Protein 5VHV (pdb70)

Structure (mmCIF, N/CA/C/O backbone):
data_5VHV
#
_entry.id   5VHV
#
_cell.length_a   198.373
_cell.length_b   198.373
_cell.length_c   60.189
_cell.angle_alpha   90.000
_cell.angle_beta   90.000
_cell.angle_gamma   120.000
#
_symmetry.space_group_name_H-M   'P 61'
#
loop_
_entity.id
_entity.type
_entity.pdbx_description
1 polymer 'alkylpurine DNA glycosylase AlkC'
2 polymer "DNA (5'-D(*TP*GP*TP*CP*CP*AP*(NRI)P*GP*TP*CP*T)-3')"
3 polymer "DNA (5'-D(*AP*AP*GP*AP*CP*TP*TP*GP*GP*AP*C)-3')"
4 non-polymer GLYCEROL
5 non-polymer '2-(N-MORPHOLINO)-ETHANESULFONIC ACID'
6 non-polymer 'SODIUM ION'
7 non-polymer (2R,5R,13R,16R)-9-(hydroxymethyl)-9-{[(2R)-2-hydroxypropoxy]methyl}-5,13-dimethyl-4,7,11,14-tetraoxaheptadecane-2,16-diol
8 water water
#
loop_
_atom_site.group_PDB
_atom_site.id
_atom_site.type_symbol
_atom_site.label_atom_id
_atom_site.label_alt_id
_atom_site.label_comp_id
_atom_site.label_asym_id
_atom_site.label_entity_id
_atom_site.label_seq_id
_atom_site.pdbx_PDB_ins_code
_atom_site.Cartn_x
_atom_site.Cartn_y
_atom_site.Cartn_z
_atom_site.occupancy
_atom_site.B_iso_or_equiv
_atom_site.auth_seq_id
_atom_site.auth_comp_id
_atom_site.auth_asym_id
_atom_site.auth_atom_id
_atom_site.pdbx_PDB_model_num
ATOM 1 N N . ALA A 1 1 ? -2.578 59.056 -1.051 1.00 63.58 5 ALA A N 1
ATOM 2 C CA . ALA A 1 1 ? -1.705 60.077 -0.463 1.00 60.82 5 ALA A CA 1
ATOM 3 C C . ALA A 1 1 ? -0.972 60.880 -1.531 1.00 55.09 5 ALA A C 1
ATOM 4 O O . ALA A 1 1 ? -0.371 60.315 -2.439 1.00 59.44 5 ALA A O 1
ATOM 10 N N . ALA A 1 2 ? -1.013 62.206 -1.414 1.00 51.72 6 ALA A N 1
ATOM 11 C CA . ALA A 1 2 ? -0.279 63.048 -2.341 1.00 52.73 6 ALA A CA 1
ATOM 12 C C . ALA A 1 2 ? 1.216 62.756 -2.221 1.00 56.20 6 ALA A C 1
ATOM 13 O O . ALA A 1 2 ? 1.683 62.288 -1.178 1.00 43.39 6 ALA A O 1
ATOM 20 N N . PRO A 1 3 ? 1.990 62.996 -3.277 1.00 53.35 7 PRO A N 1
ATOM 21 C CA . PRO A 1 3 ? 3.446 62.908 -3.137 1.00 54.81 7 PRO A CA 1
ATOM 22 C C . PRO A 1 3 ? 3.916 63.825 -2.023 1.00 42.63 7 PRO A C 1
ATOM 23 O O . PRO A 1 3 ? 3.311 64.862 -1.747 1.00 35.83 7 PRO A O 1
ATOM 34 N N . ALA A 1 4 ? 4.987 63.416 -1.354 1.00 33.42 8 ALA A N 1
ATOM 35 C CA . ALA A 1 4 ? 5.562 64.256 -0.318 1.00 28.26 8 ALA A CA 1
ATOM 36 C C . ALA A 1 4 ? 6.075 65.564 -0.922 1.00 30.58 8 ALA A C 1
ATOM 37 O O . ALA A 1 4 ? 6.427 65.646 -2.102 1.00 24.28 8 ALA A O 1
ATOM 44 N N . LEU A 1 5 ? 6.124 66.603 -0.096 1.00 22.00 9 LEU A N 1
ATOM 45 C CA . LEU A 1 5 ? 6.603 67.887 -0.585 1.00 19.72 9 LEU A CA 1
ATOM 46 C C . LEU A 1 5 ? 8.028 67.803 -1.132 1.00 22.15 9 LEU A C 1
ATOM 47 O O . LEU A 1 5 ? 8.380 68.543 -2.064 1.00 19.04 9 LEU A O 1
ATOM 63 N N . LYS A 1 6 ? 8.866 66.934 -0.571 1.00 21.06 10 LYS A N 1
ATOM 64 C CA . LYS A 1 6 ? 10.246 66.875 -1.047 1.00 18.59 10 LYS A CA 1
ATOM 65 C C . LYS A 1 6 ? 10.322 66.506 -2.530 1.00 22.08 10 LYS A C 1
ATOM 66 O O . LYS A 1 6 ? 11.327 66.806 -3.182 1.00 21.36 10 LYS A O 1
ATOM 85 N N . GLU A 1 7 ? 9.273 65.891 -3.090 1.00 23.65 11 GLU A N 1
ATOM 86 C CA . GLU A 1 7 ? 9.318 65.531 -4.502 1.00 24.78 11 GLU A CA 1
ATOM 87 C C . GLU A 1 7 ? 9.203 66.746 -5.412 1.00 24.97 11 GLU A C 1
ATOM 88 O O . GLU A 1 7 ? 9.399 66.619 -6.622 1.00 23.83 11 GLU A O 1
ATOM 100 N N . ILE A 1 8 ? 8.917 67.924 -4.860 1.00 22.19 12 ILE A N 1
ATOM 101 C CA . ILE A 1 8 ? 9.011 69.139 -5.662 1.00 23.63 12 ILE A CA 1
ATOM 102 C C . ILE A 1 8 ? 10.444 69.317 -6.164 1.00 22.51 12 ILE A C 1
ATOM 103 O O . ILE A 1 8 ? 10.670 69.842 -7.260 1.00 22.43 12 ILE A O 1
ATOM 119 N N . PHE A 1 9 ? 11.426 68.866 -5.389 1.00 21.15 13 PHE A N 1
ATOM 120 C CA . PHE A 1 9 ? 12.823 68.838 -5.834 1.00 20.31 13 PHE A CA 1
ATOM 121 C C . PHE A 1 9 ? 13.227 67.418 -6.252 1.00 24.99 13 PHE A C 1
ATOM 122 O O . PHE A 1 9 ? 14.180 66.840 -5.728 1.00 25.58 13 PHE A O 1
ATOM 139 N N . ASN A 1 10 ? 12.490 66.840 -7.197 1.00 24.41 14 ASN A N 1
ATOM 140 C CA . ASN A 1 10 ? 12.846 65.531 -7.725 1.00 25.18 14 ASN A CA 1
ATOM 141 C C . ASN A 1 10 ? 13.842 65.698 -8.880 1.00 27.44 14 ASN A C 1
ATOM 142 O O . ASN A 1 10 ? 14.262 66.809 -9.221 1.00 24.05 14 ASN A O 1
ATOM 153 N N . VAL A 1 11 ? 14.264 64.580 -9.474 1.00 24.72 15 VAL A N 1
ATOM 154 C CA . VAL A 1 11 ? 15.306 64.665 -10.500 1.00 29.76 15 VAL A CA 1
ATOM 155 C C . VAL A 1 11 ? 14.802 65.462 -11.691 1.00 25.38 15 VAL A C 1
ATOM 156 O O . VAL A 1 11 ? 15.543 66.249 -12.289 1.00 26.39 15 VAL A O 1
ATOM 169 N N . GLU A 1 12 ? 13.530 65.282 -12.043 1.00 27.52 16 GLU A N 1
ATOM 170 C CA . GLU A 1 12 ? 12.953 66.033 -13.150 1.00 34.07 16 GLU A CA 1
ATOM 171 C C . GLU A 1 12 ? 13.075 67.540 -12.919 1.00 31.28 16 GLU A C 1
ATOM 172 O O . GLU A 1 12 ? 13.404 68.290 -13.848 1.00 27.07 16 GLU A O 1
ATOM 184 N N . ARG A 1 13 ? 12.820 68.003 -11.685 1.00 22.61 17 ARG A N 1
ATOM 185 C CA . ARG A 1 13 ? 12.988 69.425 -11.377 1.00 23.99 17 ARG A CA 1
ATOM 186 C C . ARG A 1 13 ? 14.448 69.851 -11.465 1.00 28.89 17 ARG A C 1
ATOM 187 O O . ARG A 1 13 ? 14.747 70.960 -11.928 1.00 23.52 17 ARG A O 1
ATOM 208 N N . LEU A 1 14 ? 15.373 69.015 -10.984 1.00 23.18 18 LEU A N 1
ATOM 209 C CA . LEU A 1 14 ? 16.785 69.367 -11.104 1.00 23.98 18 LEU A CA 1
ATOM 210 C C . LEU A 1 14 ? 17.182 69.485 -12.569 1.00 26.46 18 LEU A C 1
ATOM 211 O O . LEU A 1 14 ? 17.953 70.374 -12.942 1.00 23.88 18 LEU A O 1
ATOM 227 N N . GLN A 1 15 ? 16.648 68.606 -13.418 1.00 23.82 19 GLN A N 1
ATOM 228 C CA . GLN A 1 15 ? 16.930 68.703 -14.849 1.00 28.20 19 GLN A CA 1
ATOM 229 C C . GLN A 1 15 ? 16.371 69.992 -15.429 1.00 31.14 19 GLN A C 1
ATOM 230 O O . GLN A 1 15 ? 17.006 70.619 -16.285 1.00 28.59 19 GLN A O 1
ATOM 244 N N . HIS A 1 16 ? 15.185 70.409 -14.972 1.00 25.09 20 HIS A N 1
ATOM 245 C CA . HIS A 1 16 ? 14.615 71.680 -15.418 1.00 31.73 20 HIS A CA 1
ATOM 246 C C . HIS A 1 16 ? 15.499 72.851 -15.004 1.00 25.30 20 HIS A C 1
ATOM 247 O O . HIS A 1 16 ? 15.774 73.749 -15.815 1.00 24.26 20 HIS A O 1
ATOM 261 N N . ILE A 1 17 ? 15.978 72.844 -13.758 1.00 21.19 21 ILE A N 1
ATOM 262 C CA . ILE A 1 17 ? 16.866 73.903 -13.289 1.00 24.60 21 ILE A CA 1
ATOM 263 C C . ILE A 1 17 ? 18.124 73.947 -14.150 1.00 27.41 21 ILE A C 1
ATOM 264 O O . ILE A 1 17 ? 18.585 75.020 -14.563 1.00 22.19 21 ILE A O 1
ATOM 280 N N . ALA A 1 18 ? 18.717 72.783 -14.408 1.00 23.16 22 ALA A N 1
ATOM 281 C CA . ALA A 1 18 ? 19.929 72.744 -15.222 1.00 24.97 22 ALA A CA 1
ATOM 282 C C . ALA A 1 18 ? 19.671 73.263 -16.635 1.00 29.83 22 ALA A C 1
ATOM 283 O O . ALA A 1 18 ? 20.501 73.982 -17.200 1.00 24.38 22 ALA A O 1
ATOM 290 N N . SER A 1 19 ? 18.537 72.891 -17.235 1.00 23.61 23 SER A N 1
ATOM 291 C CA . SER A 1 19 ? 18.244 73.347 -18.591 1.00 28.63 23 SER A CA 1
ATOM 292 C C . SER A 1 19 ? 18.068 74.859 -18.641 1.00 29.18 23 SER A C 1
ATOM 293 O O . SER A 1 19 ? 18.544 75.522 -19.576 1.00 25.69 23 SER A O 1
ATOM 301 N N . GLU A 1 20 ? 17.383 75.427 -17.652 1.00 28.09 24 GLU A N 1
ATOM 302 C CA . GLU A 1 20 ? 17.209 76.873 -17.644 1.00 28.06 24 GLU A CA 1
ATOM 303 C C . GLU A 1 20 ? 18.519 77.584 -17.314 1.00 25.45 24 GLU A C 1
ATOM 304 O O . GLU A 1 20 ? 18.768 78.685 -17.821 1.00 28.93 24 GLU A O 1
ATOM 316 N N . MET A 1 21 ? 19.376 76.965 -16.504 1.00 22.56 25 MET A N 1
ATOM 317 C CA . MET A 1 21 ? 20.703 77.540 -16.277 1.00 21.44 25 MET A CA 1
ATOM 318 C C . MET A 1 21 ? 21.515 77.560 -17.566 1.00 22.85 25 MET A C 1
ATOM 319 O O . MET A 1 21 ? 22.227 78.534 -17.845 1.00 25.26 25 MET A O 1
ATOM 333 N N . THR A 1 22 ? 21.466 76.472 -18.336 1.00 26.05 26 THR A N 1
ATOM 334 C CA . THR A 1 22 ? 22.138 76.447 -19.627 1.00 25.04 26 THR A CA 1
ATOM 335 C C . THR A 1 22 ? 21.598 77.539 -20.541 1.00 33.68 26 THR A C 1
ATOM 336 O O . THR A 1 22 ? 22.349 78.127 -21.331 1.00 28.09 26 THR A O 1
ATOM 347 N N . ALA A 1 23 ? 20.296 77.820 -20.458 1.00 32.17 27 ALA A N 1
ATOM 348 C CA . ALA A 1 23 ? 19.719 78.851 -21.314 1.00 31.41 27 ALA A CA 1
ATOM 349 C C . ALA A 1 23 ? 20.296 80.224 -20.987 1.00 33.79 27 ALA A C 1
ATOM 350 O O . ALA A 1 23 ? 20.532 81.027 -21.895 1.00 31.91 27 ALA A O 1
ATOM 357 N N . VAL A 1 24 ? 20.531 80.520 -19.702 1.00 26.52 28 VAL A N 1
ATOM 358 C CA . VAL A 1 24 ? 21.099 81.825 -19.345 1.00 27.07 28 VAL A CA 1
ATOM 359 C C . VAL A 1 24 ? 22.626 81.816 -19.387 1.00 30.39 28 VAL A C 1
ATOM 360 O O . VAL A 1 24 ? 23.246 82.892 -19.429 1.00 29.31 28 VAL A O 1
ATOM 373 N N . TYR A 1 25 ? 23.243 80.638 -19.414 1.00 28.71 29 TYR A N 1
ATOM 374 C CA . TYR A 1 25 ? 24.692 80.507 -19.258 1.00 25.63 29 TYR A CA 1
ATOM 375 C C . TYR A 1 25 ? 25.127 79.312 -20.085 1.00 25.82 29 TYR A C 1
ATOM 376 O O . TYR A 1 25 ? 25.211 78.184 -19.584 1.00 26.52 29 TYR A O 1
ATOM 394 N N . PRO A 1 26 ? 25.394 79.519 -21.377 1.00 28.07 30 PRO A N 1
ATOM 395 C CA . PRO A 1 26 ? 25.603 78.373 -22.278 1.00 30.13 30 PRO A CA 1
ATOM 396 C C . PRO A 1 26 ? 26.709 77.429 -21.841 1.00 31.03 30 PRO A C 1
ATOM 397 O O . PRO A 1 26 ? 26.593 76.220 -22.064 1.00 28.72 30 PRO A O 1
ATOM 408 N N . ALA A 1 27 ? 27.762 77.932 -21.204 1.00 27.90 31 ALA A N 1
ATOM 409 C CA . ALA A 1 27 ? 28.879 77.110 -20.756 1.00 33.85 31 ALA A CA 1
ATOM 410 C C . ALA A 1 27 ? 28.621 76.420 -19.414 1.00 27.11 31 ALA A C 1
ATOM 411 O O . ALA A 1 27 ? 29.533 75.805 -18.856 1.00 29.71 31 ALA A O 1
ATOM 418 N N . PHE A 1 28 ? 27.399 76.478 -18.901 1.00 25.37 32 PHE A N 1
ATOM 419 C CA . PHE A 1 28 ? 27.079 75.877 -17.607 1.00 24.02 32 PHE A CA 1
ATOM 420 C C . PHE A 1 28 ? 27.426 74.394 -17.586 1.00 26.05 32 PHE A C 1
ATOM 421 O O . PHE A 1 28 ? 27.103 73.646 -18.515 1.00 25.50 32 PHE A O 1
ATOM 438 N N . ASP A 1 29 ? 28.046 73.958 -16.487 1.00 25.26 33 ASP A N 1
ATOM 439 C CA . ASP A 1 29 ? 28.394 72.548 -16.297 1.00 25.72 33 ASP A CA 1
ATOM 440 C C . ASP A 1 29 ? 27.161 71.810 -15.768 1.00 29.80 33 ASP A C 1
ATOM 441 O O . ASP A 1 29 ? 27.053 71.457 -14.596 1.00 23.20 33 ASP A O 1
ATOM 450 N N . ALA A 1 30 ? 26.200 71.574 -16.671 1.00 25.67 34 ALA A N 1
ATOM 451 C CA . ALA A 1 30 ? 24.956 70.935 -16.244 1.00 26.09 34 ALA A CA 1
ATOM 452 C C . ALA A 1 30 ? 25.208 69.525 -15.726 1.00 24.00 34 ALA A C 1
ATOM 453 O O . ALA A 1 30 ? 24.593 69.096 -14.740 1.00 28.82 34 ALA A O 1
ATOM 460 N N . LYS A 1 31 ? 26.099 68.786 -16.392 1.00 27.62 35 LYS A N 1
ATOM 461 C CA . LYS A 1 31 ? 26.395 67.419 -15.977 1.00 27.36 35 LYS A CA 1
ATOM 462 C C . LYS A 1 31 ? 26.982 67.393 -14.573 1.00 25.44 35 LYS A C 1
ATOM 463 O O . LYS A 1 31 ? 26.615 66.545 -13.754 1.00 25.70 35 LYS A O 1
ATOM 482 N N . GLY A 1 32 ? 27.905 68.314 -14.281 1.00 27.42 36 GLY A N 1
ATOM 483 C CA . GLY A 1 32 ? 28.474 68.387 -12.945 1.00 24.48 36 GLY A CA 1
ATOM 484 C C . GLY A 1 32 ? 27.456 68.820 -11.910 1.00 24.73 36 GLY A C 1
ATOM 485 O O . GLY A 1 32 ? 27.449 68.315 -10.784 1.00 24.65 36 GLY A O 1
ATOM 489 N N . PHE A 1 33 ? 26.568 69.745 -12.286 1.00 21.35 37 PHE A N 1
ATOM 490 C CA . PHE A 1 33 ? 25.523 70.192 -11.377 1.00 19.98 37 PHE A CA 1
ATOM 491 C C . PHE A 1 33 ? 24.622 69.036 -10.990 1.00 23.31 37 PHE A C 1
ATOM 492 O O . PHE A 1 33 ? 24.326 68.829 -9.805 1.00 19.21 37 PHE A O 1
ATOM 509 N N . LEU A 1 34 ? 24.183 68.260 -11.989 1.00 21.43 38 LEU A N 1
ATOM 510 C CA . LEU A 1 34 ? 23.275 67.156 -11.719 1.00 23.02 38 LEU A CA 1
ATOM 511 C C . LEU A 1 34 ? 23.957 66.085 -10.878 1.00 21.67 38 LEU A C 1
ATOM 512 O O . LEU A 1 34 ? 23.350 65.547 -9.941 1.00 26.52 38 LEU A O 1
ATOM 528 N N . LYS A 1 35 ? 25.218 65.764 -11.193 1.00 24.16 39 LYS A N 1
ATOM 529 C CA . LYS A 1 35 ? 25.941 64.781 -10.398 1.00 24.66 39 LYS A CA 1
ATOM 530 C C . LYS A 1 35 ? 25.996 65.205 -8.933 1.00 24.40 39 LYS A C 1
ATOM 531 O O . LYS A 1 35 ? 25.752 64.401 -8.024 1.00 22.87 39 LYS A O 1
ATOM 550 N N . HIS A 1 36 ? 26.324 66.476 -8.693 1.00 22.31 40 HIS A N 1
ATOM 551 C CA . HIS A 1 36 ? 26.457 66.998 -7.332 1.00 21.08 40 HIS A CA 1
ATOM 552 C C . HIS A 1 36 ? 25.115 67.026 -6.608 1.00 18.88 40 HIS A C 1
ATOM 553 O O . HIS A 1 36 ? 25.019 66.652 -5.431 1.00 20.20 40 HIS A O 1
ATOM 567 N N . ALA A 1 37 ? 24.071 67.488 -7.290 1.00 19.31 41 ALA A N 1
ATOM 568 C CA . ALA A 1 37 ? 22.770 67.644 -6.653 1.00 23.18 41 ALA A CA 1
ATOM 569 C C . ALA A 1 37 ? 22.110 66.299 -6.344 1.00 23.82 41 ALA A C 1
ATOM 570 O O . ALA A 1 37 ? 21.403 66.179 -5.332 1.00 23.41 41 ALA A O 1
ATOM 577 N N . LYS A 1 38 ? 22.351 65.278 -7.169 1.00 20.75 42 LYS A N 1
ATOM 578 C CA . LYS A 1 38 ? 21.618 64.025 -7.051 1.00 22.38 42 LYS A CA 1
ATOM 579 C C . LYS A 1 38 ? 22.170 63.090 -5.989 1.00 28.43 42 LYS A C 1
ATOM 580 O O . LYS A 1 38 ? 21.494 62.115 -5.636 1.00 23.44 42 LYS A O 1
ATOM 599 N N . ALA A 1 39 ? 23.366 63.352 -5.471 1.00 27.51 43 ALA A N 1
ATOM 600 C CA . ALA A 1 39 ? 24.021 62.398 -4.581 1.00 29.74 43 ALA A CA 1
ATOM 601 C C . ALA A 1 39 ? 23.248 62.302 -3.269 1.00 25.48 43 ALA A C 1
ATOM 602 O O . ALA A 1 39 ? 23.172 63.271 -2.505 1.00 30.51 43 ALA A O 1
ATOM 609 N N . GLY A 1 40 ? 22.671 61.131 -3.000 1.00 23.28 44 GLY A N 1
ATOM 610 C CA . GLY A 1 40 ? 21.880 60.959 -1.790 1.00 24.48 44 GLY A CA 1
ATOM 611 C C . GLY A 1 40 ? 20.540 61.668 -1.789 1.00 28.88 44 GLY A C 1
ATOM 612 O O . GLY A 1 40 ? 19.975 61.902 -0.721 1.00 28.50 44 GLY A O 1
ATOM 616 N N . LEU A 1 41 ? 20.015 62.016 -2.962 1.00 27.33 45 LEU A N 1
ATOM 617 C CA . LEU A 1 41 ? 18.792 62.822 -3.041 1.00 25.72 45 LEU A CA 1
ATOM 618 C C . LEU A 1 41 ? 17.649 62.209 -2.234 1.00 25.75 45 LEU A C 1
ATOM 619 O O . LEU A 1 41 ? 16.911 62.923 -1.545 1.00 23.40 45 LEU A O 1
ATOM 635 N N . ALA A 1 42 ? 17.475 60.890 -2.323 1.00 26.75 46 ALA A N 1
ATOM 636 C CA . ALA A 1 42 ? 16.376 60.232 -1.617 1.00 30.88 46 ALA A CA 1
ATOM 637 C C . ALA A 1 42 ? 16.460 60.426 -0.106 1.00 27.21 46 ALA A C 1
ATOM 638 O O . ALA A 1 42 ? 15.430 60.383 0.581 1.00 33.37 46 ALA A O 1
ATOM 645 N N . GLU A 1 43 ? 17.661 60.638 0.428 1.00 27.24 47 GLU A N 1
ATOM 646 C CA . GLU A 1 43 ? 17.860 60.891 1.852 1.00 37.31 47 GLU A CA 1
ATOM 647 C C . GLU A 1 43 ? 17.605 62.343 2.241 1.00 34.47 47 GLU A C 1
ATOM 648 O O . GLU A 1 43 ? 17.643 62.663 3.436 1.00 31.63 47 GLU A O 1
ATOM 660 N N . LEU A 1 44 ? 17.366 63.229 1.281 1.00 23.34 48 LEU A N 1
ATOM 661 C CA . LEU A 1 44 ? 17.248 64.647 1.585 1.00 18.91 48 LEU A CA 1
ATOM 662 C C . LEU A 1 44 ? 15.792 65.036 1.789 1.00 17.34 48 LEU A C 1
ATOM 663 O O . LEU A 1 44 ? 14.919 64.669 0.993 1.00 20.07 48 LEU A O 1
ATOM 679 N N . SER A 1 45 ? 15.547 65.802 2.842 1.00 17.96 49 SER A N 1
ATOM 680 C CA . SER A 1 45 ? 14.256 66.435 3.057 1.00 20.69 49 SER A CA 1
ATOM 681 C C . SER A 1 45 ? 14.088 67.604 2.090 1.00 20.26 49 SER A C 1
ATOM 682 O O . SER A 1 45 ? 15.015 67.989 1.364 1.00 18.21 49 SER A O 1
ATOM 690 N N . VAL A 1 46 ? 12.893 68.190 2.079 1.00 16.37 50 VAL A N 1
ATOM 691 C CA . VAL A 1 46 ? 12.637 69.248 1.105 1.00 15.13 50 VAL A CA 1
ATOM 692 C C . VAL A 1 46 ? 13.583 70.436 1.312 1.00 17.57 50 VAL A C 1
ATOM 693 O O . VAL A 1 46 ? 14.128 70.986 0.345 1.00 16.67 50 VAL A O 1
ATOM 706 N N . MET A 1 47 ? 13.825 70.846 2.555 1.00 16.85 51 MET A N 1
ATOM 707 C CA . MET A 1 47 ? 14.704 71.998 2.733 1.00 18.57 51 MET A CA 1
ATOM 708 C C . MET A 1 47 ? 16.186 71.640 2.565 1.00 16.98 51 MET A C 1
ATOM 709 O O . MET A 1 47 ? 16.978 72.515 2.195 1.00 15.84 51 MET A O 1
ATOM 723 N N . GLN A 1 48 ? 16.563 70.380 2.789 1.00 13.93 52 GLN A N 1
ATOM 724 C CA . GLN A 1 48 ? 17.899 69.925 2.415 1.00 16.33 52 GLN A CA 1
ATOM 725 C C . GLN A 1 48 ? 18.092 69.958 0.902 1.00 19.20 52 GLN A C 1
ATOM 726 O O . GLN A 1 48 ? 19.181 70.294 0.415 1.00 15.66 52 GLN A O 1
ATOM 740 N N . ARG A 1 49 ? 17.050 69.595 0.140 1.00 17.23 53 ARG A N 1
ATOM 741 C CA . ARG A 1 49 ? 17.152 69.618 -1.318 1.00 15.99 53 ARG A CA 1
ATOM 742 C C . ARG A 1 49 ? 17.259 71.045 -1.824 1.00 17.41 53 ARG A C 1
ATOM 743 O O . ARG A 1 49 ? 18.045 71.334 -2.732 1.00 15.31 53 ARG A O 1
ATOM 764 N N . MET A 1 50 ? 16.465 71.947 -1.249 1.00 16.44 54 MET A N 1
ATOM 765 C CA . MET A 1 50 ? 16.527 73.355 -1.611 1.00 16.60 54 MET A CA 1
ATOM 766 C C . MET A 1 50 ? 17.936 73.897 -1.414 1.00 17.58 54 MET A C 1
ATOM 767 O O . MET A 1 50 ? 18.512 74.521 -2.320 1.00 16.22 54 MET A O 1
ATOM 781 N N . ALA A 1 51 ? 18.529 73.619 -0.253 1.00 13.16 55 ALA A N 1
ATOM 782 C CA . ALA A 1 51 ? 19.892 74.076 0.002 1.00 15.42 55 ALA A CA 1
ATOM 783 C C . ALA A 1 51 ? 20.878 73.406 -0.944 1.00 16.27 55 ALA A C 1
ATOM 784 O O . ALA A 1 51 ? 21.837 74.038 -1.411 1.00 16.42 55 ALA A O 1
ATOM 791 N N . ARG A 1 52 ? 20.671 72.120 -1.210 1.00 15.10 56 ARG A N 1
ATOM 792 C CA . ARG A 1 52 ? 21.578 71.372 -2.077 1.00 16.16 56 ARG A CA 1
ATOM 793 C C . ARG A 1 52 ? 21.668 71.995 -3.470 1.00 14.81 56 ARG A C 1
ATOM 794 O O . ARG A 1 52 ? 22.759 72.078 -4.040 1.00 17.73 56 ARG A O 1
ATOM 815 N N . VAL A 1 53 ? 20.551 72.488 -4.017 1.00 14.68 57 VAL A N 1
ATOM 816 C CA . VAL A 1 53 ? 20.600 73.094 -5.350 1.00 15.25 57 VAL A CA 1
ATOM 817 C C . VAL A 1 53 ? 21.554 74.287 -5.357 1.00 17.86 57 VAL A C 1
ATOM 818 O O . VAL A 1 53 ? 22.361 74.460 -6.273 1.00 16.11 57 VAL A O 1
ATOM 831 N N . SER A 1 54 ? 21.456 75.140 -4.344 1.00 13.81 58 SER A N 1
ATOM 832 C CA . SER A 1 54 ? 22.344 76.293 -4.236 1.00 14.57 58 SER A CA 1
ATOM 833 C C . SER A 1 54 ? 23.801 75.867 -4.108 1.00 13.85 58 SER A C 1
ATOM 834 O O . SER A 1 54 ? 24.688 76.423 -4.778 1.00 16.77 58 SER A O 1
ATOM 842 N N . GLU A 1 55 ? 24.072 74.871 -3.262 1.00 14.09 59 GLU A N 1
ATOM 843 C CA . GLU A 1 55 ? 25.431 74.377 -3.088 1.00 13.80 59 GLU A CA 1
ATOM 844 C C . GLU A 1 55 ? 25.972 73.790 -4.383 1.00 14.44 59 GLU A C 1
ATOM 845 O O . GLU A 1 55 ? 27.157 73.938 -4.700 1.00 15.36 59 GLU A O 1
ATOM 857 N N . SER A 1 56 ? 25.128 73.063 -5.109 1.00 14.95 60 SER A N 1
ATOM 858 C CA . SER A 1 56 ? 25.577 72.433 -6.341 1.00 17.53 60 SER A CA 1
ATOM 859 C C . SER A 1 56 ? 25.917 73.477 -7.384 1.00 16.20 60 SER A C 1
ATOM 860 O O . SER A 1 56 ? 26.913 73.339 -8.109 1.00 19.10 60 SER A O 1
ATOM 868 N N . LEU A 1 57 ? 25.106 74.531 -7.470 1.00 16.78 61 LEU A N 1
ATOM 869 C CA . LEU A 1 57 ? 25.434 75.626 -8.375 1.00 22.02 61 LEU A CA 1
ATOM 870 C C . LEU A 1 57 ? 26.773 76.240 -7.997 1.00 18.77 61 LEU A C 1
ATOM 871 O O . LEU A 1 57 ? 27.641 76.443 -8.852 1.00 18.01 61 LEU A O 1
ATOM 887 N N . HIS A 1 58 ? 26.970 76.528 -6.707 1.00 15.97 62 HIS A N 1
ATOM 888 C CA . HIS A 1 58 ? 28.233 77.124 -6.285 1.00 15.30 62 HIS A CA 1
ATOM 889 C C . HIS A 1 58 ? 29.416 76.213 -6.580 1.00 20.00 62 HIS A C 1
ATOM 890 O O . HIS A 1 58 ? 30.518 76.698 -6.889 1.00 18.26 62 HIS A O 1
ATOM 904 N N . ALA A 1 59 ? 29.215 74.898 -6.489 1.00 16.89 63 ALA A N 1
ATOM 905 C CA . ALA A 1 59 ? 30.323 73.963 -6.682 1.00 18.32 63 ALA A CA 1
ATOM 906 C C . ALA A 1 59 ? 30.800 73.909 -8.132 1.00 17.80 63 ALA A C 1
ATOM 907 O O . ALA A 1 59 ? 31.979 73.632 -8.375 1.00 18.55 63 ALA A O 1
ATOM 914 N N . VAL A 1 60 ? 29.931 74.174 -9.107 1.00 18.00 64 VAL A N 1
ATOM 915 C CA . VAL A 1 60 ? 30.280 73.927 -10.501 1.00 22.93 64 VAL A CA 1
ATOM 916 C C . VAL A 1 60 ? 30.386 75.188 -11.352 1.00 22.96 64 VAL A C 1
ATOM 917 O O . VAL A 1 60 ? 30.824 75.084 -12.510 1.00 21.89 64 VAL A O 1
ATOM 930 N N . ILE A 1 61 ? 30.035 76.361 -10.838 1.00 23.78 65 ILE A N 1
ATOM 931 C CA . ILE A 1 61 ? 30.034 77.591 -11.627 1.00 20.22 65 ILE A CA 1
ATOM 932 C C . ILE A 1 61 ? 31.376 78.294 -11.426 1.00 24.25 65 ILE A C 1
ATOM 933 O O . ILE A 1 61 ? 31.675 78.720 -10.298 1.00 24.74 65 ILE A O 1
ATOM 949 N N . PRO A 1 62 ? 32.177 78.483 -12.474 1.00 22.74 66 PRO A N 1
ATOM 950 C CA . PRO A 1 62 ? 33.513 79.062 -12.272 1.00 23.01 66 PRO A CA 1
ATOM 951 C C . PRO A 1 62 ? 33.540 80.579 -12.313 1.00 29.61 66 PRO A C 1
ATOM 952 O O . PRO A 1 62 ? 34.485 81.182 -12.829 1.00 38.42 66 PRO A O 1
ATOM 963 N N . LEU A 1 63 ? 32.500 81.211 -11.803 1.00 26.52 67 LEU A N 1
ATOM 964 C CA . LEU A 1 63 ? 32.383 82.658 -11.807 1.00 27.53 67 LEU A CA 1
ATOM 965 C C . LEU A 1 63 ? 32.368 83.160 -10.371 1.00 27.06 67 LEU A C 1
ATOM 966 O O . LEU A 1 63 ? 32.100 82.407 -9.428 1.00 27.79 67 LEU A O 1
ATOM 982 N N . ASP A 1 64 ? 32.654 84.445 -10.204 1.00 23.09 68 ASP A N 1
ATOM 983 C CA . ASP A 1 64 ? 32.620 85.008 -8.864 1.00 19.55 68 ASP A CA 1
ATOM 984 C C . ASP A 1 64 ? 31.185 85.305 -8.441 1.00 25.79 68 ASP A C 1
ATOM 985 O O . ASP A 1 64 ? 30.214 85.007 -9.147 1.00 26.00 68 ASP A O 1
ATOM 994 N N . TYR A 1 65 ? 31.049 85.883 -7.246 1.00 19.90 69 TYR A N 1
ATOM 995 C CA . TYR A 1 65 ? 29.713 86.077 -6.687 1.00 20.99 69 TYR A CA 1
ATOM 996 C C . TYR A 1 65 ? 28.891 87.081 -7.489 1.00 19.96 69 TYR A C 1
ATOM 997 O O . TYR A 1 65 ? 27.758 86.748 -7.885 1.00 22.37 69 TYR A O 1
ATOM 1015 N N . PRO A 1 66 ? 29.367 88.296 -7.769 1.00 21.51 70 PRO A N 1
ATOM 1016 C CA . PRO A 1 66 ? 28.550 89.202 -8.597 1.00 26.41 70 PRO A CA 1
ATOM 1017 C C . PRO A 1 66 ? 28.197 88.625 -9.957 1.00 25.85 70 PRO A C 1
ATOM 1018 O O . PRO A 1 66 ? 27.065 88.800 -10.424 1.00 23.18 70 PRO A O 1
ATOM 1029 N N . GLN A 1 67 ? 29.136 87.940 -10.610 1.00 23.73 71 GLN A N 1
ATOM 1030 C CA . GLN A 1 67 ? 28.854 87.348 -11.916 1.00 21.41 71 GLN A CA 1
ATOM 1031 C C . GLN A 1 67 ? 27.802 86.253 -11.813 1.00 25.03 71 GLN A C 1
ATOM 1032 O O . GLN A 1 67 ? 26.904 86.155 -12.663 1.00 23.46 71 GLN A O 1
ATOM 1046 N N . THR A 1 68 ? 27.888 85.417 -10.783 1.00 20.38 72 THR A N 1
ATOM 1047 C CA . THR A 1 68 ? 26.870 84.388 -10.606 1.00 19.07 72 THR A CA 1
ATOM 1048 C C . THR A 1 68 ? 25.511 85.023 -10.321 1.00 22.28 72 THR A C 1
ATOM 1049 O O . THR A 1 68 ? 24.487 84.567 -10.843 1.00 21.52 72 THR A O 1
ATOM 1060 N N . LEU A 1 69 ? 25.477 86.088 -9.510 1.00 21.76 73 LEU A N 1
ATOM 1061 C CA . LEU A 1 69 ? 24.199 86.745 -9.229 1.00 23.52 73 LEU A CA 1
ATOM 1062 C C . LEU A 1 69 ? 23.544 87.237 -10.515 1.00 20.19 73 LEU A C 1
ATOM 1063 O O . LEU A 1 69 ? 22.323 87.128 -10.680 1.00 21.53 73 LEU A O 1
ATOM 1079 N N . THR A 1 70 ? 24.338 87.774 -11.438 1.00 19.29 74 THR A N 1
ATOM 1080 C CA . THR A 1 70 ? 23.780 88.201 -12.720 1.00 23.80 74 THR A CA 1
ATOM 1081 C C . THR A 1 70 ? 23.053 87.052 -13.412 1.00 28.05 74 THR A C 1
ATOM 1082 O O . THR A 1 70 ? 21.943 87.235 -13.931 1.00 24.28 74 THR A O 1
ATOM 1093 N N . LEU A 1 71 ? 23.647 85.856 -13.415 1.00 23.00 75 LEU A N 1
ATOM 1094 C CA . LEU A 1 71 ? 22.973 84.702 -14.009 1.00 24.14 75 LEU A CA 1
ATOM 1095 C C . LEU A 1 71 ? 21.696 84.364 -13.251 1.00 22.22 75 LEU A C 1
ATOM 1096 O O . LEU A 1 71 ? 20.676 84.018 -13.854 1.00 22.06 75 LEU A O 1
ATOM 1112 N N . LEU A 1 72 ? 21.753 84.410 -11.924 1.00 18.71 76 LEU A N 1
ATOM 1113 C CA . LEU A 1 72 ? 20.603 84.007 -11.128 1.00 17.81 76 LEU A CA 1
ATOM 1114 C C . LEU A 1 72 ? 19.453 85.012 -11.247 1.00 20.49 76 LEU A C 1
ATOM 1115 O O . LEU A 1 72 ? 18.277 84.620 -11.178 1.00 20.13 76 LEU A O 1
ATOM 1131 N N . TYR A 1 73 ? 19.760 86.301 -11.435 1.00 22.85 77 TYR A N 1
ATOM 1132 C CA . TYR A 1 73 ? 18.710 87.259 -11.765 1.00 26.95 77 TYR A CA 1
ATOM 1133 C C . TYR A 1 73 ? 17.971 86.838 -13.030 1.00 23.90 77 TYR A C 1
ATOM 1134 O O . TYR A 1 73 ? 16.739 86.938 -13.098 1.00 22.14 77 TYR A O 1
ATOM 1152 N N . ALA A 1 74 ? 18.707 86.392 -14.059 1.00 24.09 78 ALA A N 1
ATOM 1153 C CA . ALA A 1 74 ? 18.053 85.966 -15.292 1.00 22.02 78 ALA A CA 1
ATOM 1154 C C . ALA A 1 74 ? 17.336 84.640 -15.117 1.00 25.74 78 ALA A C 1
ATOM 1155 O O . ALA A 1 74 ? 16.313 84.398 -15.773 1.00 21.38 78 ALA A O 1
ATOM 1162 N N . LEU A 1 75 ? 17.839 83.784 -14.222 1.00 18.96 79 LEU A N 1
ATOM 1163 C CA . LEU A 1 75 ? 17.220 82.485 -14.006 1.00 21.00 79 LEU A CA 1
ATOM 1164 C C . LEU A 1 75 ? 15.857 82.623 -13.326 1.00 20.97 79 LEU A C 1
ATOM 1165 O O . LEU A 1 75 ? 14.937 81.850 -13.620 1.00 24.45 79 LEU A O 1
ATOM 1181 N N . ALA A 1 76 ? 15.699 83.609 -12.448 1.00 20.90 80 ALA A N 1
ATOM 1182 C CA . ALA A 1 76 ? 14.510 83.654 -11.596 1.00 20.70 80 ALA A CA 1
ATOM 1183 C C . ALA A 1 76 ? 13.202 83.589 -12.373 1.00 25.18 80 ALA A C 1
ATOM 1184 O O . ALA A 1 76 ? 12.370 82.727 -12.051 1.00 23.18 80 ALA A O 1
ATOM 1191 N N . PRO A 1 77 ? 12.965 84.406 -13.407 1.00 26.26 81 PRO A N 1
ATOM 1192 C CA . PRO A 1 77 ? 11.676 84.322 -14.132 1.00 28.27 81 PRO A CA 1
ATOM 1193 C C . PRO A 1 77 ? 11.499 83.062 -14.973 1.00 34.05 81 PRO A C 1
ATOM 1194 O O . PRO A 1 77 ? 10.378 82.795 -15.419 1.00 31.11 81 PRO A O 1
ATOM 1205 N N . ARG A 1 78 ? 12.551 82.281 -15.207 1.00 24.61 82 ARG A N 1
ATOM 1206 C CA . ARG A 1 78 ? 12.458 81.051 -15.981 1.00 22.01 82 ARG A CA 1
ATOM 1207 C C . ARG A 1 78 ? 12.032 79.846 -15.153 1.00 28.30 82 ARG A C 1
ATOM 1208 O O . ARG A 1 78 ? 11.688 78.809 -15.740 1.00 29.30 82 ARG A O 1
ATOM 1229 N N . LEU A 1 79 ? 12.056 79.954 -13.824 1.00 24.82 83 LEU A N 1
ATOM 1230 C CA . LEU A 1 79 ? 11.697 78.837 -12.956 1.00 23.07 83 LEU A CA 1
ATOM 1231 C C . LEU A 1 79 ? 10.184 78.682 -12.881 1.00 24.28 83 LEU A C 1
ATOM 1232 O O . LEU A 1 79 ? 9.449 79.670 -12.828 1.00 26.36 83 LEU A O 1
ATOM 1248 N N . ASN A 1 80 ? 9.731 77.426 -12.883 1.00 26.83 84 ASN A N 1
ATOM 1249 C CA . ASN A 1 80 ? 8.308 77.097 -12.934 1.00 27.21 84 ASN A CA 1
ATOM 1250 C C . ASN A 1 80 ? 7.664 76.899 -11.564 1.00 32.08 84 ASN A C 1
ATOM 1251 O O . ASN A 1 80 ? 6.526 76.424 -11.505 1.00 36.38 84 ASN A O 1
ATOM 1262 N N . SER A 1 81 ? 8.339 77.276 -10.477 1.00 24.68 85 SER A N 1
ATOM 1263 C CA . SER A 1 81 ? 7.824 77.082 -9.121 1.00 25.53 85 SER A CA 1
ATOM 1264 C C . SER A 1 81 ? 8.349 78.152 -8.174 1.00 28.89 85 SER A C 1
ATOM 1265 O O . SER A 1 81 ? 9.559 78.377 -8.095 1.00 23.67 85 SER A O 1
ATOM 1273 N N . GLY A 1 82 ? 7.437 78.772 -7.423 1.00 24.11 86 GLY A N 1
ATOM 1274 C CA . GLY A 1 82 ? 7.838 79.745 -6.421 1.00 18.86 86 GLY A CA 1
ATOM 1275 C C . GLY A 1 82 ? 8.540 79.115 -5.225 1.00 18.22 86 GLY A C 1
ATOM 1276 O O . GLY A 1 82 ? 9.486 79.682 -4.677 1.00 20.92 86 GLY A O 1
ATOM 1280 N N . PHE A 1 83 ? 8.099 77.925 -4.821 1.00 19.45 87 PHE A N 1
ATOM 1281 C CA . PHE A 1 83 ? 8.772 77.219 -3.735 1.00 18.15 87 PHE A CA 1
ATOM 1282 C C . PHE A 1 83 ? 10.178 76.799 -4.149 1.00 17.42 87 PHE A C 1
ATOM 1283 O O . PHE A 1 83 ? 11.135 76.969 -3.386 1.00 16.90 87 PHE A O 1
ATOM 1300 N N . VAL A 1 84 ? 10.336 76.277 -5.367 1.00 20.12 88 VAL A N 1
ATOM 1301 C CA . VAL A 1 84 ? 11.669 75.912 -5.845 1.00 17.81 88 VAL A CA 1
ATOM 1302 C C . VAL A 1 84 ? 12.594 77.124 -5.832 1.00 22.37 88 VAL A C 1
ATOM 1303 O O . VAL A 1 84 ? 13.790 77.007 -5.539 1.00 20.16 88 VAL A O 1
ATOM 1316 N N . SER A 1 85 ? 12.055 78.308 -6.130 1.00 17.25 89 SER A N 1
ATOM 1317 C CA . SER A 1 85 ? 12.853 79.524 -6.203 1.00 17.35 89 SER A CA 1
ATOM 1318 C C . SER A 1 85 ? 13.462 79.933 -4.866 1.00 15.71 89 SER A C 1
ATOM 1319 O O . SER A 1 85 ? 14.305 80.840 -4.844 1.00 16.00 89 SER A O 1
ATOM 1327 N N . LEU A 1 86 ? 13.082 79.294 -3.760 1.00 16.68 90 LEU A N 1
ATOM 1328 C CA . LEU A 1 86 ? 13.757 79.548 -2.484 1.00 14.52 90 LEU A CA 1
ATOM 1329 C C . LEU A 1 86 ? 15.268 79.333 -2.548 1.00 15.96 90 LEU A C 1
ATOM 1330 O O . LEU A 1 86 ? 15.989 79.909 -1.721 1.00 13.64 90 LEU A O 1
ATOM 1346 N N . PHE A 1 87 ? 15.783 78.531 -3.489 1.00 17.67 91 PHE A N 1
ATOM 1347 C CA . PHE A 1 87 ? 17.231 78.346 -3.499 1.00 14.64 91 PHE A CA 1
ATOM 1348 C C . PHE A 1 87 ? 17.965 79.606 -3.932 1.00 14.52 91 PHE A C 1
ATOM 1349 O O . PHE A 1 87 ? 19.145 79.762 -3.605 1.00 16.68 91 PHE A O 1
ATOM 1366 N N . LEU A 1 88 ? 17.282 80.546 -4.586 1.00 14.84 92 LEU A N 1
ATOM 1367 C CA . LEU A 1 88 ? 17.964 81.771 -4.996 1.00 13.07 92 LEU A CA 1
ATOM 1368 C C . LEU A 1 88 ? 18.307 82.637 -3.792 1.00 18.38 92 LEU A C 1
ATOM 1369 O O . LEU A 1 88 ? 19.483 82.984 -3.620 1.00 14.35 92 LEU A O 1
ATOM 1385 N N . PRO A 1 89 ? 17.370 83.011 -2.925 1.00 13.61 93 PRO A N 1
ATOM 1386 C CA . PRO A 1 89 ? 17.790 83.696 -1.689 1.00 15.00 93 PRO A CA 1
ATOM 1387 C C . PRO A 1 89 ? 18.742 82.872 -0.843 1.00 12.05 93 PRO A C 1
ATOM 1388 O O . PRO A 1 89 ? 19.641 83.434 -0.202 1.00 12.56 93 PRO A O 1
ATOM 1399 N N . HIS A 1 90 ? 18.615 81.545 -0.852 1.00 12.54 94 HIS A N 1
ATOM 1400 C CA . HIS A 1 90 ? 19.554 80.731 -0.096 1.00 11.85 94 HIS A CA 1
ATOM 1401 C C . HIS A 1 90 ? 20.984 80.935 -0.585 1.00 12.82 94 HIS A C 1
ATOM 1402 O O . HIS A 1 90 ? 21.917 81.020 0.224 1.00 14.44 94 HIS A O 1
ATOM 1416 N N . TYR A 1 91 ? 21.169 81.013 -1.907 1.00 14.50 95 TYR A N 1
ATOM 1417 C CA . TYR A 1 91 ? 22.497 81.256 -2.456 1.00 13.74 95 TYR A CA 1
ATOM 1418 C C . TYR A 1 91 ? 23.058 82.575 -1.928 1.00 15.35 95 TYR A C 1
ATOM 1419 O O . TYR A 1 91 ? 24.229 82.665 -1.550 1.00 14.38 95 TYR A O 1
ATOM 1437 N N . VAL A 1 92 ? 22.215 83.601 -1.843 1.00 14.34 96 VAL A N 1
ATOM 1438 C CA . VAL A 1 92 ? 22.663 84.902 -1.351 1.00 13.62 96 VAL A CA 1
ATOM 1439 C C . VAL A 1 92 ? 23.088 84.810 0.115 1.00 11.53 96 VAL A C 1
ATOM 1440 O O . VAL A 1 92 ? 24.108 85.376 0.526 1.00 15.28 96 VAL A O 1
ATOM 1453 N N . ALA A 1 93 ? 22.272 84.161 0.945 1.00 12.36 97 ALA A N 1
ATOM 1454 C CA . ALA A 1 93 ? 22.628 84.027 2.359 1.00 14.42 97 ALA A CA 1
ATOM 1455 C C . ALA A 1 93 ? 23.895 83.202 2.551 1.00 14.30 97 ALA A C 1
ATOM 1456 O O . ALA A 1 93 ? 24.679 83.467 3.474 1.00 15.55 97 ALA A O 1
ATOM 1463 N N . SER A 1 94 ? 24.117 82.212 1.681 1.00 16.10 98 SER A N 1
ATOM 1464 C CA . SER A 1 94 ? 25.273 81.333 1.807 1.00 14.59 98 SER A CA 1
ATOM 1465 C C . SER A 1 94 ? 26.562 82.035 1.407 1.00 14.60 98 SER A C 1
ATOM 1466 O O . SER A 1 94 ? 27.583 81.906 2.093 1.00 14.92 98 SER A O 1
ATOM 1474 N N . TYR A 1 95 ? 26.552 82.751 0.278 1.00 15.71 99 TYR A N 1
ATOM 1475 C CA . TYR A 1 95 ? 27.779 83.211 -0.359 1.00 16.28 99 TYR A CA 1
ATOM 1476 C C . TYR A 1 95 ? 27.914 84.729 -0.402 1.00 17.36 99 TYR A C 1
ATOM 1477 O O . TYR A 1 95 ? 28.955 85.231 -0.858 1.00 14.84 99 TYR A O 1
ATOM 1495 N N . GLY A 1 96 ? 26.917 85.466 0.089 1.00 18.46 100 GLY A N 1
ATOM 1496 C CA . GLY A 1 96 ? 26.874 86.913 -0.015 1.00 21.32 100 GLY A CA 1
ATOM 1497 C C . GLY A 1 96 ? 27.164 87.690 1.253 1.00 21.37 100 GLY A C 1
ATOM 1498 O O . GLY A 1 96 ? 26.946 88.910 1.275 1.00 19.06 100 GLY A O 1
ATOM 1502 N N . ARG A 1 97 ? 27.684 87.049 2.300 1.00 19.09 101 ARG A N 1
ATOM 1503 C CA . ARG A 1 97 ? 27.848 87.709 3.602 1.00 21.83 101 ARG A CA 1
ATOM 1504 C C . ARG A 1 97 ? 28.825 88.891 3.562 1.00 34.13 101 ARG A C 1
ATOM 1505 O O . ARG A 1 97 ? 28.678 89.840 4.351 1.00 27.50 101 ARG A O 1
ATOM 1526 N N . ASP A 1 98 ? 29.845 88.843 2.697 1.00 20.39 102 ASP A N 1
ATOM 1527 C CA . ASP A 1 98 ? 30.842 89.909 2.588 1.00 21.55 102 ASP A CA 1
ATOM 1528 C C . ASP A 1 98 ? 30.577 90.853 1.418 1.00 25.76 102 ASP A C 1
ATOM 1529 O O . ASP A 1 98 ? 31.480 91.585 0.995 1.00 23.56 102 ASP A O 1
ATOM 1538 N N . ASP A 1 99 ? 29.358 90.862 0.894 1.00 18.41 103 ASP A N 1
ATOM 1539 C CA . ASP A 1 99 ? 28.958 91.769 -0.168 1.00 19.65 103 ASP A CA 1
ATOM 1540 C C . ASP A 1 99 ? 27.524 92.182 0.204 1.00 24.26 103 ASP A C 1
ATOM 1541 O O . ASP A 1 99 ? 26.533 91.862 -0.468 1.00 21.41 103 ASP A O 1
ATOM 1550 N N . PHE A 1 100 ? 27.422 92.890 1.335 1.00 18.70 104 PHE A N 1
ATOM 1551 C CA . PHE A 1 100 ? 26.133 93.123 1.991 1.00 18.22 104 PHE A CA 1
ATOM 1552 C C . PHE A 1 100 ? 25.162 93.877 1.093 1.00 20.47 104 PHE A C 1
ATOM 1553 O O . PHE A 1 100 ? 24.015 93.455 0.908 1.00 19.23 104 PHE A O 1
ATOM 1570 N N . LYS A 1 101 ? 25.588 95.012 0.537 1.00 18.84 105 LYS A N 1
ATOM 1571 C CA . LYS A 1 101 ? 24.621 95.835 -0.174 1.00 21.93 105 LYS A CA 1
ATOM 1572 C C . LYS A 1 101 ? 24.117 95.120 -1.418 1.00 20.98 105 LYS A C 1
ATOM 1573 O O . LYS A 1 101 ? 22.915 95.134 -1.713 1.00 22.23 105 LYS A O 1
ATOM 1592 N N . ARG A 1 102 ? 25.014 94.437 -2.122 1.00 20.50 106 ARG A N 1
ATOM 1593 C CA . ARG A 1 102 ? 24.584 93.684 -3.292 1.00 20.99 106 ARG A CA 1
ATOM 1594 C C . ARG A 1 102 ? 23.635 92.566 -2.890 1.00 19.25 106 ARG A C 1
ATOM 1595 O O . ARG A 1 102 ? 22.657 92.292 -3.596 1.00 19.88 106 ARG A O 1
ATOM 1616 N N . SER A 1 103 ? 23.923 91.896 -1.767 1.00 16.89 107 SER A N 1
ATOM 1617 C CA . SER A 1 103 ? 23.077 90.806 -1.299 1.00 18.68 107 SER A CA 1
ATOM 1618 C C . SER A 1 103 ? 21.693 91.304 -0.896 1.00 19.67 107 SER A C 1
ATOM 1619 O O . SER A 1 103 ? 20.681 90.664 -1.210 1.00 16.13 107 SER A O 1
ATOM 1627 N N . MET A 1 104 ? 21.621 92.464 -0.243 1.00 14.21 108 MET A N 1
ATOM 1628 C CA . MET A 1 104 ? 20.313 93.004 0.102 1.00 17.05 108 MET A CA 1
ATOM 1629 C C . MET A 1 104 ? 19.503 93.295 -1.152 1.00 15.91 108 MET A C 1
ATOM 1630 O O . MET A 1 104 ? 18.296 93.015 -1.195 1.00 15.64 108 MET A O 1
ATOM 1644 N N . ALA A 1 105 ? 20.140 93.875 -2.171 1.00 17.11 109 ALA A N 1
ATOM 1645 C CA . ALA A 1 105 ? 19.430 94.174 -3.405 1.00 18.40 109 ALA A CA 1
ATOM 1646 C C . ALA A 1 105 ? 18.955 92.891 -4.059 1.00 17.05 109 ALA A C 1
ATOM 1647 O O . ALA A 1 105 ? 17.832 92.830 -4.575 1.00 17.12 109 ALA A O 1
ATOM 1654 N N . ALA A 1 106 ? 19.785 91.839 -4.004 1.00 18.50 110 ALA A N 1
ATOM 1655 C CA . ALA A 1 106 ? 19.396 90.541 -4.548 1.00 17.78 110 ALA A CA 1
ATOM 1656 C C . ALA A 1 106 ? 18.200 89.943 -3.810 1.00 19.02 110 ALA A C 1
ATOM 1657 O O . ALA A 1 106 ? 17.298 89.375 -4.441 1.00 17.03 110 ALA A O 1
ATOM 1664 N N . LEU A 1 107 ? 18.180 90.020 -2.477 1.00 15.19 111 LEU A N 1
ATOM 1665 C CA . LEU A 1 107 ? 17.046 89.459 -1.744 1.00 14.38 111 LEU A CA 1
ATOM 1666 C C . LEU A 1 107 ? 15.774 90.225 -2.067 1.00 15.95 111 LEU A C 1
ATOM 1667 O O . LEU A 1 107 ? 14.690 89.636 -2.198 1.00 16.38 111 LEU A O 1
ATOM 1683 N N . LYS A 1 108 ? 15.889 91.543 -2.222 1.00 15.36 112 LYS A N 1
ATOM 1684 C CA . LYS A 1 108 ? 14.700 92.332 -2.526 1.00 14.72 112 LYS A CA 1
ATOM 1685 C C . LYS A 1 108 ? 14.142 91.945 -3.890 1.00 18.52 112 LYS A C 1
ATOM 1686 O O . LYS A 1 108 ? 12.921 91.916 -4.095 1.00 19.12 112 LYS A O 1
ATOM 1705 N N . TYR A 1 109 ? 15.030 91.659 -4.834 1.00 16.72 113 TYR A N 1
ATOM 1706 C CA . TYR A 1 109 ? 14.616 91.210 -6.162 1.00 17.62 113 TYR A CA 1
ATOM 1707 C C . TYR A 1 109 ? 14.037 89.796 -6.118 1.00 16.93 113 TYR A C 1
ATOM 1708 O O . TYR A 1 109 ? 12.950 89.539 -6.652 1.00 17.31 113 TYR A O 1
ATOM 1726 N N . PHE A 1 110 ? 14.762 88.859 -5.507 1.00 14.76 114 PHE A N 1
ATOM 1727 C CA . PHE A 1 110 ? 14.329 87.454 -5.494 1.00 13.03 114 PHE A CA 1
ATOM 1728 C C . PHE A 1 110 ? 13.041 87.223 -4.703 1.00 13.57 114 PHE A C 1
ATOM 1729 O O . PHE A 1 110 ? 12.306 86.269 -4.995 1.00 17.33 114 PHE A O 1
ATOM 1746 N N . THR A 1 111 ? 12.754 88.047 -3.689 1.00 13.82 115 THR A N 1
ATOM 1747 C CA . THR A 1 111 ? 11.644 87.730 -2.798 1.00 12.78 115 THR A CA 1
ATOM 1748 C C . THR A 1 111 ? 10.298 87.756 -3.529 1.00 17.39 115 THR A C 1
ATOM 1749 O O . THR A 1 111 ? 9.365 87.056 -3.108 1.00 18.91 115 THR A O 1
ATOM 1760 N N . THR A 1 112 ? 10.182 88.502 -4.635 1.00 20.72 116 THR A N 1
ATOM 1761 C CA . THR A 1 112 ? 8.936 88.474 -5.401 1.00 27.32 116 THR A CA 1
ATOM 1762 C C . THR A 1 112 ? 8.722 87.152 -6.141 1.00 30.96 116 THR A C 1
ATOM 1763 O O . THR A 1 112 ? 7.578 86.791 -6.444 1.00 30.80 116 THR A O 1
ATOM 1774 N N . PHE A 1 113 ? 9.779 86.413 -6.425 1.00 20.99 117 PHE A N 1
ATOM 1775 C CA . PHE A 1 113 ? 9.674 85.134 -7.120 1.00 17.26 117 PHE A CA 1
ATOM 1776 C C . PHE A 1 113 ? 9.400 83.985 -6.171 1.00 30.78 117 PHE A C 1
ATOM 1777 O O . PHE A 1 113 ? 8.895 82.942 -6.590 1.00 28.70 117 PHE A O 1
ATOM 1794 N N . GLY A 1 114 ? 9.728 84.147 -4.906 1.00 39.63 118 GLY A N 1
ATOM 1795 C CA . GLY A 1 114 ? 9.244 83.230 -3.906 1.00 58.96 118 GLY A CA 1
ATOM 1796 C C . GLY A 1 114 ? 9.138 83.948 -2.585 1.00 52.26 118 GLY A C 1
ATOM 1797 O O . GLY A 1 114 ? 8.136 84.608 -2.268 1.00 34.87 118 GLY A O 1
ATOM 1801 N N . SER A 1 115 ? 10.208 83.832 -1.816 1.00 17.14 119 SER A N 1
ATOM 1802 C CA . SER A 1 115 ? 10.308 84.538 -0.552 1.00 12.69 119 SER A CA 1
ATOM 1803 C C . SER A 1 115 ? 11.729 84.482 -0.013 1.00 15.47 119 SER A C 1
ATOM 1804 O O . SER A 1 115 ? 12.320 83.404 0.057 1.00 16.16 119 SER A O 1
ATOM 1812 N N . ALA A 1 116 ? 12.252 85.624 0.427 1.00 12.93 120 ALA A N 1
ATOM 1813 C CA . ALA A 1 116 ? 13.547 85.711 1.078 1.00 12.88 120 ALA A CA 1
ATOM 1814 C C . ALA A 1 116 ? 13.452 85.575 2.592 1.00 11.38 120 ALA A C 1
ATOM 1815 O O . ALA A 1 116 ? 14.415 85.898 3.295 1.00 12.10 120 ALA A O 1
ATOM 1822 N N . GLU A 1 117 ? 12.335 85.044 3.107 1.00 13.48 121 GLU A N 1
ATOM 1823 C CA . GLU A 1 117 ? 12.100 85.027 4.546 1.00 12.79 121 GLU A CA 1
ATOM 1824 C C . GLU A 1 117 ? 13.114 84.181 5.301 1.00 13.20 121 GLU A C 1
ATOM 1825 O O . GLU A 1 117 ? 13.421 84.494 6.449 1.00 13.90 121 GLU A O 1
ATOM 1837 N N . PHE A 1 118 ? 13.616 83.097 4.700 1.00 12.81 122 PHE A N 1
ATOM 1838 C CA . PHE A 1 118 ? 14.642 82.292 5.367 1.00 11.51 122 PHE A CA 1
ATOM 1839 C C . PHE A 1 118 ? 16.020 82.932 5.243 1.00 12.49 122 PHE A C 1
ATOM 1840 O O . PHE A 1 118 ? 16.784 82.982 6.219 1.00 14.63 122 PHE A O 1
ATOM 1857 N N . ALA A 1 119 ? 16.348 83.419 4.050 1.00 12.63 123 ALA A N 1
ATOM 1858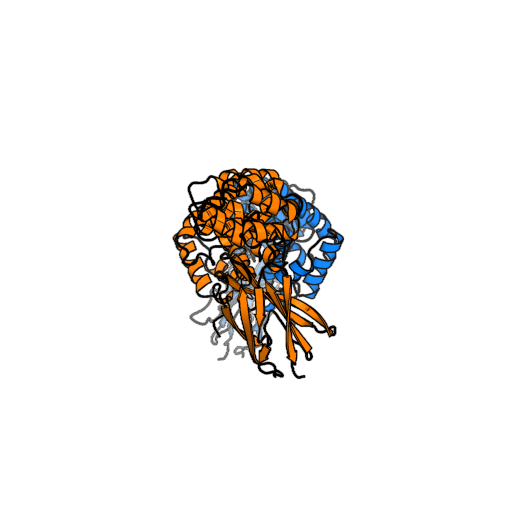 C CA . ALA A 1 119 ? 17.687 83.952 3.804 1.00 12.48 123 ALA A CA 1
ATOM 1859 C C . ALA A 1 119 ? 17.961 85.192 4.658 1.00 12.13 123 ALA A C 1
ATOM 1860 O O . ALA A 1 119 ? 19.067 85.366 5.172 1.00 12.61 123 ALA A O 1
ATOM 1867 N N . ILE A 1 120 ? 16.967 86.070 4.821 1.00 12.84 124 ILE A N 1
ATOM 1868 C CA . ILE A 1 120 ? 17.233 87.319 5.522 1.00 13.01 124 ILE A CA 1
ATOM 1869 C C . ILE A 1 120 ? 17.579 87.054 6.979 1.00 14.29 124 ILE A C 1
ATOM 1870 O O . ILE A 1 120 ? 18.301 87.843 7.602 1.00 15.01 124 ILE A O 1
ATOM 1886 N N . ARG A 1 121 ? 17.136 85.918 7.528 1.00 13.17 125 ARG A N 1
ATOM 1887 C CA . ARG A 1 121 ? 17.388 85.626 8.937 1.00 13.42 125 ARG A CA 1
ATOM 1888 C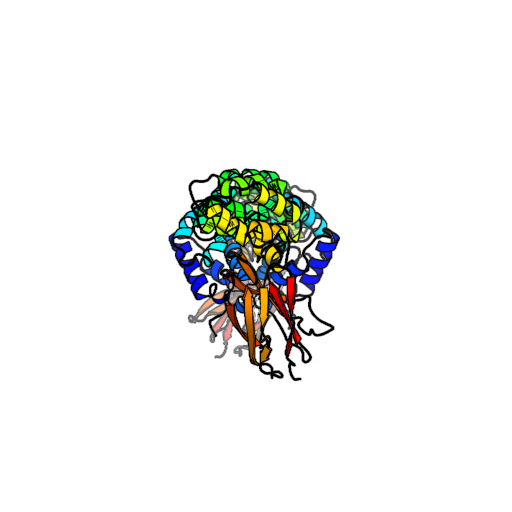 C . ARG A 1 121 ? 18.855 85.316 9.208 1.00 11.99 125 ARG A C 1
ATOM 1889 O O . ARG A 1 121 ? 19.342 85.584 10.309 1.00 14.71 125 ARG A O 1
ATOM 1910 N N . HIS A 1 122 ? 19.592 84.793 8.216 0.91 12.48 126 HIS A N 1
ATOM 1911 C CA . HIS A 1 122 ? 21.029 84.621 8.404 1.00 13.57 126 HIS A CA 1
ATOM 1912 C C . HIS A 1 122 ? 21.712 85.967 8.552 1.00 14.96 126 HIS A C 1
ATOM 1913 O O . HIS A 1 122 ? 22.664 86.109 9.337 1.00 17.08 126 HIS A O 1
ATOM 1927 N N . PHE A 1 123 ? 21.233 86.974 7.816 1.00 14.28 127 PHE A N 1
ATOM 1928 C CA . PHE A 1 123 ? 21.803 88.312 7.932 1.00 14.84 127 PHE A CA 1
ATOM 1929 C C . PHE A 1 123 ? 21.371 88.967 9.240 1.00 15.44 127 PHE A C 1
ATOM 1930 O O . PHE A 1 123 ? 22.174 89.640 9.889 1.00 16.84 127 PHE A O 1
ATOM 1947 N N . LEU A 1 124 ? 20.117 88.758 9.668 1.00 14.70 128 LEU A N 1
ATOM 1948 C CA . LEU A 1 124 ? 19.699 89.298 10.958 1.00 14.68 128 LEU A CA 1
ATOM 1949 C C . LEU A 1 124 ? 20.490 88.674 12.097 1.00 15.38 128 LEU A C 1
ATOM 1950 O O . LEU A 1 124 ? 20.723 89.325 13.124 1.00 16.30 128 LEU A O 1
ATOM 1966 N N . LEU A 1 125 ? 20.940 87.427 11.924 1.00 14.99 129 LEU A N 1
ATOM 1967 C CA . LEU A 1 125 ? 21.691 86.755 12.983 1.00 15.56 129 LEU A CA 1
ATOM 1968 C C . LEU A 1 125 ? 23.109 87.295 13.074 1.00 15.10 129 LEU A C 1
ATOM 1969 O O . LEU A 1 125 ? 23.606 87.588 14.173 1.00 18.04 129 LEU A O 1
ATOM 1985 N N . HIS A 1 126 ? 23.776 87.450 11.922 1.00 15.97 130 HIS A N 1
ATOM 1986 C CA . HIS A 1 126 ? 25.189 87.833 11.887 1.00 18.45 130 HIS A CA 1
ATOM 1987 C C . HIS A 1 126 ? 25.417 89.342 11.835 1.00 18.14 130 HIS A C 1
ATOM 1988 O O . HIS A 1 126 ? 26.468 89.817 12.302 1.00 17.44 130 HIS A O 1
ATOM 2003 N N . ASP A 1 127 ? 24.441 90.105 11.350 1.00 16.47 131 ASP A N 1
ATOM 2004 C CA . ASP A 1 127 ? 24.571 91.552 11.144 1.00 20.07 131 ASP A CA 1
ATOM 2005 C C . ASP A 1 127 ? 23.238 92.234 11.466 1.00 17.61 131 ASP A C 1
ATOM 2006 O O . ASP A 1 127 ? 22.594 92.863 10.620 1.00 15.84 131 ASP A O 1
ATOM 2015 N N . PHE A 1 128 ? 22.813 92.107 12.724 1.00 15.90 132 PHE A N 1
ATOM 2016 C CA . PHE A 1 128 ? 21.441 92.449 13.066 1.00 16.58 132 PHE A CA 1
ATOM 2017 C C . PHE A 1 128 ? 21.131 93.912 12.750 1.00 15.14 132 PHE A C 1
ATOM 2018 O O . PHE A 1 128 ? 20.156 94.206 12.045 1.00 16.48 132 PHE A O 1
ATOM 2035 N N . GLN A 1 129 ? 21.931 94.840 13.280 1.00 16.03 133 GLN A N 1
ATOM 2036 C CA . GLN A 1 129 ? 21.569 96.259 13.158 1.00 15.60 133 GLN A CA 1
ATOM 2037 C C . GLN A 1 129 ? 21.591 96.699 11.697 1.00 19.24 133 GLN A C 1
ATOM 2038 O O . GLN A 1 129 ? 20.686 97.418 11.241 1.00 19.62 133 GLN A O 1
ATOM 2044 N N . ARG A 1 130 ? 22.604 96.249 10.940 1.00 15.48 134 ARG A N 1
ATOM 2045 C CA . ARG A 1 130 ? 22.706 96.624 9.532 1.00 15.49 134 ARG A CA 1
ATOM 2046 C C . ARG A 1 130 ? 21.493 96.137 8.754 1.00 16.18 134 ARG A C 1
ATOM 2047 O O . ARG A 1 130 ? 20.952 96.860 7.906 1.00 18.94 134 ARG A O 1
ATOM 2068 N N . THR A 1 131 ? 21.059 94.909 9.029 1.00 17.14 135 THR A N 1
ATOM 2069 C CA . THR A 1 131 ? 19.953 94.302 8.297 1.00 14.15 135 THR A CA 1
ATOM 2070 C C . THR A 1 131 ? 18.617 94.889 8.744 1.00 15.89 135 THR A C 1
ATOM 2071 O O . THR A 1 131 ? 17.717 95.109 7.920 1.00 16.69 135 THR A O 1
ATOM 2082 N N . LEU A 1 132 ? 18.487 95.181 10.043 1.00 16.51 136 LEU A N 1
ATOM 2083 C CA . LEU A 1 132 ? 17.272 95.823 10.533 1.00 16.24 136 LEU A CA 1
ATOM 2084 C C . LEU A 1 132 ? 17.003 97.126 9.786 1.00 16.62 136 LEU A C 1
ATOM 2085 O O . LEU A 1 132 ? 15.855 97.414 9.410 1.00 17.43 136 LEU A O 1
ATOM 2101 N N . ALA A 1 133 ? 18.050 97.915 9.535 1.00 18.06 137 ALA A N 1
ATOM 2102 C CA . ALA A 1 133 ? 17.860 99.187 8.836 1.00 19.28 137 ALA A CA 1
ATOM 2103 C C . ALA A 1 133 ? 17.304 98.960 7.438 1.00 18.82 137 ALA A C 1
ATOM 2104 O O . ALA A 1 133 ? 16.430 99.702 6.969 1.00 19.43 137 ALA A O 1
ATOM 2111 N N . VAL A 1 134 ? 17.781 97.915 6.771 1.00 18.01 138 VAL A N 1
ATOM 2112 C CA . VAL A 1 134 ? 17.273 97.576 5.446 1.00 16.31 138 VAL A CA 1
ATOM 2113 C C . VAL A 1 134 ? 15.813 97.186 5.520 1.00 17.22 138 VAL A C 1
ATOM 2114 O O . VAL A 1 134 ? 14.987 97.622 4.703 1.00 17.88 138 VAL A O 1
ATOM 2127 N N . MET A 1 135 ? 15.469 96.352 6.505 1.00 14.79 139 MET A N 1
ATOM 2128 C CA A MET A 1 135 ? 14.092 95.905 6.600 0.57 18.11 139 MET A CA 1
ATOM 2129 C CA B MET A 1 135 ? 14.095 95.888 6.682 0.43 15.58 139 MET A CA 1
ATOM 2130 C C . MET A 1 135 ? 13.154 97.052 6.968 1.00 17.59 139 MET A C 1
ATOM 2131 O O . MET A 1 135 ? 11.991 97.053 6.549 1.00 13.70 139 MET A O 1
ATOM 2158 N N . GLN A 1 136 ? 13.631 98.041 7.718 1.00 17.00 140 GLN A N 1
ATOM 2159 C CA . GLN A 1 136 ? 12.829 99.232 7.949 1.00 16.78 140 GLN A CA 1
ATOM 2160 C C . GLN A 1 136 ? 12.545 99.962 6.646 1.00 19.32 140 GLN A C 1
ATOM 2161 O O . GLN A 1 136 ? 11.418 100.413 6.413 1.00 20.54 140 GLN A O 1
ATOM 2175 N N . ALA A 1 137 ? 13.539 100.078 5.767 1.00 19.25 141 ALA A N 1
ATOM 2176 C CA . ALA A 1 137 ? 13.263 100.677 4.466 1.00 24.88 141 ALA A CA 1
ATOM 2177 C C . ALA A 1 137 ? 12.274 99.815 3.682 1.00 17.10 141 ALA A C 1
ATOM 2178 O O . ALA A 1 137 ? 11.334 100.334 3.063 1.00 19.59 141 ALA A O 1
ATOM 2185 N N . TRP A 1 138 ? 12.435 98.490 3.744 1.00 16.40 142 TRP A N 1
ATOM 2186 C CA . TRP A 1 138 ? 11.547 97.607 2.999 1.00 16.62 142 TRP A CA 1
ATOM 2187 C C . TRP A 1 138 ? 10.105 97.720 3.471 1.00 19.06 142 TRP A C 1
ATOM 2188 O O . TRP A 1 138 ? 9.179 97.501 2.686 1.00 17.16 142 TRP A O 1
ATOM 2209 N N . SER A 1 139 ? 9.889 98.032 4.748 1.00 15.92 143 SER A N 1
ATOM 2210 C CA . SER A 1 139 ? 8.529 98.149 5.255 1.00 16.95 143 SER A CA 1
ATOM 2211 C C . SER A 1 139 ? 7.782 99.326 4.647 1.00 20.07 143 SER A C 1
ATOM 2212 O O . SER A 1 139 ? 6.555 99.399 4.789 1.00 20.82 143 SER A O 1
ATOM 2220 N N . GLN A 1 140 ? 8.493 100.242 3.993 1.00 17.68 144 GLN A N 1
ATOM 2221 C CA . GLN A 1 140 ? 7.914 101.389 3.324 1.00 22.36 144 GLN A CA 1
ATOM 2222 C C . GLN A 1 140 ? 7.965 101.258 1.808 1.00 22.32 144 GLN A C 1
ATOM 2223 O O . GLN A 1 140 ? 7.653 102.214 1.101 1.00 21.93 144 GLN A O 1
ATOM 2237 N N . ASP A 1 141 ? 8.291 100.076 1.296 1.00 20.30 145 ASP A N 1
ATOM 2238 C CA . ASP A 1 141 ? 8.398 99.858 -0.142 1.00 18.73 145 ASP A CA 1
ATOM 2239 C C . ASP A 1 141 ? 7.025 99.864 -0.808 1.00 19.57 145 ASP A C 1
ATOM 2240 O O . ASP A 1 141 ? 6.018 99.498 -0.198 1.00 19.55 145 ASP A O 1
ATOM 2249 N N . ASP A 1 142 ? 7.003 100.235 -2.097 1.00 21.39 146 ASP A N 1
ATOM 2250 C CA . ASP A 1 142 ? 5.761 100.191 -2.871 1.00 23.41 146 ASP A CA 1
ATOM 2251 C C . ASP A 1 142 ? 5.260 98.764 -3.089 1.00 20.64 146 ASP A C 1
ATOM 2252 O O . ASP A 1 142 ? 4.062 98.565 -3.328 1.00 21.14 146 ASP A O 1
ATOM 2261 N N . ASN A 1 143 ? 6.158 97.780 -3.083 1.00 19.80 147 ASN A N 1
ATOM 2262 C CA . ASN A 1 143 ? 5.820 96.409 -3.454 1.00 22.25 147 ASN A CA 1
ATOM 2263 C C . ASN A 1 143 ? 5.372 95.622 -2.225 1.00 21.20 147 ASN A C 1
ATOM 2264 O O . ASN A 1 143 ? 6.108 95.523 -1.241 1.00 18.57 147 ASN A O 1
ATOM 2275 N N . GLU A 1 144 ? 4.165 95.060 -2.289 1.00 20.49 148 GLU A N 1
ATOM 2276 C CA . GLU A 1 144 ? 3.636 94.334 -1.138 1.00 19.26 148 GLU A CA 1
ATOM 2277 C C . GLU A 1 144 ? 4.504 93.134 -0.774 1.00 16.00 148 GLU A C 1
ATOM 2278 O O . GLU A 1 144 ? 4.574 92.776 0.406 1.00 16.87 148 GLU A O 1
ATOM 2290 N N . HIS A 1 145 ? 5.174 92.499 -1.752 1.00 15.59 149 HIS A N 1
ATOM 2291 C CA . HIS A 1 145 ? 6.074 91.391 -1.418 1.00 16.04 149 HIS A CA 1
ATOM 2292 C C . HIS A 1 145 ? 7.245 91.852 -0.575 1.00 16.94 149 HIS A C 1
ATOM 2293 O O . HIS A 1 145 ? 7.711 91.115 0.309 1.00 13.97 149 HIS A O 1
ATOM 2307 N N . VAL A 1 146 ? 7.722 93.067 -0.821 1.00 18.65 150 VAL A N 1
ATOM 2308 C CA . VAL A 1 146 ? 8.864 93.575 -0.075 1.00 17.31 150 VAL A CA 1
ATOM 2309 C C . VAL A 1 146 ? 8.439 93.996 1.332 1.00 15.94 150 VAL A C 1
ATOM 2310 O O . VAL A 1 146 ? 9.139 93.730 2.313 1.00 14.89 150 VAL A O 1
ATOM 2323 N N . ARG A 1 147 ? 7.269 94.617 1.469 1.00 13.38 151 ARG A N 1
ATOM 2324 C CA . ARG A 1 147 ? 6.766 94.952 2.797 1.00 16.81 151 ARG A CA 1
ATOM 2325 C C . ARG A 1 147 ? 6.509 93.696 3.608 1.00 15.75 151 ARG A C 1
ATOM 2326 O O . ARG A 1 147 ? 6.819 93.643 4.807 1.00 14.19 151 ARG A O 1
ATOM 2347 N N . ARG A 1 148 ? 5.952 92.668 2.970 1.00 14.54 152 ARG A N 1
ATOM 2348 C CA . ARG A 1 148 ? 5.672 91.428 3.684 1.00 15.33 152 ARG A CA 1
ATOM 2349 C C . ARG A 1 148 ? 6.952 90.781 4.194 1.00 13.65 152 ARG A C 1
ATOM 2350 O O . ARG A 1 148 ? 6.996 90.259 5.318 1.00 14.13 152 ARG A O 1
ATOM 2371 N N . LEU A 1 149 ? 8.015 90.811 3.387 1.00 12.81 153 LEU A N 1
ATOM 2372 C CA . LEU A 1 149 ? 9.312 90.314 3.832 1.00 12.37 153 LEU A CA 1
ATOM 2373 C C . LEU A 1 149 ? 9.782 91.029 5.103 1.00 13.08 153 LEU A C 1
ATOM 2374 O O . LEU A 1 149 ? 10.355 90.403 6.007 1.00 13.27 153 LEU A O 1
ATOM 2390 N N . ALA A 1 150 ? 9.598 92.349 5.163 1.00 13.21 154 ALA A N 1
ATOM 2391 C CA . ALA A 1 150 ? 10.051 93.124 6.320 1.00 14.37 154 ALA A CA 1
ATOM 2392 C C . ALA A 1 150 ? 9.426 92.612 7.619 1.00 12.74 154 ALA A C 1
ATOM 2393 O O . ALA A 1 150 ? 10.107 92.501 8.648 1.00 14.75 154 ALA A O 1
ATOM 2400 N N . SER A 1 151 ? 8.138 92.246 7.569 1.00 13.69 155 SER A N 1
ATOM 2401 C CA . SER A 1 151 ? 7.411 91.729 8.723 1.00 12.68 155 SER A CA 1
ATOM 2402 C C . SER A 1 151 ? 7.671 90.244 8.963 1.00 14.40 155 SER A C 1
ATOM 2403 O O . SER A 1 151 ? 7.838 89.817 10.112 1.00 16.50 155 SER A O 1
ATOM 2411 N N . GLU A 1 152 ? 7.677 89.440 7.904 1.00 13.40 156 GLU A N 1
ATOM 2412 C CA . GLU A 1 152 ? 7.765 87.992 8.061 1.00 14.69 156 GLU A CA 1
ATOM 2413 C C . GLU A 1 152 ? 9.193 87.548 8.363 1.00 14.24 156 GLU A C 1
ATOM 2414 O O . GLU A 1 152 ? 9.413 86.685 9.222 1.00 13.88 156 GLU A O 1
ATOM 2426 N N . GLY A 1 153 ? 10.176 88.143 7.688 1.00 13.08 157 GLY A N 1
ATOM 2427 C CA . GLY A 1 153 ? 11.558 87.749 7.900 1.00 13.57 157 GLY A CA 1
ATOM 2428 C C . GLY A 1 153 ? 12.077 88.082 9.275 1.00 13.40 157 GLY A C 1
ATOM 2429 O O . GLY A 1 153 ? 13.027 87.443 9.736 1.00 14.02 157 GLY A O 1
ATOM 2433 N N . SER A 1 154 ? 11.488 89.082 9.928 1.00 15.26 158 SER A N 1
ATOM 2434 C CA . SER A 1 154 ? 11.934 89.525 11.235 1.00 13.34 158 SER A CA 1
ATOM 2435 C C . SER A 1 154 ? 11.164 88.852 12.362 1.00 14.15 158 SER A C 1
ATOM 2436 O O . SER A 1 154 ? 11.381 89.189 13.525 1.00 15.46 158 SER A O 1
ATOM 2444 N N . ARG A 1 155 ? 10.270 87.921 12.039 1.00 16.08 159 ARG A N 1
ATOM 2445 C CA . ARG A 1 155 ? 9.441 87.284 13.060 1.00 14.50 159 ARG A CA 1
ATOM 2446 C C . ARG A 1 155 ? 10.299 86.636 14.143 1.00 15.26 159 ARG A C 1
ATOM 2447 O O . ARG A 1 155 ? 11.310 85.980 13.832 1.00 15.19 159 ARG A O 1
ATOM 2468 N N . PRO A 1 156 ? 9.892 86.724 15.410 1.00 14.00 160 PRO A N 1
ATOM 2469 C CA . PRO A 1 156 ? 10.614 85.963 16.436 1.00 18.32 160 PRO A CA 1
ATOM 2470 C C . PRO A 1 156 ? 10.660 84.467 16.145 1.00 17.14 160 PRO A C 1
ATOM 2471 O O . PRO A 1 156 ? 11.704 83.821 16.338 1.00 15.38 160 PRO A O 1
ATOM 2482 N N . ARG A 1 157 ? 9.529 83.890 15.729 1.00 14.85 161 ARG A N 1
ATOM 2483 C CA . ARG A 1 157 ? 9.337 82.441 15.670 1.00 13.84 161 ARG A CA 1
ATOM 2484 C C . ARG A 1 157 ? 8.779 82.016 14.308 1.00 13.77 161 ARG A C 1
ATOM 2485 O O . ARG A 1 157 ? 7.716 81.394 14.209 1.00 14.73 161 ARG A O 1
ATOM 2506 N N . LEU A 1 158 ? 9.526 82.313 13.260 1.00 15.59 162 LEU A N 1
ATOM 2507 C CA . LEU A 1 158 ? 9.115 81.900 11.917 1.00 15.17 162 LEU A CA 1
ATOM 2508 C C . LEU A 1 158 ? 9.184 80.377 11.775 1.00 14.00 162 LEU A C 1
ATOM 2509 O O . LEU A 1 158 ? 10.234 79.782 12.050 1.00 15.87 162 LEU A O 1
ATOM 2525 N N . PRO A 1 159 ? 8.127 79.712 11.311 1.00 15.09 163 PRO A N 1
ATOM 2526 C CA . PRO A 1 159 ? 8.246 78.272 11.058 1.00 12.93 163 PRO A CA 1
ATOM 2527 C C . PRO A 1 159 ? 9.322 77.977 10.017 1.00 16.86 163 PRO A C 1
ATOM 2528 O O . PRO A 1 159 ? 9.518 78.732 9.064 1.00 16.32 163 PRO A O 1
ATOM 2539 N N . TRP A 1 160 ? 10.047 76.884 10.245 1.00 14.78 164 TRP A N 1
ATOM 2540 C CA . TRP A 1 160 ? 11.095 76.355 9.364 1.00 14.02 164 TRP A CA 1
ATOM 2541 C C . TRP A 1 160 ? 12.376 77.183 9.403 1.00 18.95 164 TRP A C 1
ATOM 2542 O O . TRP A 1 160 ? 13.252 76.996 8.547 1.00 16.91 164 TRP A O 1
ATOM 2563 N N . SER A 1 161 ? 12.529 78.068 10.389 1.00 12.66 165 SER A N 1
ATOM 2564 C CA . SER A 1 161 ? 13.787 78.774 10.621 1.00 14.42 165 SER A CA 1
ATOM 2565 C C . SER A 1 161 ? 14.064 78.811 12.112 1.00 16.85 165 SER A C 1
ATOM 2566 O O . SER A 1 161 ? 13.183 78.559 12.933 1.00 16.74 165 SER A O 1
ATOM 2574 N N . PHE A 1 162 ? 15.326 79.066 12.451 1.00 14.93 166 PHE A N 1
ATOM 2575 C CA . PHE A 1 162 ? 15.684 79.324 13.833 1.00 15.61 166 PHE A CA 1
ATOM 2576 C C . PHE A 1 162 ? 14.957 80.558 14.346 1.00 15.18 166 PHE A C 1
ATOM 2577 O O . PHE A 1 162 ? 14.644 81.494 13.601 1.00 15.68 166 PHE A O 1
ATOM 2594 N N . ARG A 1 163 ? 14.663 80.541 15.638 1.00 14.14 167 ARG A N 1
ATOM 2595 C CA . ARG A 1 163 ? 14.118 81.708 16.297 1.00 15.22 167 ARG A CA 1
ATOM 2596 C C . ARG A 1 163 ? 15.176 82.806 16.313 1.00 18.12 167 ARG A C 1
ATOM 2597 O O . ARG A 1 163 ? 16.379 82.527 16.349 1.00 17.70 167 ARG A O 1
ATOM 2618 N N . LEU A 1 164 ? 14.729 84.054 16.249 1.00 16.06 168 LEU A N 1
ATOM 2619 C CA . LEU A 1 164 ? 15.635 85.203 16.353 1.00 17.87 168 LEU A CA 1
ATOM 2620 C C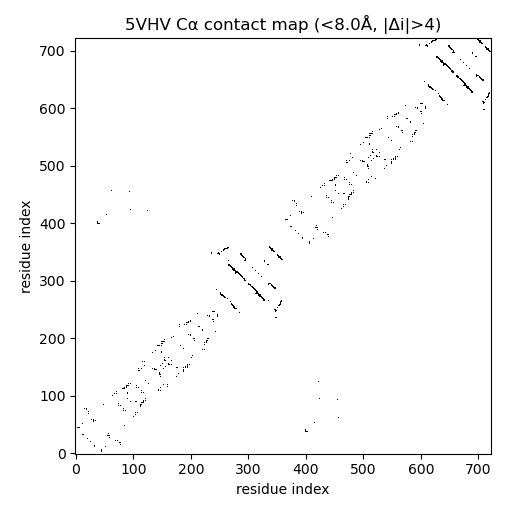 . LEU A 1 164 ? 15.625 85.649 17.813 1.00 15.91 168 LEU A C 1
ATOM 2621 O O . LEU A 1 164 ? 14.724 86.368 18.255 1.00 17.90 168 LEU A O 1
ATOM 2637 N N . ALA A 1 165 ? 16.617 85.179 18.577 1.00 15.76 169 ALA A N 1
ATOM 2638 C CA . ALA A 1 165 ? 16.634 85.434 20.017 1.00 19.30 169 ALA A CA 1
ATOM 2639 C C . ALA A 1 165 ? 16.686 86.922 20.328 1.00 22.00 169 ALA A C 1
ATOM 2640 O O . ALA A 1 165 ? 16.091 87.374 21.316 1.00 19.32 169 ALA A O 1
ATOM 2647 N N . GLU A 1 166 ? 17.380 87.697 19.496 1.00 18.82 170 GLU A N 1
ATOM 2648 C CA . GLU A 1 166 ? 17.522 89.130 19.747 1.00 24.42 170 GLU A CA 1
ATOM 2649 C C . GLU A 1 166 ? 16.186 89.850 19.582 1.00 17.22 170 GLU A C 1
ATOM 2650 O O . GLU A 1 166 ? 15.838 90.726 20.391 1.00 18.35 170 GLU A O 1
ATOM 2662 N N . VAL A 1 167 ? 15.422 89.475 18.548 1.00 17.59 171 VAL A N 1
ATOM 2663 C CA . VAL A 1 167 ? 14.077 90.010 18.333 1.00 17.26 171 VAL A CA 1
ATOM 2664 C C . VAL A 1 167 ? 13.132 89.541 19.433 1.00 17.51 171 VAL A C 1
ATOM 2665 O O . VAL A 1 167 ? 12.353 90.321 19.994 1.00 20.10 171 VAL A O 1
ATOM 2678 N N . GLN A 1 168 ? 13.166 88.249 19.722 1.00 18.01 172 GLN A N 1
ATOM 2679 C CA . GLN A 1 168 ? 12.282 87.663 20.718 1.00 22.38 172 GLN A CA 1
ATOM 2680 C C . GLN A 1 168 ? 12.412 88.364 22.060 1.00 26.97 172 GLN A C 1
ATOM 2681 O O . GLN A 1 168 ? 11.413 88.563 22.768 1.00 26.98 172 GLN A O 1
ATOM 2695 N N . ALA A 1 169 ? 13.633 88.778 22.417 1.00 22.31 173 ALA A N 1
ATOM 2696 C CA . ALA A 1 169 ? 13.893 89.395 23.713 1.00 26.83 173 ALA A CA 1
ATOM 2697 C C . ALA A 1 169 ? 13.494 90.859 23.781 1.00 32.97 173 ALA A C 1
ATOM 2698 O O . ALA A 1 169 ? 13.371 91.387 24.887 1.00 29.16 173 ALA A O 1
ATOM 2705 N N . ASP A 1 170 ? 13.297 91.533 22.649 1.00 21.57 174 ASP A N 1
ATOM 2706 C CA . ASP A 1 170 ? 13.067 92.980 22.657 1.00 23.95 174 ASP A CA 1
ATOM 2707 C C . ASP A 1 170 ? 12.099 93.377 21.556 1.00 22.78 174 ASP A C 1
ATOM 2708 O O . ASP A 1 170 ? 12.508 93.688 20.430 1.00 18.64 174 ASP A O 1
ATOM 2717 N N . PRO A 1 171 ? 10.799 93.425 21.859 1.00 20.14 175 PRO A N 1
ATOM 2718 C CA . PRO A 1 171 ? 9.820 93.837 20.839 1.00 19.13 175 PRO A CA 1
ATOM 2719 C C . PRO A 1 171 ? 9.981 95.263 20.344 1.00 17.42 175 PRO A C 1
ATOM 2720 O O . PRO A 1 171 ? 9.371 95.606 19.320 1.00 19.02 175 PRO A O 1
ATOM 2731 N N . GLU A 1 172 ? 10.713 96.129 21.052 1.00 19.25 176 GLU A N 1
ATOM 2732 C CA . GLU A 1 172 ? 10.896 97.474 20.523 1.00 21.64 176 GLU A CA 1
ATOM 2733 C C . GLU A 1 172 ? 11.759 97.495 19.262 1.00 19.78 176 GLU A C 1
ATOM 2734 O O . GLU A 1 172 ? 11.716 98.487 18.527 1.00 24.76 176 GLU A O 1
ATOM 2746 N N . LEU A 1 173 ? 12.530 96.438 18.972 1.00 19.39 177 LEU A N 1
ATOM 2747 C CA . LEU A 1 173 ? 13.457 96.531 17.848 1.00 21.16 177 LEU A CA 1
ATOM 2748 C C . LEU A 1 173 ? 12.698 96.646 16.536 1.00 20.78 177 LEU A C 1
ATOM 2749 O O . LEU A 1 173 ? 13.011 97.500 15.698 1.00 19.94 177 LEU A O 1
ATOM 2765 N N . CYS A 1 174 ? 11.705 95.784 16.341 1.00 19.04 178 CYS A N 1
ATOM 2766 C CA . CYS A 1 174 ? 10.912 95.734 15.118 1.00 17.45 178 CYS A CA 1
ATOM 2767 C C . CYS A 1 174 ? 9.596 96.492 15.234 1.00 17.79 178 CYS A C 1
ATOM 2768 O O . CYS A 1 174 ? 8.778 96.428 14.313 1.00 17.55 178 CYS A O 1
ATOM 2776 N N . ALA A 1 175 ? 9.373 97.223 16.336 1.00 18.61 179 ALA A N 1
ATOM 2777 C CA . ALA A 1 175 ? 8.083 97.867 16.550 1.00 18.63 179 ALA A CA 1
ATOM 2778 C C . ALA A 1 175 ? 7.708 98.819 15.413 1.00 20.17 179 ALA A C 1
ATOM 2779 O O . ALA A 1 175 ? 6.543 98.857 14.998 1.00 19.63 179 ALA A O 1
ATOM 2786 N N . SER A 1 176 ? 8.669 99.604 14.896 1.00 18.90 180 SER A N 1
ATOM 2787 C CA . SER A 1 176 ? 8.305 100.596 13.891 1.00 18.76 180 SER A CA 1
ATOM 2788 C C . SER A 1 176 ? 7.958 99.932 12.561 1.00 18.68 180 SER A C 1
ATOM 2789 O O . SER A 1 176 ? 7.142 100.463 11.797 1.00 20.80 180 SER A O 1
ATOM 2797 N N . ILE A 1 177 ? 8.546 98.774 12.270 1.00 17.96 181 ILE A N 1
ATOM 2798 C CA . ILE A 1 177 ? 8.128 98.020 11.092 1.00 20.58 181 ILE A CA 1
ATOM 2799 C C . ILE A 1 177 ? 6.659 97.670 11.203 1.00 22.88 181 ILE A C 1
ATOM 2800 O O . ILE A 1 177 ? 5.869 97.926 10.285 1.00 17.83 181 ILE A O 1
ATOM 2816 N N . LEU A 1 178 ? 6.263 97.087 12.341 1.00 17.75 182 LEU A N 1
ATOM 2817 C CA . LEU A 1 178 ? 4.884 96.657 12.466 1.00 18.10 182 LEU A CA 1
ATOM 2818 C C . LEU A 1 178 ? 3.944 97.859 12.501 1.00 20.74 182 LEU A C 1
ATOM 2819 O O . LEU A 1 178 ? 2.831 97.798 11.954 1.00 17.20 182 LEU A O 1
ATOM 2835 N N . ASP A 1 179 ? 4.382 98.969 13.101 1.00 20.67 183 ASP A N 1
ATOM 2836 C CA . ASP A 1 179 ? 3.533 100.155 13.152 1.00 19.85 183 ASP A CA 1
ATOM 2837 C C . ASP A 1 179 ? 3.263 100.699 11.757 1.00 19.53 183 ASP A C 1
ATOM 2838 O O . ASP A 1 179 ? 2.144 101.153 11.472 1.00 22.46 183 ASP A O 1
ATOM 2847 N N . HIS A 1 180 ? 4.280 100.688 10.881 1.00 21.23 184 HIS A N 1
ATOM 2848 C CA . HIS A 1 180 ? 4.092 101.172 9.520 1.00 20.40 184 HIS A CA 1
ATOM 2849 C C . HIS A 1 180 ? 3.073 100.330 8.767 1.00 25.90 184 HIS A C 1
ATOM 2850 O O . HIS A 1 180 ? 2.457 100.816 7.814 1.00 24.22 184 HIS A O 1
ATOM 2864 N N . LEU A 1 181 ? 2.908 99.062 9.153 1.00 21.14 185 LEU A N 1
ATOM 2865 C CA . LEU A 1 181 ? 2.124 98.111 8.374 1.00 19.62 185 LEU A CA 1
ATOM 2866 C C . LEU A 1 181 ? 0.760 97.792 8.995 1.00 19.52 185 LEU A C 1
ATOM 2867 O O . LEU A 1 181 ? 0.027 96.959 8.444 1.00 20.16 185 LEU A O 1
ATOM 2883 N N . LYS A 1 182 ? 0.381 98.451 10.105 1.00 20.09 186 LYS A N 1
ATOM 2884 C CA . LYS A 1 182 ? -0.793 98.047 10.887 1.00 18.95 186 LYS A CA 1
ATOM 2885 C C . LYS A 1 182 ? -2.109 98.378 10.197 1.00 23.30 186 LYS A C 1
ATOM 2886 O O . LYS A 1 182 ? -3.171 98.004 10.715 1.00 23.66 186 LYS A O 1
ATOM 2905 N N . ALA A 1 183 ? -2.068 99.099 9.075 1.00 21.79 187 ALA A N 1
ATOM 2906 C CA . ALA A 1 183 ? -3.257 99.324 8.260 1.00 23.05 187 ALA A CA 1
ATOM 2907 C C . ALA A 1 183 ? -2.954 99.058 6.794 1.00 29.12 187 ALA A C 1
ATOM 2908 O O . ALA A 1 183 ? -3.530 99.696 5.914 1.00 23.58 187 ALA A O 1
ATOM 2915 N N . ASP A 1 184 ? -2.062 98.106 6.518 1.00 21.92 188 ASP A N 1
ATOM 2916 C CA . ASP A 1 184 ? -1.603 97.890 5.152 1.00 18.64 188 ASP A CA 1
ATOM 2917 C C . ASP A 1 184 ? -2.761 97.447 4.267 1.00 22.58 188 ASP A C 1
ATOM 2918 O O . ASP A 1 184 ? -3.642 96.694 4.695 1.00 22.70 188 ASP A O 1
ATOM 2927 N N . SER A 1 185 ? -2.748 97.923 3.016 1.00 22.22 189 SER A N 1
ATOM 2928 C CA . SER A 1 185 ? -3.789 97.581 2.057 1.00 25.46 189 SER A CA 1
ATOM 2929 C C . SER A 1 185 ? -3.675 96.146 1.557 1.00 21.94 189 SER A C 1
ATOM 2930 O O . SER A 1 185 ? -4.637 95.629 0.974 1.00 22.63 189 SER A O 1
ATOM 2938 N N . SER A 1 186 ? -2.537 95.490 1.775 1.00 20.38 190 SER A N 1
ATOM 2939 C CA . SER A 1 186 ? -2.281 94.143 1.274 1.00 19.47 190 SER A CA 1
ATOM 2940 C C . SER A 1 186 ? -2.656 93.101 2.326 1.00 20.72 190 SER A C 1
ATOM 2941 O O . SER A 1 186 ? -2.107 93.106 3.428 1.00 18.25 190 SER A O 1
ATOM 2949 N N . LEU A 1 187 ? -3.548 92.175 1.968 1.00 20.55 191 LEU A N 1
ATOM 2950 C CA . LEU A 1 187 ? -3.855 91.065 2.874 1.00 20.95 191 LEU A CA 1
ATOM 2951 C C . LEU A 1 187 ? -2.609 90.252 3.202 1.00 16.80 191 LEU A C 1
ATOM 2952 O O . LEU A 1 187 ? -2.427 89.798 4.338 1.00 19.72 191 LEU A O 1
ATOM 2968 N N . TYR A 1 188 ? -1.773 90.009 2.195 1.00 18.78 192 TYR A N 1
ATOM 2969 C CA . TYR A 1 188 ? -0.518 89.286 2.379 1.00 15.50 192 TYR A CA 1
ATOM 2970 C C . TYR A 1 188 ? 0.308 89.916 3.488 1.00 15.22 192 TYR A C 1
ATOM 2971 O O . TYR A 1 188 ? 0.802 89.229 4.394 1.00 16.39 192 TYR A O 1
ATOM 2989 N N . VAL A 1 189 ? 0.442 91.240 3.445 1.00 14.65 193 VAL A N 1
ATOM 2990 C CA . VAL A 1 189 ? 1.163 91.942 4.501 1.00 14.93 193 VAL A CA 1
ATOM 2991 C C . VAL A 1 189 ? 0.422 91.814 5.829 1.00 14.86 193 VAL A C 1
ATOM 2992 O O . VAL A 1 189 ? 1.037 91.567 6.880 1.00 14.56 193 VAL A O 1
ATOM 3005 N N . ARG A 1 190 ? -0.906 92.012 5.819 1.00 15.66 194 ARG A N 1
ATOM 3006 C CA . ARG A 1 190 ? -1.649 92.001 7.076 1.00 16.92 194 ARG A CA 1
ATOM 3007 C C . ARG A 1 190 ? -1.519 90.663 7.780 1.00 16.94 194 ARG A C 1
ATOM 3008 O O . ARG A 1 190 ? -1.384 90.620 9.007 1.00 14.43 194 ARG A O 1
ATOM 3029 N N . LYS A 1 191 ? -1.552 89.561 7.025 1.00 14.50 195 LYS A N 1
ATOM 3030 C CA . LYS A 1 191 ? -1.364 88.243 7.628 1.00 17.87 195 LYS A CA 1
ATOM 3031 C C . LYS A 1 191 ? -0.050 88.172 8.387 1.00 17.99 195 LYS A C 1
ATOM 3032 O O . LYS A 1 191 ? 0.011 87.640 9.503 1.00 14.64 195 LYS A O 1
ATOM 3051 N N . SER A 1 192 ? 1.025 88.664 7.764 1.00 13.47 196 SER A N 1
ATOM 3052 C CA . SER A 1 192 ? 2.349 88.627 8.361 1.00 14.12 196 SER A CA 1
ATOM 3053 C C . SER A 1 192 ? 2.429 89.496 9.615 1.00 14.56 196 SER A C 1
ATOM 3054 O O . SER A 1 192 ? 3.009 89.079 10.622 1.00 14.74 196 SER A O 1
ATOM 3062 N N . VAL A 1 193 ? 1.848 90.696 9.591 1.00 14.10 197 VAL A N 1
ATOM 3063 C CA . VAL A 1 193 ? 1.876 91.532 10.787 1.00 15.86 197 VAL A CA 1
ATOM 3064 C C . VAL A 1 193 ? 1.191 90.799 11.934 1.00 15.62 197 VAL A C 1
ATOM 3065 O O . VAL A 1 193 ? 1.685 90.764 13.074 1.00 15.01 197 VAL A O 1
ATOM 3078 N N . ALA A 1 194 ? 0.038 90.208 11.646 1.00 14.34 198 ALA A N 1
ATOM 3079 C CA . ALA A 1 194 ? -0.723 89.510 12.676 1.00 17.29 198 ALA A CA 1
ATOM 3080 C C . ALA A 1 194 ? 0.068 88.335 13.214 1.00 15.88 198 ALA A C 1
ATOM 3081 O O . ALA A 1 194 ? 0.076 88.090 14.424 1.00 15.23 198 ALA A O 1
ATOM 3088 N N . ASN A 1 195 ? 0.724 87.584 12.329 1.00 14.62 199 ASN A N 1
ATOM 3089 C CA . ASN A 1 195 ? 1.475 86.415 12.780 1.00 13.56 199 ASN A CA 1
ATOM 3090 C C . ASN A 1 195 ? 2.724 86.808 13.568 1.00 15.83 199 ASN A C 1
ATOM 3091 O O . ASN A 1 195 ? 3.095 86.125 14.532 1.00 14.73 199 ASN A O 1
ATOM 3102 N N . HIS A 1 196 ? 3.407 87.875 13.156 1.00 13.81 200 HIS A N 1
ATOM 3103 C CA . HIS A 1 196 ? 4.532 88.395 13.934 1.00 15.57 200 HIS A CA 1
ATOM 3104 C C . HIS A 1 196 ? 4.066 88.809 15.332 1.00 17.21 200 HIS A C 1
ATOM 3105 O O . HIS A 1 196 ? 4.668 88.431 16.341 1.00 14.90 200 HIS A O 1
ATOM 3119 N N . LEU A 1 197 ? 2.951 89.531 15.418 1.00 13.97 201 LEU A N 1
ATOM 3120 C CA . LEU A 1 197 ? 2.435 89.918 16.728 1.00 15.57 201 LEU A CA 1
ATOM 3121 C C . LEU A 1 197 ? 2.036 88.703 17.571 1.00 17.21 201 LEU A C 1
ATOM 3122 O O . LEU A 1 197 ? 2.325 88.658 18.767 1.00 15.88 201 LEU A O 1
ATOM 3138 N N . ASN A 1 198 ? 1.368 87.713 16.975 1.00 16.43 202 ASN A N 1
ATOM 3139 C CA . ASN A 1 198 ? 1.054 86.491 17.713 1.00 12.81 202 ASN A CA 1
ATOM 3140 C C . ASN A 1 198 ? 2.325 85.821 18.242 1.00 15.46 202 ASN A C 1
ATOM 3141 O O . ASN A 1 198 ? 2.361 85.373 19.394 1.00 15.66 202 ASN A O 1
ATOM 3152 N N . ASP A 1 199 ? 3.388 85.755 17.434 1.00 14.26 203 ASP A N 1
ATOM 3153 C CA . ASP A 1 199 ? 4.683 85.290 17.953 1.00 14.04 203 ASP A CA 1
ATOM 3154 C C . ASP A 1 199 ? 5.076 86.036 19.232 1.00 14.88 203 ASP A C 1
ATOM 3155 O O . ASP A 1 199 ? 5.562 85.441 20.197 1.00 16.66 203 ASP A O 1
ATOM 3164 N N . ILE A 1 200 ? 4.961 87.363 19.215 1.00 14.83 204 ILE A N 1
ATOM 3165 C CA . ILE A 1 200 ? 5.386 88.155 20.367 1.00 14.67 204 ILE A CA 1
ATOM 3166 C C . ILE A 1 200 ? 4.561 87.792 21.583 1.00 16.03 204 ILE A C 1
ATOM 3167 O O . ILE A 1 200 ? 5.076 87.797 22.710 1.00 18.30 204 ILE A O 1
ATOM 3183 N N . THR A 1 201 ? 3.281 87.460 21.387 1.00 16.19 205 THR A N 1
ATOM 3184 C CA . THR A 1 201 ? 2.452 87.185 22.548 1.00 14.50 205 THR A CA 1
ATOM 3185 C C . THR A 1 201 ? 2.940 85.961 23.302 1.00 19.49 205 THR A C 1
ATOM 3186 O O . THR A 1 201 ? 2.562 85.789 24.469 1.00 19.47 205 THR A O 1
ATOM 3197 N N . LYS A 1 202 ? 3.758 85.106 22.670 1.00 17.81 206 LYS A N 1
ATOM 3198 C CA . LYS A 1 202 ? 4.263 83.925 23.368 1.00 15.77 206 LYS A CA 1
ATOM 3199 C C . LYS A 1 202 ? 5.258 84.306 24.456 1.00 21.57 206 LYS A C 1
ATOM 3200 O O . LYS A 1 202 ? 5.438 83.553 25.419 1.00 21.72 206 LYS A O 1
ATOM 3219 N N . ASP A 1 203 ? 5.922 85.443 24.311 1.00 18.23 207 ASP A N 1
ATOM 3220 C CA . ASP A 1 203 ? 6.946 85.875 25.258 1.00 20.04 207 ASP A CA 1
ATOM 3221 C C . ASP A 1 203 ? 6.661 87.211 25.918 1.00 22.21 207 ASP A C 1
ATOM 3222 O O . ASP A 1 203 ? 7.159 87.442 27.019 1.00 23.71 207 ASP A O 1
ATOM 3231 N N . HIS A 1 204 ? 5.913 88.110 25.273 1.00 17.97 208 HIS A N 1
ATOM 3232 C CA . HIS A 1 204 ? 5.634 89.436 25.833 1.00 20.78 208 HIS A CA 1
ATOM 3233 C C . HIS A 1 204 ? 4.180 89.799 25.574 1.00 20.88 208 HIS A C 1
ATOM 3234 O O . HIS A 1 204 ? 3.875 90.752 24.846 1.00 18.87 208 HIS A O 1
ATOM 3248 N N . PRO A 1 205 ? 3.248 89.048 26.168 1.00 20.65 209 PRO A N 1
ATOM 3249 C CA . PRO A 1 205 ? 1.828 89.305 25.901 1.00 21.00 209 PRO A CA 1
ATOM 3250 C C . PRO A 1 205 ? 1.387 90.706 26.270 1.00 22.86 209 PRO A C 1
ATOM 3251 O O . PRO A 1 205 ? 0.626 91.325 25.514 1.00 22.46 209 PRO A O 1
ATOM 3262 N N . GLU A 1 206 ? 1.833 91.230 27.417 1.00 22.30 210 GLU A N 1
ATOM 3263 C CA . GLU A 1 206 ? 1.380 92.552 27.843 1.00 23.86 210 GLU A CA 1
ATOM 3264 C C . GLU A 1 206 ? 1.833 93.631 26.879 1.00 23.62 210 GLU A C 1
ATOM 3265 O O . GLU A 1 206 ? 1.132 94.634 26.696 1.00 25.12 210 GLU A O 1
ATOM 3277 N N . TRP A 1 207 ? 2.996 93.446 26.257 1.00 23.66 211 TRP A N 1
ATOM 3278 C CA . TRP A 1 207 ? 3.480 94.431 25.297 1.00 23.33 211 TRP A CA 1
ATOM 3279 C C . TRP A 1 207 ? 2.561 94.509 24.086 1.00 23.44 211 TRP A C 1
ATOM 3280 O O . TRP A 1 207 ? 2.235 95.606 23.613 1.00 24.93 211 TRP A O 1
ATOM 3301 N N . VAL A 1 208 ? 2.130 93.355 23.571 1.00 23.40 212 VAL A N 1
ATOM 3302 C CA . VAL A 1 208 ? 1.197 93.337 22.448 1.00 21.07 212 VAL A CA 1
ATOM 3303 C C . VAL A 1 208 ? -0.150 93.922 22.863 1.00 20.94 212 VAL A C 1
ATOM 3304 O O . VAL A 1 208 ? -0.771 94.674 22.106 1.00 21.04 212 VAL A O 1
ATOM 3317 N N . LEU A 1 209 ? -0.633 93.572 24.057 1.00 19.92 213 LEU A N 1
ATOM 3318 C CA . LEU A 1 209 ? -1.922 94.079 24.512 1.00 20.49 213 LEU A CA 1
ATOM 3319 C C . LEU A 1 209 ? -1.889 95.593 24.645 1.00 21.50 213 LEU A C 1
ATOM 3320 O O . LEU A 1 209 ? -2.796 96.291 24.178 1.00 24.69 213 LEU A O 1
ATOM 3336 N N . SER A 1 210 ? -0.835 96.122 25.262 1.00 23.50 214 SER A N 1
ATOM 3337 C CA . SER A 1 210 ? -0.706 97.566 25.372 1.00 25.22 214 SER A CA 1
ATOM 3338 C C . SER A 1 210 ? -0.638 98.217 23.996 1.00 25.06 214 SER A C 1
ATOM 3339 O O . SER A 1 210 ? -1.264 99.262 23.762 1.00 25.46 214 SER A O 1
ATOM 3347 N N . LEU A 1 211 ? 0.133 97.624 23.078 1.00 24.61 215 LEU A N 1
ATOM 3348 C CA . LEU A 1 211 ? 0.239 98.162 21.726 1.00 23.04 215 LEU A CA 1
ATOM 3349 C C . LEU A 1 211 ? -1.130 98.270 21.075 1.00 23.18 215 LEU A C 1
ATOM 3350 O O . LEU A 1 211 ? -1.522 99.339 20.594 1.00 22.40 215 LEU A O 1
ATOM 3366 N N . ILE A 1 212 ? -1.880 97.165 21.056 1.00 22.36 216 ILE A N 1
ATOM 3367 C CA . ILE A 1 212 ? -3.141 97.156 20.332 1.00 20.13 216 ILE A CA 1
ATOM 3368 C C . ILE A 1 212 ? -4.193 97.991 21.060 1.00 26.01 216 ILE A C 1
ATOM 3369 O O . ILE A 1 212 ? -5.101 98.557 20.433 1.00 22.94 216 ILE A O 1
ATOM 3385 N N . GLU A 1 213 ? -4.058 98.157 22.373 1.00 21.69 217 GLU A N 1
ATOM 3386 C CA . GLU A 1 213 ? -4.936 99.085 23.068 1.00 22.51 217 GLU A CA 1
ATOM 3387 C C . GLU A 1 213 ? -4.728 100.531 22.609 1.00 26.90 217 GLU A C 1
ATOM 3388 O O . GLU A 1 213 ? -5.579 101.382 22.880 1.00 25.58 217 GLU A O 1
ATOM 3400 N N . GLY A 1 214 ? -3.624 100.827 21.924 1.00 25.01 218 GLY A N 1
ATOM 3401 C CA . GLY A 1 214 ? -3.398 102.139 21.352 1.00 32.34 218 GLY A CA 1
ATOM 3402 C C . GLY A 1 214 ? -3.829 102.270 19.906 1.00 29.12 218 GLY A C 1
ATOM 3403 O O . GLY A 1 214 ? -3.720 103.352 19.320 1.00 29.10 218 GLY A O 1
ATOM 3407 N N . TRP A 1 215 ? -4.343 101.198 19.319 1.00 25.55 219 TRP A N 1
ATOM 3408 C CA . TRP A 1 215 ? -4.696 101.168 17.909 1.00 28.81 219 TRP A CA 1
ATOM 3409 C C . TRP A 1 215 ? -6.124 101.643 17.694 1.00 29.97 219 TRP A C 1
ATOM 3410 O O . TRP A 1 215 ? -6.972 101.591 18.588 1.00 30.38 219 TRP A O 1
ATOM 3431 N N . ASN A 1 216 ? -6.387 102.099 16.475 1.00 30.21 220 ASN A N 1
ATOM 3432 C CA . ASN A 1 216 ? -7.734 102.478 16.069 1.00 35.36 220 ASN A CA 1
ATOM 3433 C C . ASN A 1 216 ? -8.375 101.281 15.384 1.00 35.66 220 ASN A C 1
ATOM 3434 O O . ASN A 1 216 ? -8.101 100.994 14.211 1.00 30.64 220 ASN A O 1
ATOM 3445 N N . LEU A 1 217 ? -9.235 100.579 16.112 1.00 28.55 221 LEU A N 1
ATOM 3446 C CA . LEU A 1 217 ? -9.827 99.370 15.572 1.00 28.44 221 LEU A CA 1
ATOM 3447 C C . LEU A 1 217 ? -11.075 99.651 14.747 1.00 36.64 221 LEU A C 1
ATOM 3448 O O . LEU A 1 217 ? -11.721 98.705 14.288 1.00 34.56 221 LEU A O 1
ATOM 3464 N N . GLU A 1 218 ? -11.419 100.926 14.532 1.00 37.23 222 GLU A N 1
ATOM 3465 C CA . GLU A 1 218 ? -12.454 101.261 13.562 1.00 34.32 222 GLU A CA 1
ATOM 3466 C C . GLU A 1 218 ? -11.952 101.097 12.133 1.00 38.70 222 GLU A C 1
ATOM 3467 O O . GLU A 1 218 ? -12.763 100.985 11.211 1.00 36.15 222 GLU A O 1
ATOM 3479 N N . ASN A 1 219 ? -10.641 101.071 11.933 1.00 30.32 223 ASN A N 1
ATOM 3480 C CA . ASN A 1 219 ? -10.081 100.710 10.639 1.00 34.03 223 ASN A CA 1
ATOM 3481 C C . ASN A 1 219 ? -10.182 99.200 10.458 1.00 37.94 223 ASN A C 1
ATOM 3482 O O . ASN A 1 219 ? -9.557 98.460 11.220 1.00 29.82 223 ASN A O 1
ATOM 3493 N N . PRO A 1 220 ? -10.940 98.702 9.475 1.00 34.05 224 PRO A N 1
ATOM 3494 C CA . PRO A 1 220 ? -11.181 97.249 9.414 1.00 26.35 224 PRO A CA 1
ATOM 3495 C C . PRO A 1 220 ? -9.927 96.433 9.139 1.00 24.99 224 PRO A C 1
ATOM 3496 O O . PRO A 1 220 ? -9.854 95.272 9.569 1.00 27.68 224 PRO A O 1
ATOM 3507 N N . HIS A 1 221 ? -8.937 97.004 8.455 1.00 28.00 225 HIS A N 1
ATOM 3508 C CA . HIS A 1 221 ? -7.668 96.303 8.265 1.00 28.74 225 HIS A CA 1
ATOM 3509 C C . HIS A 1 221 ? -6.956 96.111 9.595 1.00 29.71 225 HIS A C 1
ATOM 3510 O O . HIS A 1 221 ? -6.455 95.022 9.896 1.00 23.24 225 HIS A O 1
ATOM 3524 N N . THR A 1 222 ? -6.911 97.168 10.404 1.00 26.10 226 THR A N 1
ATOM 3525 C CA . THR A 1 222 ? -6.269 97.101 11.709 1.00 21.66 226 THR A CA 1
ATOM 3526 C C . THR A 1 222 ? -7.045 96.185 12.653 1.00 23.97 226 THR A C 1
ATOM 3527 O O . THR A 1 222 ? -6.446 95.402 13.397 1.00 23.97 226 THR A O 1
ATOM 3538 N N . ALA A 1 223 ? -8.382 96.260 12.628 1.00 22.08 227 ALA A N 1
ATOM 3539 C CA . ALA A 1 223 ? -9.195 95.352 13.440 1.00 22.46 227 ALA A CA 1
ATOM 3540 C C . ALA A 1 223 ? -8.909 93.891 13.093 1.00 25.44 227 ALA A C 1
ATOM 3541 O O . ALA A 1 223 ? -8.814 93.037 13.983 1.00 24.22 227 ALA A O 1
ATOM 3548 N N . TRP A 1 224 ? -8.784 93.583 11.801 1.00 23.42 228 TRP A N 1
ATOM 3549 C CA . TRP A 1 224 ? -8.515 92.207 11.397 1.00 25.74 228 TRP A CA 1
ATOM 3550 C C . TRP A 1 224 ? -7.156 91.751 11.908 1.00 20.19 228 TRP A C 1
ATOM 3551 O O . TRP A 1 224 ? -7.019 90.641 12.457 1.00 19.73 228 TRP A O 1
ATOM 3572 N N . ILE A 1 225 ? -6.143 92.610 11.770 1.00 21.21 229 ILE A N 1
ATOM 3573 C CA . ILE A 1 225 ? -4.824 92.280 12.307 1.00 19.78 229 ILE A CA 1
ATOM 3574 C C . ILE A 1 225 ? -4.920 92.018 13.802 1.00 19.44 229 ILE A C 1
ATOM 3575 O O . ILE A 1 225 ? -4.337 91.057 14.320 1.00 18.35 229 ILE A O 1
ATOM 3591 N N . ALA A 1 226 ? -5.657 92.871 14.521 1.00 20.07 230 ALA A N 1
ATOM 3592 C CA . ALA A 1 226 ? -5.773 92.708 15.964 1.00 19.59 230 ALA A CA 1
ATOM 3593 C C . ALA A 1 226 ? -6.372 91.356 16.323 1.00 19.84 230 ALA A C 1
ATOM 3594 O O . ALA A 1 226 ? -5.868 90.663 17.216 1.00 20.22 230 ALA A O 1
ATOM 3601 N N . ARG A 1 227 ? -7.455 90.963 15.648 1.00 20.92 231 ARG A N 1
ATOM 3602 C CA . ARG A 1 227 ? -8.100 89.702 15.998 1.00 21.36 231 ARG A CA 1
ATOM 3603 C C . ARG A 1 227 ? -7.162 88.518 15.779 1.00 22.58 231 ARG A C 1
ATOM 3604 O O . ARG A 1 227 ? -7.149 87.576 16.575 1.00 20.37 231 ARG A O 1
ATOM 3625 N N . HIS A 1 228 ? -6.383 88.534 14.698 1.00 18.57 232 HIS A N 1
ATOM 3626 C CA . HIS A 1 228 ? -5.513 87.400 14.419 1.00 18.20 232 HIS A CA 1
ATOM 3627 C C . HIS A 1 228 ? -4.201 87.467 15.192 1.00 13.98 232 HIS A C 1
ATOM 3628 O O . HIS A 1 228 ? -3.642 86.423 15.520 1.00 18.71 232 HIS A O 1
ATOM 3642 N N . ALA A 1 229 ? -3.745 88.670 15.536 1.00 14.65 233 ALA A N 1
ATOM 3643 C CA . ALA A 1 229 ? -2.586 88.836 16.403 1.00 17.75 233 ALA A CA 1
ATOM 3644 C C . ALA A 1 229 ? -2.862 88.271 17.786 1.00 14.45 233 ALA A C 1
ATOM 3645 O O . ALA A 1 229 ? -1.978 87.690 18.421 1.00 17.56 233 ALA A O 1
ATOM 3652 N N . LEU A 1 230 ? -4.079 88.485 18.282 1.00 13.58 234 LEU A N 1
ATOM 3653 C CA . LEU A 1 230 ? -4.459 88.140 19.639 1.00 14.72 234 LEU A CA 1
ATOM 3654 C C . LEU A 1 230 ? -5.054 86.745 19.745 1.00 18.42 234 LEU A C 1
ATOM 3655 O O . LEU A 1 230 ? -5.520 86.365 20.823 1.00 16.71 234 LEU A O 1
ATOM 3671 N N . ARG A 1 231 ? -4.998 85.956 18.677 1.00 18.53 235 ARG A N 1
ATOM 3672 C CA . ARG A 1 231 ? -5.759 84.705 18.651 1.00 14.92 235 ARG A CA 1
ATOM 3673 C C . ARG A 1 231 ? -5.335 83.735 19.744 1.00 17.25 235 ARG A C 1
ATOM 3674 O O . ARG A 1 231 ? -6.181 82.995 20.263 1.00 16.28 235 ARG A O 1
ATOM 3695 N N . SER A 1 232 ? -4.046 83.695 20.099 1.00 16.14 236 SER A N 1
ATOM 3696 C CA . SER A 1 232 ? -3.618 82.784 21.154 1.00 16.20 236 SER A CA 1
ATOM 3697 C C . SER A 1 232 ? -4.085 83.288 22.513 1.00 14.48 236 SER A C 1
ATOM 3698 O O . SER A 1 232 ? -4.600 82.519 23.332 1.00 17.54 236 SER A O 1
ATOM 3706 N N . LEU A 1 233 ? -3.963 84.591 22.757 1.00 16.09 237 LEU A N 1
ATOM 3707 C CA . LEU A 1 233 ? -4.426 85.132 24.033 1.00 18.16 237 LEU A CA 1
ATOM 3708 C C . LEU A 1 233 ? -5.938 84.998 24.180 1.00 17.22 237 LEU A C 1
ATOM 3709 O O . LEU A 1 233 ? -6.429 84.766 25.290 1.00 17.51 237 LEU A O 1
ATOM 3725 N N . ILE A 1 234 ? -6.678 85.112 23.080 1.00 17.22 238 ILE A N 1
ATOM 3726 C CA . ILE A 1 234 ? -8.129 84.934 23.146 1.00 15.95 238 ILE A CA 1
ATOM 3727 C C . ILE A 1 234 ? -8.469 83.509 23.562 1.00 17.73 238 ILE A C 1
ATOM 3728 O O . ILE A 1 234 ? -9.365 83.290 24.386 1.00 17.72 238 ILE A O 1
ATOM 3744 N N . LYS A 1 235 ? -7.784 82.522 22.976 1.00 16.19 239 LYS A N 1
ATOM 3745 C CA . LYS A 1 235 ? -8.009 81.130 23.355 1.00 15.67 239 LYS A CA 1
ATOM 3746 C C . LYS A 1 235 ? -7.661 80.887 24.816 1.00 15.54 239 LYS A C 1
ATOM 3747 O O . LYS A 1 235 ? -8.313 80.075 25.487 1.00 17.87 239 LYS A O 1
ATOM 3766 N N . GLN A 1 236 ? -6.648 81.592 25.332 1.00 15.64 240 GLN A N 1
ATOM 3767 C CA . GLN A 1 236 ? -6.265 81.504 26.737 1.00 17.27 240 GLN A CA 1
ATOM 3768 C C . GLN A 1 236 ? -7.249 82.202 27.658 1.00 19.81 240 GLN A C 1
ATOM 3769 O O . GLN A 1 236 ? -7.098 82.105 28.877 1.00 21.75 240 GLN A O 1
ATOM 3783 N N . GLY A 1 237 ? -8.242 82.896 27.114 1.00 19.06 241 GLY A N 1
ATOM 3784 C CA . GLY A 1 237 ? -9.200 83.586 27.958 1.00 18.75 241 GLY A CA 1
ATOM 3785 C C . GLY A 1 237 ? -8.690 84.889 28.520 1.00 18.05 241 GLY A C 1
ATOM 3786 O O . GLY A 1 237 ? -9.215 85.368 29.529 1.00 19.13 241 GLY A O 1
ATOM 3790 N N . ASN A 1 238 ? -7.688 85.486 27.892 1.00 17.84 242 ASN A N 1
ATOM 3791 C CA . ASN A 1 238 ? -7.121 86.742 28.378 1.00 19.10 242 ASN A CA 1
ATOM 3792 C C . ASN A 1 238 ? -8.169 87.852 28.328 1.00 22.72 242 ASN A C 1
ATOM 3793 O O . ASN A 1 238 ? -8.729 88.136 27.265 1.00 19.45 242 ASN A O 1
ATOM 3804 N N . THR A 1 239 ? -8.428 88.493 29.482 1.00 23.92 243 THR A N 1
ATOM 3805 C CA . THR A 1 239 ? -9.517 89.468 29.564 1.00 23.71 243 THR A CA 1
ATOM 3806 C C . THR A 1 239 ? -9.239 90.706 28.714 1.00 23.31 243 THR A C 1
ATOM 3807 O O . THR A 1 239 ? -10.148 91.224 28.049 1.00 26.05 243 THR A O 1
ATOM 3818 N N . ARG A 1 240 ? -7.998 91.202 28.736 1.00 25.99 244 ARG A N 1
ATOM 3819 C CA . ARG A 1 240 ? -7.653 92.372 27.930 1.00 21.62 244 ARG A CA 1
ATOM 3820 C C . ARG A 1 240 ? -7.825 92.083 26.447 1.00 20.49 244 ARG A C 1
ATOM 3821 O O . ARG A 1 240 ? -8.342 92.918 25.696 1.00 21.11 244 ARG A O 1
ATOM 3842 N N . ALA A 1 241 ? -7.420 90.896 26.016 1.00 18.48 245 ALA A N 1
ATOM 3843 C CA . ALA A 1 241 ? -7.588 90.526 24.611 1.00 22.60 245 ALA A CA 1
ATOM 3844 C C . ALA A 1 241 ? -9.061 90.380 24.244 1.00 23.04 245 ALA A C 1
ATOM 3845 O O . ALA A 1 241 ? -9.500 90.882 23.206 1.00 20.83 245 ALA A O 1
ATOM 3852 N N . LEU A 1 242 ? -9.843 89.667 25.065 1.00 21.27 246 LEU A N 1
ATOM 3853 C CA . LEU A 1 242 ? -11.269 89.553 24.789 1.00 21.42 246 LEU A CA 1
ATOM 3854 C C . LEU A 1 242 ? -11.942 90.924 24.769 1.00 22.31 246 LEU A C 1
ATOM 3855 O O . LEU A 1 242 ? -12.843 91.173 23.958 1.00 23.00 246 LEU A O 1
ATOM 3871 N N . THR A 1 243 ? -11.516 91.825 25.654 1.00 23.12 247 THR A N 1
ATOM 3872 C CA . THR A 1 243 ? -12.114 93.153 25.700 1.00 27.86 247 THR A CA 1
ATOM 3873 C C . THR A 1 243 ? -11.856 93.904 24.399 1.00 31.14 247 THR A C 1
ATOM 3874 O O . THR A 1 243 ? -12.734 94.617 23.894 1.00 25.21 247 THR A O 1
ATOM 3885 N N . LEU A 1 244 ? -10.658 93.760 23.836 1.00 26.22 248 LEU A N 1
ATOM 3886 C CA . LEU A 1 244 ? -10.392 94.383 22.544 1.00 22.43 248 LEU A CA 1
ATOM 3887 C C . LEU A 1 244 ? -11.323 93.842 21.467 1.00 26.35 248 LEU A C 1
ATOM 3888 O O . LEU A 1 244 ? -11.641 94.554 20.517 1.00 24.42 248 LEU A O 1
ATOM 3904 N N . MET A 1 245 ? -11.783 92.597 21.604 1.00 23.53 249 MET A N 1
ATOM 3905 C CA . MET A 1 245 ? -12.721 92.013 20.657 1.00 26.91 249 MET A CA 1
ATOM 3906 C C . MET A 1 245 ? -14.179 92.294 21.004 1.00 23.83 249 MET A C 1
ATOM 3907 O O . MET A 1 245 ? -15.072 91.803 20.305 1.00 27.04 249 MET A O 1
ATOM 3921 N N . GLY A 1 246 ? -14.443 93.082 22.040 1.00 23.91 250 GLY A N 1
ATOM 3922 C CA . GLY A 1 246 ? -15.803 93.373 22.447 1.00 25.91 250 GLY A CA 1
ATOM 3923 C C . GLY A 1 246 ? -16.492 92.281 23.226 1.00 26.64 250 GLY A C 1
ATOM 3924 O O . GLY A 1 246 ? -17.711 92.375 23.451 1.00 25.58 250 GLY A O 1
ATOM 3928 N N . ALA A 1 247 ? -15.742 91.271 23.678 1.00 24.78 251 ALA A N 1
ATOM 3929 C CA . ALA A 1 247 ? -16.274 90.101 24.368 1.00 24.72 251 ALA A CA 1
ATOM 3930 C C . ALA A 1 247 ? -15.583 89.877 25.714 1.00 22.52 251 ALA A C 1
ATOM 3931 O O . ALA A 1 247 ? -15.389 88.738 26.151 1.00 23.23 251 ALA A O 1
ATOM 3938 N N . GLY A 1 248 ? -15.210 90.954 26.393 1.00 23.64 252 GLY A N 1
ATOM 3939 C CA . GLY A 1 248 ? -14.525 90.830 27.662 1.00 25.30 252 GLY A CA 1
ATOM 3940 C C . GLY A 1 248 ? -15.450 90.724 28.865 1.00 29.38 252 GLY A C 1
ATOM 3941 O O . GLY A 1 248 ? -15.033 90.246 29.924 1.00 25.49 252 GLY A O 1
ATOM 3945 N N . ALA A 1 249 ? -16.698 91.155 28.725 1.00 25.94 253 ALA A N 1
ATOM 3946 C CA . ALA A 1 249 ? -17.634 91.088 29.841 1.00 31.04 253 ALA A CA 1
ATOM 3947 C C . ALA A 1 249 ? -18.061 89.647 30.084 1.00 30.24 253 ALA A C 1
ATOM 3948 O O . ALA A 1 249 ? -18.170 88.844 29.157 1.00 28.64 253 ALA A O 1
ATOM 3955 N N . LYS A 1 250 ? -18.318 89.323 31.348 1.00 29.07 254 LYS A N 1
ATOM 3956 C CA . LYS A 1 250 ? -18.866 88.012 31.653 1.00 31.33 254 LYS A CA 1
ATOM 3957 C C . LYS A 1 250 ? -20.159 87.811 30.874 1.00 33.39 254 LYS A C 1
ATOM 3958 O O . LYS A 1 250 ? -20.974 88.730 30.732 1.00 37.25 254 LYS A O 1
ATOM 3977 N N . ALA A 1 251 ? -20.329 86.612 30.338 1.00 26.67 255 ALA A N 1
ATOM 3978 C CA . ALA A 1 251 ? -21.495 86.338 29.516 1.00 29.79 255 ALA A CA 1
ATOM 3979 C C . ALA A 1 251 ? -22.727 86.240 30.396 1.00 31.15 255 ALA A C 1
ATOM 3980 O O . ALA A 1 251 ? -22.723 85.530 31.402 1.00 31.27 255 ALA A O 1
ATOM 3987 N N . GLU A 1 252 ? -23.777 86.966 30.019 1.00 26.33 256 GLU A N 1
ATOM 3988 C CA . GLU A 1 252 ? -25.057 86.903 30.719 1.00 30.33 256 GLU A CA 1
ATOM 3989 C C . GLU A 1 252 ? -25.906 85.870 29.990 1.00 29.45 256 GLU A C 1
ATOM 3990 O O . GLU A 1 252 ? -26.742 86.183 29.144 1.00 30.88 256 GLU A O 1
ATOM 4002 N N . VAL A 1 253 ? -25.652 84.600 30.313 1.00 29.03 257 VAL A N 1
ATOM 4003 C CA . VAL A 1 253 ? -26.262 83.479 29.607 1.00 36.17 257 VAL A CA 1
ATOM 4004 C C . VAL A 1 253 ? -26.431 82.314 30.567 1.00 38.42 257 VAL A C 1
ATOM 4005 O O . VAL A 1 253 ? -25.755 82.224 31.591 1.00 34.94 257 VAL A O 1
ATOM 4018 N N . LYS A 1 254 ? -27.335 81.408 30.211 1.00 32.85 258 LYS A N 1
ATOM 4019 C CA . LYS A 1 254 ? -27.432 80.083 30.804 1.00 27.64 258 LYS A CA 1
ATOM 4020 C C . LYS A 1 254 ? -27.094 79.051 29.738 1.00 30.87 258 LYS A C 1
ATOM 4021 O O . LYS A 1 254 ? -27.382 79.252 28.560 1.00 30.07 258 LYS A O 1
ATOM 4040 N N . ILE A 1 255 ? -26.465 77.956 30.145 1.00 30.72 259 ILE A N 1
ATOM 4041 C CA . ILE A 1 255 ? -26.115 76.871 29.232 1.00 24.41 259 ILE A CA 1
ATOM 4042 C C . ILE A 1 255 ? -27.053 75.700 29.502 1.00 27.83 259 ILE A C 1
ATOM 4043 O O . ILE A 1 255 ? -27.299 75.354 30.665 1.00 32.36 259 ILE A O 1
ATOM 4059 N N . HIS A 1 256 ? -27.622 75.131 28.431 1.00 24.12 260 HIS A N 1
ATOM 4060 C CA . HIS A 1 256 ? -28.572 74.025 28.537 1.00 24.33 260 HIS A CA 1
ATOM 4061 C C . HIS A 1 256 ? -28.152 72.867 27.646 1.00 25.75 260 HIS A C 1
ATOM 4062 O O . HIS A 1 256 ? -27.465 73.053 26.635 1.00 26.43 260 HIS A O 1
ATOM 4076 N N . HIS A 1 257 ? -28.587 71.668 28.028 1.00 24.90 261 HIS A N 1
ATOM 4077 C CA . HIS A 1 257 ? -28.463 70.483 27.180 1.00 25.77 261 HIS A CA 1
ATOM 4078 C C . HIS A 1 257 ? -27.008 70.102 26.900 1.00 25.03 261 HIS A C 1
ATOM 4079 O O . HIS A 1 257 ? -26.720 69.482 25.874 1.00 25.26 261 HIS A O 1
ATOM 4093 N N . LEU A 1 258 ? -26.053 70.454 27.754 1.00 22.04 262 LEU A N 1
ATOM 4094 C CA . LEU A 1 258 ? -24.654 70.209 27.402 1.00 21.37 262 LEU A CA 1
ATOM 4095 C C . LEU A 1 258 ? -24.394 68.713 27.369 1.00 27.85 262 LEU A C 1
ATOM 4096 O O . LEU A 1 258 ? -24.748 67.997 28.306 1.00 25.41 262 LEU A O 1
ATOM 4112 N N . MET A 1 259 ? -23.830 68.230 26.272 1.00 20.22 263 MET A N 1
ATOM 4113 C CA . MET A 1 259 ? -23.501 66.819 26.195 1.00 28.13 263 MET A CA 1
ATOM 4114 C C . MET A 1 259 ? -22.369 66.595 25.209 1.00 25.76 263 MET A C 1
ATOM 4115 O O . MET A 1 259 ? -22.141 67.391 24.286 1.00 21.16 263 MET A O 1
ATOM 4129 N N . VAL A 1 260 ? -21.655 65.500 25.424 1.00 21.79 264 VAL A N 1
ATOM 4130 C CA . VAL A 1 260 ? -20.753 64.937 24.429 1.00 18.30 264 VAL A CA 1
ATOM 4131 C C . VAL A 1 260 ? -21.225 63.519 24.163 1.00 25.37 264 VAL A C 1
ATOM 4132 O O . VAL A 1 260 ? -21.469 62.757 25.107 1.00 23.61 264 VAL A O 1
ATOM 4145 N N . THR A 1 261 ? -21.418 63.187 22.896 1.00 23.32 265 THR A N 1
ATOM 4146 C CA . THR A 1 261 ? -21.850 61.856 22.511 1.00 22.88 265 THR A CA 1
ATOM 4147 C C . THR A 1 261 ? -20.982 61.349 21.375 1.00 22.08 265 THR A C 1
ATOM 4148 O O . THR A 1 261 ? -20.475 62.148 20.573 1.00 26.16 265 THR A O 1
ATOM 4159 N N . PRO A 1 262 ? -20.747 60.028 21.301 1.00 21.60 266 PRO A N 1
ATOM 4160 C CA . PRO A 1 262 ? -21.104 59.020 22.307 1.00 19.83 266 PRO A CA 1
ATOM 4161 C C . PRO A 1 262 ? -20.277 59.175 23.570 1.00 21.77 266 PRO A C 1
ATOM 4162 O O . PRO A 1 262 ? -19.233 59.807 23.549 1.00 23.30 266 PRO A O 1
ATOM 4173 N N . ALA A 1 263 ? -20.738 58.556 24.657 1.00 20.25 267 ALA A N 1
ATOM 4174 C CA . ALA A 1 263 ? -20.006 58.625 25.921 1.00 23.11 267 ALA A CA 1
ATOM 4175 C C . ALA A 1 263 ? -18.695 57.853 25.857 1.00 22.40 267 ALA A C 1
ATOM 4176 O O . ALA A 1 263 ? -17.754 58.163 26.598 1.00 20.72 267 ALA A O 1
ATOM 4183 N N . VAL A 1 264 ? -18.620 56.839 24.997 1.00 20.68 268 VAL A N 1
ATOM 4184 C CA . VAL A 1 264 ? -17.447 55.980 24.868 1.00 19.92 268 VAL A CA 1
ATOM 4185 C C . VAL A 1 264 ? -17.193 55.744 23.388 1.00 23.15 268 VAL A C 1
ATOM 4186 O O . VAL A 1 264 ? -18.110 55.348 22.657 1.00 26.22 268 VAL A O 1
ATOM 4199 N N . ILE A 1 265 ? -15.952 55.969 22.948 1.00 20.97 269 ILE A N 1
ATOM 4200 C CA . ILE A 1 265 ? -15.580 55.792 21.551 1.00 21.72 269 ILE A CA 1
ATOM 4201 C C . ILE A 1 265 ? -14.321 54.944 21.448 1.00 25.66 269 ILE A C 1
ATOM 4202 O O . ILE A 1 265 ? -13.508 54.872 22.371 1.00 23.26 269 ILE A O 1
ATOM 4218 N N . ASN A 1 266 ? -14.173 54.294 20.296 1.00 22.57 270 ASN A N 1
ATOM 4219 C CA . ASN A 1 266 ? -12.883 53.781 19.866 1.00 25.14 270 ASN A CA 1
ATOM 4220 C C . ASN A 1 266 ? -12.148 54.852 19.081 1.00 27.41 270 ASN A C 1
ATOM 4221 O O . ASN A 1 266 ? -12.755 55.729 18.460 1.00 22.40 270 ASN A O 1
ATOM 4232 N N . LEU A 1 267 ? -10.826 54.766 19.102 1.00 22.38 271 LEU A N 1
ATOM 4233 C CA . LEU A 1 267 ? -10.017 55.635 18.273 1.00 20.76 271 LEU A CA 1
ATOM 4234 C C . LEU A 1 267 ? -10.451 55.499 16.821 1.00 23.72 271 LEU A C 1
ATOM 4235 O O . LEU A 1 267 ? -10.677 54.388 16.327 1.00 24.15 271 LEU A O 1
ATOM 4251 N N . GLY A 1 268 ? -10.595 56.635 16.148 1.00 19.70 272 GLY A N 1
ATOM 4252 C CA . GLY A 1 268 ? -11.096 56.699 14.799 1.00 20.17 272 GLY A CA 1
ATOM 4253 C C . GLY A 1 268 ? -12.515 57.204 14.678 1.00 21.97 272 GLY A C 1
ATOM 4254 O O . GLY A 1 268 ? -12.927 57.578 13.566 1.00 24.66 272 GLY A O 1
ATOM 4258 N N . GLU A 1 269 ? -13.283 57.202 15.770 1.00 21.63 273 GLU A N 1
ATOM 4259 C CA . GLU A 1 269 ? -14.668 57.642 15.743 1.00 19.34 273 GLU A CA 1
ATOM 4260 C C . GLU A 1 269 ? -14.757 59.158 15.952 1.00 23.21 273 GLU A C 1
ATOM 4261 O O . GLU A 1 269 ? -13.771 59.835 16.249 1.00 20.32 273 GLU A O 1
ATOM 4273 N N . ARG A 1 270 ? -15.964 59.683 15.797 1.00 22.36 274 ARG A N 1
ATOM 4274 C CA . ARG A 1 270 ? -16.256 61.087 16.050 1.00 14.84 274 ARG A CA 1
ATOM 4275 C C . ARG A 1 270 ? -16.962 61.265 17.380 1.00 19.83 274 ARG A C 1
ATOM 4276 O O . ARG A 1 270 ? -17.791 60.445 17.779 1.00 22.77 274 ARG A O 1
ATOM 4297 N N . ILE A 1 271 ? -16.678 62.385 18.024 1.00 15.88 275 ILE A N 1
ATOM 4298 C CA . ILE A 1 271 ? -17.486 62.871 19.129 1.00 15.40 275 ILE A CA 1
ATOM 4299 C C . ILE A 1 271 ? -18.285 64.060 18.637 1.00 21.66 275 ILE A C 1
ATOM 4300 O O . ILE A 1 271 ? -17.949 64.690 17.635 1.00 18.06 275 ILE A O 1
ATOM 4316 N N . ASN A 1 272 ? -19.368 64.353 19.355 1.00 21.71 276 ASN A N 1
ATOM 4317 C CA . ASN A 1 272 ? -20.253 65.474 19.052 1.00 22.29 276 ASN A CA 1
ATOM 4318 C C . ASN A 1 272 ? -20.471 66.265 20.329 1.00 18.09 276 ASN A C 1
ATOM 4319 O O . ASN A 1 272 ? -21.087 65.768 21.279 1.00 20.18 276 ASN A O 1
ATOM 4330 N N . LEU A 1 273 ? -19.979 67.491 20.339 1.00 16.88 277 LEU A N 1
ATOM 4331 C CA . LEU A 1 273 ? -20.190 68.430 21.430 1.00 18.09 277 LEU A CA 1
ATOM 4332 C C . LEU A 1 273 ? -21.398 69.296 21.097 1.00 18.07 277 LEU A C 1
ATOM 4333 O O . LEU A 1 273 ? -21.445 69.916 20.030 1.00 19.46 277 LEU A O 1
ATOM 4349 N N . SER A 1 274 ? -22.378 69.348 21.997 1.00 18.11 278 SER A N 1
ATOM 4350 C CA . SER A 1 274 ? -23.498 70.237 21.737 1.00 15.93 278 SER A CA 1
ATOM 4351 C C . SER A 1 274 ? -24.031 70.822 23.039 1.00 20.05 278 SER A C 1
ATOM 4352 O O . SER A 1 274 ? -23.900 70.229 24.113 1.00 22.35 278 SER A O 1
ATOM 4360 N N . PHE A 1 275 ? -24.593 72.018 22.920 1.00 22.22 279 PHE A N 1
ATOM 4361 C CA . PHE A 1 275 ? -25.234 72.730 24.020 1.00 19.58 279 PHE A CA 1
ATOM 4362 C C . PHE A 1 275 ? -25.999 73.912 23.430 1.00 20.76 279 PHE A C 1
ATOM 4363 O O . PHE A 1 275 ? -25.840 74.268 22.253 1.00 22.88 279 PHE A O 1
ATOM 4380 N N . THR A 1 276 ? -26.813 74.525 24.277 1.00 22.67 280 THR A N 1
ATOM 4381 C CA . THR A 1 276 ? -27.601 75.699 23.941 1.00 22.40 280 THR A CA 1
ATOM 4382 C C . THR A 1 276 ? -27.249 76.816 24.917 1.00 27.29 280 THR A C 1
ATOM 4383 O O . THR A 1 276 ? -27.154 76.580 26.126 1.00 28.74 280 THR A O 1
ATOM 4394 N N . LEU A 1 277 ? -27.044 78.019 24.393 1.00 21.48 281 LEU A N 1
ATOM 4395 C CA . LEU A 1 277 ? -26.842 79.209 25.211 1.00 24.43 281 LEU A CA 1
ATOM 4396 C C . LEU A 1 277 ? -28.110 80.041 25.173 1.00 26.17 281 LEU A C 1
ATOM 4397 O O . LEU A 1 277 ? -28.630 80.324 24.093 1.00 29.23 281 LEU A O 1
ATOM 4413 N N . GLU A 1 278 ? -28.606 80.418 26.346 1.00 21.78 282 GLU A N 1
ATOM 4414 C CA . GLU A 1 278 ? -29.766 81.284 26.471 1.00 25.57 282 GLU A CA 1
ATOM 4415 C C . GLU A 1 278 ? -29.329 82.611 27.074 1.00 28.78 282 GLU A C 1
ATOM 4416 O O . GLU A 1 278 ? -28.807 82.643 28.194 1.00 27.39 282 GLU A O 1
ATOM 4428 N N . SER A 1 279 ? -29.569 83.698 26.353 1.00 28.13 283 SER A N 1
ATOM 4429 C CA . SER A 1 279 ? -29.292 85.012 26.903 1.00 26.58 283 SER A CA 1
ATOM 4430 C C . SER A 1 279 ? -30.233 85.310 28.061 1.00 36.17 283 SER A C 1
ATOM 4431 O O . SER A 1 279 ? -31.437 85.030 28.009 1.00 30.18 283 SER A O 1
ATOM 4439 N N . THR A 1 280 ? -29.673 85.896 29.109 1.00 26.42 284 THR A N 1
ATOM 4440 C CA . THR A 1 280 ? -30.458 86.426 30.217 1.00 30.65 284 THR A CA 1
ATOM 4441 C C . THR A 1 280 ? -30.350 87.941 30.292 1.00 39.81 284 THR A C 1
ATOM 4442 O O . THR A 1 280 ? -30.707 88.536 31.312 1.00 39.00 284 THR A O 1
ATOM 4453 N N . ALA A 1 281 ? -29.874 88.583 29.213 1.00 39.25 285 ALA A N 1
ATOM 4454 C CA . ALA A 1 281 ? -29.586 90.009 29.199 1.00 29.61 285 ALA A CA 1
ATOM 4455 C C . ALA A 1 281 ? -30.657 90.785 28.443 1.00 43.07 285 ALA A C 1
ATOM 4456 O O . ALA A 1 281 ? -31.292 90.248 27.526 1.00 35.11 285 ALA A O 1
ATOM 4463 N N . PRO A 1 282 ? -30.842 92.066 28.785 1.00 41.93 286 PRO A N 1
ATOM 4464 C CA . PRO A 1 282 ? -31.839 92.896 28.098 1.00 42.81 286 PRO A CA 1
ATOM 4465 C C . PRO A 1 282 ? -31.382 93.463 26.764 1.00 45.07 286 PRO A C 1
ATOM 4466 O O . PRO A 1 282 ? -32.182 94.122 26.090 1.00 37.46 286 PRO A O 1
ATOM 4477 N N . ALA A 1 283 ? -30.140 93.235 26.361 1.00 38.36 287 ALA A N 1
ATOM 4478 C CA . ALA A 1 283 ? -29.615 93.738 25.103 1.00 39.17 287 ALA A CA 1
ATOM 4479 C C . ALA A 1 283 ? -28.714 92.682 24.487 1.00 33.55 287 ALA A C 1
ATOM 4480 O O . ALA A 1 283 ? -28.289 91.743 25.170 1.00 37.52 287 ALA A O 1
ATOM 4487 N N . PRO A 1 284 ? -28.414 92.799 23.195 1.00 36.63 288 PRO A N 1
ATOM 4488 C CA . PRO A 1 284 ? -27.512 91.832 22.561 1.00 33.54 288 PRO A CA 1
ATOM 4489 C C . PRO A 1 284 ? -26.143 91.858 23.220 1.00 32.66 288 PRO A C 1
ATOM 4490 O O . PRO A 1 284 ? -25.736 92.851 23.826 1.00 34.11 288 PRO A O 1
ATOM 4501 N N . GLN A 1 285 ? -25.427 90.745 23.101 1.00 28.31 289 GLN A N 1
ATOM 4502 C CA . GLN A 1 285 ? -24.085 90.672 23.658 1.00 31.48 289 GLN A CA 1
ATOM 4503 C C . GLN A 1 285 ? -23.184 89.881 22.730 1.00 29.27 289 GLN A C 1
ATOM 4504 O O . GLN A 1 285 ? -23.588 88.863 22.159 1.00 25.97 289 GLN A O 1
ATOM 4518 N N . LYS A 1 286 ? -21.967 90.378 22.570 1.00 27.79 290 LYS A N 1
ATOM 4519 C CA . LYS A 1 286 ? -20.962 89.710 21.762 1.00 24.00 290 LYS A CA 1
ATOM 4520 C C . LYS A 1 286 ? -20.328 88.578 22.566 1.00 26.20 290 LYS A C 1
ATOM 4521 O O . LYS A 1 286 ? -19.911 88.775 23.713 1.00 23.10 290 LYS A O 1
ATOM 4540 N N . LEU A 1 287 ? -20.284 87.391 21.973 1.00 22.40 291 LEU A N 1
ATOM 4541 C CA . LEU A 1 287 ? -19.744 86.211 22.631 1.00 20.02 291 LEU A CA 1
ATOM 4542 C C . LEU A 1 287 ? -18.615 85.610 21.811 1.00 19.80 291 LEU A C 1
ATOM 4543 O O . LEU A 1 287 ? -18.687 85.536 20.581 1.00 23.52 291 LEU A O 1
ATOM 4559 N N . VAL A 1 288 ? -17.593 85.149 22.516 1.00 19.22 292 VAL A N 1
ATOM 4560 C CA . VAL A 1 288 ? -16.562 84.287 21.958 1.00 16.07 292 VAL A CA 1
ATOM 4561 C C . VAL A 1 288 ? -16.725 82.942 22.646 1.00 15.27 292 VAL A C 1
ATOM 4562 O O . VAL A 1 288 ? -16.540 82.833 23.864 1.00 19.19 292 VAL A O 1
ATOM 4575 N N . VAL A 1 289 ? -17.141 81.941 21.882 1.00 15.46 293 VAL A N 1
ATOM 4576 C CA . VAL A 1 289 ? -17.421 80.603 22.382 1.00 18.97 293 VAL A CA 1
ATOM 4577 C C . VAL A 1 289 ? -16.371 79.660 21.815 1.00 16.54 293 VAL A C 1
ATOM 4578 O O . VAL A 1 289 ? -16.296 79.465 20.597 1.00 19.33 293 VAL A O 1
ATOM 4591 N N . ASP A 1 290 ? -15.576 79.068 22.701 1.00 16.15 294 ASP A N 1
ATOM 4592 C CA . ASP A 1 290 ? -14.574 78.076 22.337 1.00 15.41 294 ASP A CA 1
ATOM 4593 C C . ASP A 1 290 ? -14.791 76.836 23.213 1.00 16.44 294 ASP A C 1
ATOM 4594 O O . ASP A 1 290 ? -15.693 76.792 24.052 1.00 16.59 294 ASP A O 1
ATOM 4603 N N . TYR A 1 291 ? -13.998 75.790 22.996 1.00 15.28 295 TYR A N 1
ATOM 4604 C CA . TYR A 1 291 ? -14.035 74.637 23.889 1.00 15.74 295 TYR A CA 1
ATOM 4605 C C . TYR A 1 291 ? -12.631 74.102 24.049 1.00 13.66 295 TYR A C 1
ATOM 4606 O O . TYR A 1 291 ? -11.728 74.438 23.283 1.00 14.38 295 TYR A O 1
ATOM 4624 N N . ALA A 1 292 ? -12.433 73.311 25.097 1.00 18.51 296 ALA A N 1
ATOM 4625 C CA . ALA A 1 292 ? -11.122 72.743 25.345 1.00 16.05 296 ALA A CA 1
ATOM 4626 C C . ALA A 1 292 ? -11.232 71.273 25.712 1.00 17.87 296 ALA A C 1
ATOM 4627 O O . ALA A 1 292 ? -12.185 70.858 26.372 1.00 19.07 296 ALA A O 1
ATOM 4634 N N . ILE A 1 293 ? -10.248 70.494 25.280 1.00 16.47 297 ILE A N 1
ATOM 4635 C CA . ILE A 1 293 ? -10.135 69.091 25.662 1.00 17.17 297 ILE A CA 1
ATOM 4636 C C . ILE A 1 293 ? -8.897 68.904 26.525 1.00 17.04 297 ILE A C 1
ATOM 4637 O O . ILE A 1 293 ? -7.791 69.318 26.152 1.00 15.24 297 ILE A O 1
ATOM 4653 N N . ASP A 1 294 ? -9.080 68.239 27.665 1.00 15.68 298 ASP A N 1
ATOM 4654 C CA . ASP A 1 294 ? -7.977 67.757 28.490 1.00 16.47 298 ASP A CA 1
ATOM 4655 C C . ASP A 1 294 ? -7.570 66.386 27.973 1.00 19.86 298 ASP A C 1
ATOM 4656 O O . ASP A 1 294 ? -8.123 65.374 28.387 1.00 22.57 298 ASP A O 1
ATOM 4665 N N . TYR A 1 295 ? -6.624 66.336 27.038 1.00 16.34 299 TYR A N 1
ATOM 4666 C CA . TYR A 1 295 ? -6.222 65.047 26.489 1.00 18.47 299 TYR A CA 1
ATOM 4667 C C . TYR A 1 295 ? -5.423 64.206 27.490 1.00 20.24 299 TYR A C 1
ATOM 4668 O O . TYR A 1 295 ? -4.555 64.717 28.207 1.00 22.78 299 TYR A O 1
ATOM 4686 N N . VAL A 1 296 ? -5.679 62.892 27.494 1.00 18.41 300 VAL A N 1
ATOM 4687 C CA . VAL A 1 296 ? -4.779 61.955 28.162 1.00 22.60 300 VAL A CA 1
ATOM 4688 C C . VAL A 1 296 ? -3.530 61.784 27.311 1.00 18.16 300 VAL A C 1
ATOM 4689 O O . VAL A 1 296 ? -3.620 61.533 26.099 1.00 21.90 300 VAL A O 1
ATOM 4702 N N . LYS A 1 297 ? -2.358 61.876 27.939 1.00 23.05 301 LYS A N 1
ATOM 4703 C CA . LYS A 1 297 ? -1.094 61.706 27.238 1.00 27.19 301 LYS A CA 1
ATOM 4704 C C . LYS A 1 297 ? -0.398 60.443 27.734 1.00 27.36 301 LYS A C 1
ATOM 4705 O O . LYS A 1 297 ? -0.887 59.730 28.623 1.00 25.72 301 LYS A O 1
ATOM 4724 N N . SER A 1 298 ? 0.772 60.173 27.153 1.00 24.64 302 SER A N 1
ATOM 4725 C CA . SER A 1 298 ? 1.519 58.972 27.508 1.00 23.96 302 SER A CA 1
ATOM 4726 C C . SER A 1 298 ? 1.760 58.912 29.010 1.00 36.14 302 SER A C 1
ATOM 4727 O O . SER A 1 298 ? 1.682 57.847 29.632 1.00 30.49 302 SER A O 1
ATOM 4735 N N . THR A 1 299 ? 2.103 60.040 29.597 1.00 32.84 303 THR A N 1
ATOM 4736 C CA . THR A 1 299 ? 2.111 60.192 31.036 1.00 30.33 303 THR A CA 1
ATOM 4737 C C . THR A 1 299 ? 1.275 61.423 31.329 1.00 40.93 303 THR A C 1
ATOM 4738 O O . THR A 1 299 ? 1.430 62.452 30.661 1.00 36.29 303 THR A O 1
ATOM 4749 N N . GLY A 1 300 ? 0.344 61.293 32.269 1.00 31.60 304 GLY A N 1
ATOM 4750 C CA . GLY A 1 300 ? -0.465 62.430 32.675 1.00 34.34 304 GLY A CA 1
ATOM 4751 C C . GLY A 1 300 ? -1.388 62.942 31.583 1.00 33.57 304 GLY A C 1
ATOM 4752 O O . GLY A 1 300 ? -1.931 62.190 30.767 1.00 28.84 304 GLY A O 1
ATOM 4756 N N . HIS A 1 301 ? -1.582 64.258 31.592 1.00 28.58 305 HIS A N 1
ATOM 4757 C CA . HIS A 1 301 ? -2.509 64.929 30.713 1.00 24.04 305 HIS A CA 1
ATOM 4758 C C . HIS A 1 301 ? -1.797 66.121 30.083 1.00 29.89 305 HIS A C 1
ATOM 4759 O O . HIS A 1 301 ? -0.834 66.649 30.639 1.00 33.06 305 HIS A O 1
ATOM 4773 N N . GLY A 1 302 ? -2.239 66.520 28.905 1.00 42.99 306 GLY A N 1
ATOM 4774 C CA . GLY A 1 302 ? -1.731 67.743 28.332 1.00 40.37 306 GLY A CA 1
ATOM 4775 C C . GLY A 1 302 ? -2.436 68.941 28.921 1.00 34.26 306 GLY A C 1
ATOM 4776 O O . GLY A 1 302 ? -3.504 68.807 29.519 1.00 28.40 306 GLY A O 1
ATOM 4780 N N . ALA A 1 303 ? -1.821 70.116 28.791 1.00 31.81 307 ALA A N 1
ATOM 4781 C CA . ALA A 1 303 ? -2.567 71.338 29.056 1.00 35.30 307 ALA A CA 1
ATOM 4782 C C . ALA A 1 303 ? -3.856 71.293 28.255 1.00 31.48 307 ALA A C 1
ATOM 4783 O O . ALA A 1 303 ? -3.910 70.724 27.164 1.00 30.58 307 ALA A O 1
ATOM 4790 N N . ALA A 1 304 ? -4.910 71.862 28.818 1.00 22.39 308 ALA A N 1
ATOM 4791 C CA . ALA A 1 304 ? -6.156 72.003 28.082 1.00 17.00 308 ALA A CA 1
ATOM 4792 C C . ALA A 1 304 ? -5.886 72.541 26.675 1.00 18.47 308 ALA A C 1
ATOM 4793 O O . ALA A 1 304 ? -5.224 73.566 26.508 1.00 20.23 308 ALA A O 1
ATOM 4800 N N . LYS A 1 305 ? -6.399 71.854 25.664 1.00 14.90 309 LYS A N 1
ATOM 4801 C CA . LYS A 1 305 ? -6.175 72.258 24.271 1.00 13.98 309 LYS A CA 1
ATOM 4802 C C . LYS A 1 305 ? -7.447 72.927 23.767 1.00 15.48 309 LYS A C 1
ATOM 4803 O O . LYS A 1 305 ? -8.505 72.287 23.714 1.00 15.19 309 LYS A O 1
ATOM 4822 N N . VAL A 1 306 ? -7.334 74.190 23.370 1.00 15.30 310 VAL A N 1
ATOM 4823 C CA . VAL A 1 306 ? -8.487 75.011 23.017 1.00 13.23 310 VAL A CA 1
ATOM 4824 C C . VAL A 1 306 ? -8.708 74.965 21.511 1.00 13.37 310 VAL A C 1
ATOM 4825 O O . VAL A 1 306 ? -7.769 75.192 20.717 1.00 14.94 310 VAL A O 1
ATOM 4838 N N . PHE A 1 307 ? -9.958 74.695 21.127 1.00 15.63 311 PHE A N 1
ATOM 4839 C CA . PHE A 1 307 ? -10.421 74.764 19.750 1.00 13.61 311 PHE A CA 1
ATOM 4840 C C . PHE A 1 307 ? -11.473 75.858 19.611 1.00 14.67 311 PHE A C 1
ATOM 4841 O O . PHE A 1 307 ? -12.276 76.103 20.522 1.00 15.57 311 PHE A O 1
ATOM 4858 N N . LYS A 1 308 ? -11.491 76.488 18.442 1.00 15.40 312 LYS A N 1
ATOM 4859 C CA . LYS A 1 308 ? -12.439 77.553 18.181 1.00 13.05 312 LYS A CA 1
ATOM 4860 C C . LYS A 1 308 ? -13.809 76.980 17.855 1.00 17.11 312 LYS A C 1
ATOM 4861 O O . LYS A 1 308 ? -13.925 75.981 17.140 1.00 19.19 312 LYS A O 1
ATOM 4880 N N . LEU A 1 309 ? -14.854 77.640 18.344 1.00 17.99 313 LEU A N 1
ATOM 4881 C CA . LEU A 1 309 ? -16.209 77.206 18.017 1.00 18.45 313 LEU A CA 1
ATOM 4882 C C . LEU A 1 309 ? -16.977 78.277 17.258 1.00 25.68 313 LEU A C 1
ATOM 4883 O O . LEU A 1 309 ? -17.228 78.098 16.063 1.00 28.92 313 LEU A O 1
ATOM 4899 N N . LYS A 1 310 ? -17.359 79.380 17.898 1.00 19.88 314 LYS A N 1
ATOM 4900 C CA . LYS A 1 310 ? -18.209 80.379 17.264 1.00 27.73 314 LYS A CA 1
ATOM 4901 C C . LYS A 1 310 ? -17.988 81.726 17.937 1.00 24.26 314 LYS A C 1
ATOM 4902 O O . LYS A 1 310 ? -17.892 81.802 19.162 1.00 22.64 314 LYS A O 1
ATOM 4921 N N . ALA A 1 311 ? -17.925 82.787 17.142 1.00 22.98 315 ALA A N 1
ATOM 4922 C CA . ALA A 1 311 ? -17.945 84.152 17.659 1.00 22.07 315 ALA A CA 1
ATOM 4923 C C . ALA A 1 311 ? -19.161 84.838 17.056 1.00 24.09 315 ALA A C 1
ATOM 4924 O O . ALA A 1 311 ? -19.292 84.898 15.831 1.00 23.82 315 ALA A O 1
ATOM 4931 N N . PHE A 1 312 ? -20.053 85.341 17.893 1.00 24.52 316 PHE A N 1
ATOM 4932 C CA . PHE A 1 312 ? -21.302 85.882 17.366 1.00 29.87 316 PHE A CA 1
ATOM 4933 C C . PHE A 1 312 ? -21.958 86.766 18.413 1.00 28.73 316 PHE A C 1
ATOM 4934 O O . PHE A 1 312 ? -21.533 86.822 19.568 1.00 26.35 316 PHE A O 1
ATOM 4951 N N . SER A 1 313 ? -23.024 87.441 17.982 1.00 27.87 317 SER A N 1
ATOM 4952 C CA . SER A 1 313 ? -23.869 88.250 18.845 1.00 27.70 317 SER A CA 1
ATOM 4953 C C . SER A 1 313 ? -25.144 87.484 19.161 1.00 33.73 317 SER A C 1
ATOM 4954 O O . SER A 1 313 ? -25.816 86.987 18.250 1.00 29.87 317 SER A O 1
ATOM 4962 N N . LEU A 1 314 ? -25.462 87.390 20.450 1.00 26.67 318 LEU A N 1
ATOM 4963 C CA . LEU A 1 314 ? -26.656 86.715 20.943 1.00 28.78 318 LEU A CA 1
ATOM 4964 C C . LEU A 1 314 ? -27.690 87.763 21.337 1.00 29.74 318 LEU A C 1
ATOM 4965 O O . LEU A 1 314 ? -27.437 88.586 22.226 1.00 30.73 318 LEU A O 1
ATOM 4981 N N . GLY A 1 315 ? -28.857 87.719 20.692 1.00 31.32 319 GLY A N 1
ATOM 4982 C CA . GLY A 1 315 ? -29.900 88.695 20.974 1.00 34.62 319 GLY A CA 1
ATOM 4983 C C . GLY A 1 315 ? -30.422 88.602 22.395 1.00 38.91 319 GLY A C 1
ATOM 4984 O O . GLY A 1 315 ? -30.280 87.595 23.081 1.00 28.92 319 GLY A O 1
ATOM 4988 N N . ALA A 1 316 ? -31.049 89.691 22.838 1.00 35.68 320 ALA A N 1
ATOM 4989 C CA . ALA A 1 316 ? -31.621 89.738 24.175 1.00 34.91 320 ALA A CA 1
ATOM 4990 C C . ALA A 1 316 ? -32.662 88.639 24.344 1.00 40.84 320 ALA A C 1
ATOM 4991 O O . ALA A 1 316 ? -33.589 88.513 23.537 1.00 35.33 320 ALA A O 1
ATOM 4998 N N . GLY A 1 317 ? -32.494 87.835 25.389 1.00 34.70 321 GLY A N 1
ATOM 4999 C CA . GLY A 1 317 ? -33.383 86.722 25.650 1.00 47.16 321 GLY A CA 1
ATOM 5000 C C . GLY A 1 317 ? -33.360 85.618 24.607 1.00 39.87 321 GLY A C 1
ATOM 5001 O O . GLY A 1 317 ? -34.100 84.647 24.742 1.00 42.11 321 GLY A O 1
ATOM 5005 N N . ALA A 1 318 ? -32.517 85.728 23.584 1.00 35.88 322 ALA A N 1
ATOM 5006 C CA . ALA A 1 318 ? -32.480 84.721 22.531 1.00 30.70 322 ALA A CA 1
ATOM 5007 C C . ALA A 1 318 ? -31.732 83.477 23.002 1.00 38.20 322 ALA A C 1
ATOM 5008 O O . ALA A 1 318 ? -30.980 83.507 23.981 1.00 35.37 322 ALA A O 1
ATOM 5015 N N . GLN A 1 319 ? -31.938 82.367 22.292 1.00 29.70 323 GLN A N 1
ATOM 5016 C CA . GLN A 1 319 ? -31.121 81.185 22.524 1.00 33.55 323 GLN A CA 1
ATOM 5017 C C . GLN A 1 319 ? -30.471 80.751 21.219 1.00 36.13 323 GLN A C 1
ATOM 5018 O O . GLN A 1 319 ? -30.921 81.094 20.121 1.00 39.20 323 GLN A O 1
ATOM 5024 N N . GLN A 1 320 ? -29.372 80.016 21.351 1.00 31.87 324 GLN A N 1
ATOM 5025 C CA . GLN A 1 320 ? -28.582 79.608 20.200 1.00 28.25 324 GLN A CA 1
ATOM 5026 C C . GLN A 1 320 ? -28.050 78.206 20.444 1.00 31.11 324 GLN A C 1
ATOM 5027 O O . GLN A 1 320 ? -27.332 77.981 21.422 1.00 26.01 324 GLN A O 1
ATOM 5041 N N . HIS A 1 321 ? -28.406 77.274 19.562 1.00 29.19 325 HIS A N 1
ATOM 5042 C CA . HIS A 1 321 ? -27.830 75.938 19.585 1.00 27.84 325 HIS A CA 1
ATOM 5043 C C . HIS A 1 321 ? -26.423 75.986 19.023 1.00 31.39 325 HIS A C 1
ATOM 5044 O O . HIS A 1 321 ? -26.152 76.684 18.040 1.00 33.91 325 HIS A O 1
ATOM 5058 N N . ILE A 1 322 ? -25.527 75.227 19.639 1.00 22.97 326 ILE A N 1
ATOM 5059 C CA . ILE A 1 322 ? -24.149 75.114 19.189 1.00 19.43 326 ILE A CA 1
ATOM 5060 C C . ILE A 1 322 ? -23.805 73.638 19.126 1.00 28.31 326 ILE A C 1
ATOM 5061 O O . ILE A 1 322 ? -24.185 72.861 20.008 1.00 21.51 326 ILE A O 1
ATOM 5077 N N . ARG A 1 323 ? -23.103 73.243 18.070 1.00 22.96 327 ARG A N 1
ATOM 5078 C CA . ARG A 1 323 ? -22.821 71.832 17.852 1.00 20.49 327 ARG A CA 1
ATOM 5079 C C . ARG A 1 323 ? -21.529 71.725 17.067 1.00 23.17 327 ARG A C 1
ATOM 5080 O O . ARG A 1 323 ? -21.370 72.427 16.064 1.00 22.31 327 ARG A O 1
ATOM 5090 N N . ARG A 1 324 ? -20.628 70.853 17.512 1.00 17.93 328 ARG A N 1
ATOM 5091 C CA . ARG A 1 324 ? -19.368 70.619 16.816 1.00 15.23 328 ARG A CA 1
ATOM 5092 C C . ARG A 1 324 ? -19.021 69.143 16.865 1.00 17.20 328 ARG A C 1
ATOM 5093 O O . ARG A 1 324 ? -18.953 68.556 17.947 1.00 15.50 328 ARG A O 1
ATOM 5114 N N . GLU A 1 325 ? -18.801 68.558 15.693 1.00 15.96 329 GLU A N 1
ATOM 5115 C CA . GLU A 1 325 ? -18.291 67.207 15.570 1.00 15.78 329 GLU A CA 1
ATOM 5116 C C . GLU A 1 325 ? -16.764 67.243 15.483 1.00 21.25 329 GLU A C 1
ATOM 5117 O O . GLU A 1 325 ? -16.192 68.134 14.857 1.00 22.98 329 GLU A O 1
ATOM 5129 N N . GLN A 1 326 ? -16.095 66.301 16.154 1.00 16.51 330 GLN A N 1
ATOM 5130 C CA . GLN A 1 326 ? -14.634 66.228 16.095 1.00 12.69 330 GLN A CA 1
ATOM 5131 C C . GLN A 1 326 ? -14.207 64.790 15.874 1.00 15.23 330 GLN A C 1
ATOM 5132 O O . GLN A 1 326 ? -14.711 63.878 16.528 1.00 17.19 330 GLN A O 1
ATOM 5146 N N . HIS A 1 327 ? -13.296 64.595 14.934 1.00 15.85 331 HIS A N 1
ATOM 5147 C CA . HIS A 1 327 ? -12.847 63.268 14.526 1.00 15.64 331 HIS A CA 1
ATOM 5148 C C . HIS A 1 327 ? -11.611 62.911 15.345 1.00 20.43 331 HIS A C 1
ATOM 5149 O O . HIS A 1 327 ? -10.548 63.510 15.166 1.00 19.64 331 HIS A O 1
ATOM 5163 N N . ILE A 1 328 ? -11.756 61.968 16.275 1.00 15.19 332 ILE A N 1
ATOM 5164 C CA . ILE A 1 328 ? -10.681 61.617 17.202 1.00 15.72 332 ILE A CA 1
ATOM 5165 C C . ILE A 1 328 ? -9.933 60.418 16.625 1.00 16.46 332 ILE A C 1
ATOM 5166 O O . ILE A 1 328 ? -10.406 59.277 16.691 1.00 19.25 332 ILE A O 1
ATOM 5182 N N . ARG A 1 329 ? -8.751 60.672 16.077 1.00 18.48 333 ARG A N 1
ATOM 5183 C CA . ARG A 1 329 ? -7.954 59.626 15.462 1.00 17.58 333 ARG A CA 1
ATOM 5184 C C . ARG A 1 329 ? -6.492 60.037 15.562 1.00 20.15 333 ARG A C 1
ATOM 5185 O O . ARG A 1 329 ? -6.179 61.223 15.614 1.00 18.96 333 ARG A O 1
ATOM 5206 N N . ASP A 1 330 ? -5.602 59.055 15.614 1.00 21.62 334 ASP A N 1
ATOM 5207 C CA . ASP A 1 330 ? -4.182 59.369 15.667 1.00 17.10 334 ASP A CA 1
ATOM 5208 C C . ASP A 1 330 ? -3.737 60.092 14.401 1.00 19.95 334 ASP A C 1
ATOM 5209 O O . ASP A 1 330 ? -4.166 59.780 13.287 1.00 24.39 334 ASP A O 1
ATOM 5218 N N . MET A 1 331 ? -2.881 61.077 14.608 1.00 23.04 335 MET A N 1
ATOM 5219 C CA . MET A 1 331 ? -2.469 62.056 13.620 1.00 22.90 335 MET A CA 1
ATOM 5220 C C . MET A 1 331 ? -0.991 62.293 13.812 1.00 22.83 335 MET A C 1
ATOM 5221 O O . MET A 1 331 ? -0.460 62.094 14.906 1.00 21.68 335 MET A O 1
ATOM 5235 N N . THR A 1 332 ? -0.325 62.760 12.751 1.00 23.07 336 THR A N 1
ATOM 5236 C CA . THR A 1 332 ? 1.076 63.111 12.908 1.00 26.20 336 THR A CA 1
ATOM 5237 C C . THR A 1 332 ? 1.276 64.016 14.107 1.00 23.10 336 THR A C 1
ATOM 5238 O O . THR A 1 332 ? 2.223 63.838 14.881 1.00 30.90 336 THR A O 1
ATOM 5249 N N . THR A 1 333 ? 0.392 64.983 14.285 1.00 22.87 337 THR A N 1
ATOM 5250 C CA . THR A 1 333 ? 0.600 65.993 15.308 1.00 25.18 337 THR A CA 1
ATOM 5251 C C . THR A 1 333 ? -0.028 65.645 16.652 1.00 26.53 337 THR A C 1
ATOM 5252 O O . THR A 1 333 ? 0.129 66.425 17.588 1.00 27.59 337 THR A O 1
ATOM 5263 N N . ARG A 1 334 ? -0.721 64.514 16.785 1.00 22.71 338 ARG A N 1
ATOM 5264 C CA . ARG A 1 334 ? -1.310 64.159 18.083 1.00 21.85 338 ARG A CA 1
ATOM 5265 C C . ARG A 1 334 ? -1.577 62.663 18.138 1.00 22.39 338 ARG A C 1
ATOM 5266 O O . ARG A 1 334 ? -2.404 62.151 17.375 1.00 19.42 338 ARG A O 1
ATOM 5287 N N . LYS A 1 335 ? -0.894 61.974 19.053 1.00 19.02 339 LYS A N 1
ATOM 5288 C CA . LYS A 1 335 ? -1.223 60.605 19.421 1.00 20.20 339 LYS A CA 1
ATOM 5289 C C . LYS A 1 335 ? -2.153 60.622 20.630 1.00 21.05 339 LYS A C 1
ATOM 5290 O O . LYS A 1 335 ? -2.054 61.497 21.496 1.00 22.22 339 LYS A O 1
ATOM 5309 N N . HIS A 1 336 ? -3.065 59.654 20.675 1.00 21.09 340 HIS A N 1
ATOM 5310 C CA . HIS A 1 336 ? -4.062 59.582 21.731 1.00 19.78 340 HIS A CA 1
ATOM 5311 C C . HIS A 1 336 ? -3.815 58.372 22.620 1.00 20.57 340 HIS A C 1
ATOM 5312 O O . HIS A 1 336 ? -3.195 57.378 22.221 1.00 21.58 340 HIS A O 1
ATOM 5326 N N . TYR A 1 337 ? -4.328 58.484 23.844 1.00 18.63 341 TYR A N 1
ATOM 5327 C CA . TYR A 1 337 ? -4.135 57.489 24.879 1.00 18.78 341 TYR A CA 1
ATOM 5328 C C . TYR A 1 337 ? -5.467 57.246 25.569 1.00 18.51 341 TYR A C 1
ATOM 5329 O O . TYR A 1 337 ? -6.266 58.181 25.717 1.00 19.47 341 TYR A O 1
ATOM 5347 N N . PRO A 1 338 ? -5.739 56.013 25.985 1.00 20.84 342 PRO A N 1
ATOM 5348 C CA . PRO A 1 338 ? -7.077 55.684 26.483 1.00 26.83 342 PRO A CA 1
ATOM 5349 C C . PRO A 1 338 ? -7.366 56.315 27.833 1.00 24.04 342 PRO A C 1
ATOM 5350 O O . PRO A 1 338 ? -6.469 56.547 28.641 1.00 25.25 342 PRO A O 1
ATOM 5361 N N . GLY A 1 339 ? -8.648 56.594 28.065 1.00 25.02 343 GLY A N 1
ATOM 5362 C CA . GLY A 1 339 ? -9.126 57.054 29.348 1.00 23.78 343 GLY A CA 1
ATOM 5363 C C . GLY A 1 339 ? -10.128 58.183 29.205 1.00 21.26 343 GLY A C 1
ATOM 5364 O O . GLY A 1 339 ? -10.622 58.495 28.115 1.00 18.09 343 GLY A O 1
ATOM 5368 N N . ARG A 1 340 ? -10.392 58.809 30.344 1.00 21.11 344 ARG A N 1
ATOM 5369 C CA . ARG A 1 340 ? -11.387 59.866 30.455 1.00 22.45 344 ARG A CA 1
ATOM 5370 C C . ARG A 1 340 ? -10.845 61.159 29.870 1.00 23.93 344 ARG A C 1
ATOM 5371 O O . ARG A 1 340 ? -9.809 61.666 30.317 1.00 21.06 344 ARG A O 1
ATOM 5392 N N . HIS A 1 341 ? -11.563 61.697 28.888 1.00 15.99 345 HIS A N 1
ATOM 5393 C CA . HIS A 1 341 ? -11.242 62.966 28.253 1.00 18.60 345 HIS A CA 1
ATOM 5394 C C . HIS A 1 341 ? -12.318 63.970 28.641 1.00 24.04 345 HIS A C 1
ATOM 5395 O O . HIS A 1 341 ? -13.501 63.763 28.346 1.00 24.05 345 HIS A O 1
ATOM 5409 N N . VAL A 1 342 ? -11.915 65.050 29.295 1.00 20.89 346 VAL A N 1
ATOM 5410 C CA . VAL A 1 342 ? -12.852 66.074 29.749 1.00 15.93 346 VAL A CA 1
ATOM 5411 C C . VAL A 1 342 ? -12.888 67.207 28.727 1.00 17.85 346 VAL A C 1
ATOM 5412 O O . VAL A 1 342 ? -11.845 67.646 28.233 1.00 18.37 346 VAL A O 1
ATOM 5425 N N . VAL A 1 343 ? -14.098 67.687 28.430 1.00 15.64 347 VAL A N 1
ATOM 5426 C CA . VAL A 1 343 ? -14.361 68.739 27.440 1.00 15.12 347 VAL A CA 1
ATOM 5427 C C . VAL A 1 343 ? -14.985 69.910 28.183 1.00 19.11 347 VAL A C 1
ATOM 5428 O O . VAL A 1 343 ? -16.000 69.729 28.874 1.00 20.96 347 VAL A O 1
ATOM 5441 N N . HIS A 1 344 ? -14.366 71.092 28.080 1.00 17.61 348 HIS A N 1
ATOM 5442 C CA . HIS A 1 344 ? -14.852 72.297 28.753 1.00 15.28 348 HIS A CA 1
ATOM 5443 C C . HIS A 1 344 ? -15.411 73.292 27.740 1.00 21.04 348 HIS A C 1
ATOM 5444 O O . HIS A 1 344 ? -14.814 73.506 26.683 1.00 17.67 348 HIS A O 1
ATOM 5458 N N . VAL A 1 345 ? -16.550 73.916 28.068 1.00 16.35 349 VAL A N 1
ATOM 5459 C CA . VAL A 1 345 ? -17.149 74.962 27.229 1.00 19.07 349 VAL A CA 1
ATOM 5460 C C . VAL A 1 345 ? -16.706 76.315 27.765 1.00 16.26 349 VAL A C 1
ATOM 5461 O O . VAL A 1 345 ? -16.822 76.585 28.968 1.00 17.66 349 VAL A O 1
ATOM 5474 N N . LEU A 1 346 ? -16.193 77.161 26.877 1.00 14.84 350 LEU A N 1
ATOM 5475 C CA . LEU A 1 346 ? -15.609 78.451 27.226 1.00 16.15 350 LEU A CA 1
ATOM 5476 C C . LEU A 1 346 ? -16.426 79.560 26.576 1.00 16.49 350 LEU A C 1
ATOM 5477 O O . LEU A 1 346 ? -16.630 79.547 25.356 1.00 17.39 350 LEU A O 1
ATOM 5493 N N . VAL A 1 347 ? -16.882 80.516 27.380 1.00 17.78 351 VAL A N 1
ATOM 5494 C CA . VAL A 1 347 ? -17.652 81.644 26.868 1.00 19.22 351 VAL A CA 1
ATOM 5495 C C . VAL A 1 347 ? -17.057 82.924 27.448 1.00 19.97 351 VAL A C 1
ATOM 5496 O O . VAL A 1 347 ? -16.987 83.090 28.675 1.00 19.89 351 VAL A O 1
ATOM 5509 N N . ASN A 1 348 ? -16.617 83.820 26.562 1.00 17.71 352 ASN A N 1
ATOM 5510 C CA . ASN A 1 348 ? -15.873 85.014 26.939 1.00 18.54 352 ASN A CA 1
ATOM 5511 C C . ASN A 1 348 ? -14.815 84.715 27.994 1.00 19.18 352 ASN A C 1
ATOM 5512 O O . ASN A 1 348 ? -14.647 85.478 28.951 1.00 19.32 352 ASN A O 1
ATOM 5523 N N . GLY A 1 349 ? -14.094 83.613 27.830 1.00 20.11 353 GLY A N 1
ATOM 5524 C CA . GLY A 1 349 ? -12.958 83.322 28.674 1.00 19.93 353 GLY A CA 1
ATOM 5525 C C . GLY A 1 349 ? -13.283 82.567 29.939 1.00 26.41 353 GLY A C 1
ATOM 5526 O O . GLY A 1 349 ? -12.364 82.253 30.704 1.00 25.98 353 GLY A O 1
ATOM 5530 N N . GLU A 1 350 ? -14.545 82.254 30.172 1.00 22.74 354 GLU A N 1
ATOM 5531 C CA . GLU A 1 350 ? -14.995 81.617 31.399 1.00 20.30 354 GLU A CA 1
ATOM 5532 C C . GLU A 1 350 ? -15.468 80.203 31.095 1.00 21.13 354 GLU A C 1
ATOM 5533 O O . GLU A 1 350 ? -16.198 79.988 30.129 1.00 19.87 354 GLU A O 1
ATOM 5545 N N . ARG A 1 351 ? -15.070 79.240 31.931 1.00 21.69 355 ARG A N 1
ATOM 5546 C CA . ARG A 1 351 ? -15.589 77.882 31.801 1.00 24.03 355 ARG A CA 1
ATOM 5547 C C . ARG A 1 351 ? -17.018 77.832 32.317 1.00 21.86 355 ARG A C 1
ATOM 5548 O O . ARG A 1 351 ? -17.267 78.132 33.490 1.00 29.31 355 ARG A O 1
ATOM 5569 N N . LEU A 1 352 ? -17.956 77.443 31.460 1.00 21.07 356 LEU A N 1
ATOM 5570 C CA . LEU A 1 352 ? -19.361 77.396 31.830 1.00 22.24 356 LEU A CA 1
ATOM 5571 C C . LEU A 1 352 ? -19.893 75.994 32.076 1.00 25.92 356 LEU A C 1
ATOM 5572 O O . LEU A 1 352 ? -21.007 75.864 32.591 1.00 24.11 356 LEU A O 1
ATOM 5588 N N . GLY A 1 353 ? -19.177 74.954 31.672 1.00 21.93 357 GLY A N 1
ATOM 5589 C CA . GLY A 1 353 ? -19.604 73.598 31.960 1.00 22.63 357 GLY A CA 1
ATOM 5590 C C . GLY A 1 353 ? -18.617 72.630 31.358 1.00 23.67 357 GLY A C 1
ATOM 5591 O O . GLY A 1 353 ? -17.712 73.017 30.611 1.00 20.01 357 GLY A O 1
ATOM 5595 N N . SER A 1 354 ? -18.795 71.355 31.703 1.00 20.16 358 SER A N 1
ATOM 5596 C CA A SER A 1 354 ? -17.907 70.303 31.224 0.32 19.46 358 SER A CA 1
ATOM 5597 C CA B SER A 1 354 ? -17.920 70.317 31.178 0.68 18.69 358 SER A CA 1
ATOM 5598 C C . SER A 1 354 ? -18.702 69.033 30.955 1.00 18.93 358 SER A C 1
ATOM 5599 O O . SER A 1 354 ? -19.758 68.804 31.547 1.00 20.01 358 SER A O 1
ATOM 5614 N N . ALA A 1 355 ? -18.146 68.187 30.094 1.00 15.60 359 ALA A N 1
ATOM 5615 C CA . ALA A 1 355 ? -18.676 66.858 29.832 1.00 19.56 359 ALA A CA 1
ATOM 5616 C C . ALA A 1 355 ? -17.493 65.950 29.539 1.00 19.98 359 ALA A C 1
ATOM 5617 O O . ALA A 1 355 ? -16.349 66.395 29.489 1.00 21.07 359 ALA A O 1
ATOM 5624 N N . GLU A 1 356 ? -17.762 64.659 29.393 1.00 16.92 360 GLU A N 1
ATOM 5625 C CA . GLU A 1 356 ? -16.677 63.693 29.302 1.00 19.02 360 GLU A CA 1
ATOM 5626 C C . GLU A 1 356 ? -16.950 62.720 28.169 1.00 22.03 360 GLU A C 1
ATOM 5627 O O . GLU A 1 356 ? -18.100 62.410 27.863 1.00 21.65 360 GLU A O 1
ATOM 5639 N N . PHE A 1 357 ? -15.880 62.209 27.586 1.00 16.38 361 PHE A N 1
ATOM 5640 C CA . PHE A 1 357 ? -15.967 60.986 26.801 1.00 19.00 361 PHE A CA 1
ATOM 5641 C C . PHE A 1 357 ? -14.798 60.086 27.161 1.00 20.84 361 PHE A C 1
ATOM 5642 O O . PHE A 1 357 ? -13.718 60.556 27.525 1.00 21.72 361 PHE A O 1
ATOM 5659 N N . GLU A 1 358 ? -15.032 58.781 27.052 1.00 19.56 362 GLU A N 1
ATOM 5660 C CA A GLU A 1 358 ? -14.010 57.778 27.312 0.32 19.56 362 GLU A CA 1
ATOM 5661 C CA B GLU A 1 358 ? -14.012 57.781 27.310 0.68 18.84 362 GLU A CA 1
ATOM 5662 C C . GLU A 1 358 ? -13.460 57.279 25.985 1.00 20.95 362 GLU A C 1
ATOM 5663 O O . GLU A 1 358 ? -14.228 56.879 25.105 1.00 22.21 362 GLU A O 1
ATOM 5684 N N . LEU A 1 359 ? -12.144 57.289 25.858 1.00 21.69 363 LEU A N 1
ATOM 5685 C CA . LEU A 1 359 ? -11.460 56.707 24.708 1.00 16.89 363 LEU A CA 1
ATOM 5686 C C . LEU A 1 359 ? -10.986 55.314 25.111 1.00 26.79 363 LEU A C 1
ATOM 5687 O O . LEU A 1 359 ? -10.267 55.162 26.108 1.00 22.47 363 LEU A O 1
ATOM 5703 N N . ARG A 1 360 ? -11.428 54.297 24.371 1.00 30.28 364 ARG A N 1
ATOM 5704 C CA . ARG A 1 360 ? -11.192 52.911 24.771 1.00 34.87 364 ARG A CA 1
ATOM 5705 C C . ARG A 1 360 ? -9.755 52.507 24.471 1.00 32.88 364 ARG A C 1
ATOM 5706 O O . ARG A 1 360 ? -9.127 53.028 23.547 1.00 28.83 364 ARG A O 1
ATOM 5727 N N . ALA A 1 361 ? -9.240 51.557 25.256 1.00 37.10 365 ALA A N 1
ATOM 5728 C CA . ALA A 1 361 ? -7.910 51.004 25.003 1.00 50.08 365 ALA A CA 1
ATOM 5729 C C . ALA A 1 361 ? -7.922 50.102 23.770 1.00 51.23 365 ALA A C 1
ATOM 5730 O O . ALA A 1 361 ? -8.925 49.448 23.480 1.00 48.26 365 ALA A O 1
ATOM 5737 N N . ALA B 1 1 ? 41.059 42.107 -0.865 1.00 64.34 5 ALA B N 1
ATOM 5738 C CA . ALA B 1 1 ? 41.388 43.424 -1.420 1.00 68.61 5 ALA B CA 1
ATOM 5739 C C . ALA B 1 1 ? 41.358 44.528 -0.362 1.00 50.08 5 ALA B C 1
ATOM 5740 O O . ALA B 1 1 ? 40.472 44.563 0.493 1.00 48.85 5 ALA B O 1
ATOM 5746 N N . ALA B 1 2 ? 42.326 45.444 -0.426 1.00 51.48 6 ALA B N 1
ATOM 5747 C CA . ALA B 1 2 ? 42.385 46.521 0.551 1.00 52.62 6 ALA B CA 1
ATOM 5748 C C . ALA B 1 2 ? 41.129 47.384 0.452 1.00 52.16 6 ALA B C 1
ATOM 5749 O O . ALA B 1 2 ? 40.509 47.467 -0.611 1.00 38.72 6 ALA B O 1
ATOM 5756 N N . PRO B 1 3 ? 40.729 48.035 1.541 1.00 36.72 7 PRO B N 1
ATOM 5757 C CA . PRO B 1 3 ? 39.590 48.948 1.454 1.00 50.89 7 PRO B CA 1
ATOM 5758 C C . PRO B 1 3 ? 39.868 50.041 0.435 1.00 46.43 7 PRO B C 1
ATOM 5759 O O . PRO B 1 3 ? 41.011 50.446 0.218 1.00 39.72 7 PRO B O 1
ATOM 5770 N N . ALA B 1 4 ? 38.803 50.488 -0.213 1.00 32.91 8 ALA B N 1
ATOM 5771 C CA . ALA B 1 4 ? 38.912 51.568 -1.179 1.00 26.87 8 ALA B CA 1
ATOM 5772 C C . ALA B 1 4 ? 39.371 52.845 -0.491 1.00 31.18 8 ALA B C 1
ATOM 5773 O O . ALA B 1 4 ? 39.142 53.059 0.705 1.00 22.88 8 ALA B O 1
ATOM 5780 N N . LEU B 1 5 ? 40.025 53.710 -1.264 1.00 21.94 9 LEU B N 1
ATOM 5781 C CA . LEU B 1 5 ? 40.536 54.948 -0.693 1.00 20.21 9 LEU B CA 1
ATOM 5782 C C . LEU B 1 5 ? 39.422 55.819 -0.134 1.00 19.32 9 LEU B C 1
ATOM 5783 O O . LEU B 1 5 ? 39.643 56.576 0.819 1.00 18.82 9 LEU B O 1
ATOM 5799 N N . LYS B 1 6 ? 38.241 55.771 -0.746 1.00 18.82 10 LYS B N 1
ATOM 5800 C CA . LYS B 1 6 ? 37.148 56.614 -0.276 1.00 18.98 10 LYS B CA 1
ATOM 5801 C C . LYS B 1 6 ? 36.795 56.349 1.184 1.00 18.54 10 LYS B C 1
ATOM 5802 O O . LYS B 1 6 ? 36.224 57.235 1.834 1.00 20.07 10 LYS B O 1
ATOM 5821 N N . GLU B 1 7 ? 37.118 55.164 1.708 1.00 19.05 11 GLU B N 1
ATOM 5822 C CA . GLU B 1 7 ? 36.831 54.842 3.103 1.00 21.73 11 GLU B CA 1
ATOM 5823 C C . GLU B 1 7 ? 37.683 55.639 4.082 1.00 22.48 11 GLU B C 1
ATOM 5824 O O . GLU B 1 7 ? 37.414 55.595 5.283 1.00 22.96 11 GLU B O 1
ATOM 5836 N N . ILE B 1 8 ? 38.697 56.369 3.605 1.00 19.90 12 ILE B N 1
ATOM 5837 C CA . ILE B 1 8 ? 39.397 57.301 4.485 1.00 18.55 12 ILE B CA 1
ATOM 5838 C C . ILE B 1 8 ? 38.431 58.375 4.980 1.00 16.87 12 ILE B C 1
ATOM 5839 O O . ILE B 1 8 ? 38.576 58.903 6.090 1.00 24.38 12 ILE B O 1
ATOM 5855 N N . PHE B 1 9 ? 37.425 58.698 4.177 1.00 17.84 13 PHE B N 1
ATOM 5856 C CA . PHE B 1 9 ? 36.345 59.596 4.581 1.00 18.03 13 PHE B CA 1
ATOM 5857 C C . PHE B 1 9 ? 35.095 58.785 4.900 1.00 21.01 13 PHE B C 1
ATOM 5858 O O . PHE B 1 9 ? 34.056 58.949 4.261 1.00 22.22 13 PHE B O 1
ATOM 5875 N N . ASN B 1 10 ? 35.206 57.887 5.883 1.00 22.14 14 ASN B N 1
ATOM 5876 C CA . ASN B 1 10 ? 34.050 57.137 6.346 1.00 25.95 14 ASN B CA 1
ATOM 5877 C C . ASN B 1 10 ? 33.406 57.888 7.513 1.00 22.83 14 ASN B C 1
ATOM 5878 O O . ASN B 1 10 ? 33.863 58.961 7.909 1.00 22.50 14 ASN B O 1
ATOM 5889 N N . VAL B 1 11 ? 32.333 57.324 8.080 1.00 26.47 15 VAL B N 1
ATOM 5890 C CA A VAL B 1 11 ? 31.600 58.028 9.131 0.50 27.29 15 VAL B CA 1
ATOM 5891 C CA B VAL B 1 11 ? 31.599 58.028 9.132 0.50 27.26 15 VAL B CA 1
ATOM 5892 C C . VAL B 1 11 ? 32.480 58.225 10.355 1.00 28.24 15 VAL B C 1
ATOM 5893 O O . VAL B 1 11 ? 32.410 59.261 11.027 1.00 28.59 15 VAL B O 1
ATOM 5916 N N . GLU B 1 12 ? 33.314 57.235 10.673 1.00 25.94 16 GLU B N 1
ATOM 5917 C CA . GLU B 1 12 ? 34.209 57.375 11.812 1.00 25.83 16 GLU B CA 1
ATOM 5918 C C . GLU B 1 12 ? 35.106 58.602 11.643 1.00 26.64 16 GLU B C 1
ATOM 5919 O O . GLU B 1 12 ? 35.324 59.359 12.597 1.00 26.77 16 GLU B O 1
ATOM 5931 N N . ARG B 1 13 ? 35.613 58.832 10.427 1.00 22.97 17 ARG B N 1
ATOM 5932 C CA . ARG B 1 13 ? 36.458 60.004 10.185 1.00 19.50 17 ARG B CA 1
ATOM 5933 C C . ARG B 1 13 ? 35.654 61.297 10.260 1.00 20.46 17 ARG B C 1
ATOM 5934 O O . ARG B 1 13 ? 36.153 62.319 10.754 1.00 22.80 17 ARG B O 1
ATOM 5955 N N . LEU B 1 14 ? 34.413 61.281 9.765 1.00 20.70 18 LEU B N 1
ATOM 5956 C CA . LEU B 1 14 ? 33.565 62.464 9.882 1.00 21.53 18 LEU B CA 1
ATOM 5957 C C . LEU B 1 14 ? 33.311 62.808 11.346 1.00 21.15 18 LEU B C 1
ATOM 5958 O O . LEU B 1 14 ? 33.300 63.985 11.729 1.00 21.87 18 LEU B O 1
ATOM 5974 N N . GLN B 1 15 ? 33.112 61.791 12.179 1.00 24.92 19 GLN B N 1
ATOM 5975 C CA . GLN B 1 15 ? 32.901 62.029 13.603 1.00 28.49 19 GLN B CA 1
ATOM 5976 C C . GLN B 1 15 ? 34.148 62.618 14.253 1.00 35.45 19 GLN B C 1
ATOM 5977 O O . GLN B 1 15 ? 34.048 63.478 15.141 1.00 28.28 19 GLN B O 1
ATOM 5991 N N . HIS B 1 16 ? 35.327 62.140 13.841 1.00 27.60 20 HIS B N 1
ATOM 5992 C CA . HIS B 1 16 ? 36.592 62.700 14.308 1.00 30.59 20 HIS B CA 1
ATOM 5993 C C . HIS B 1 16 ? 36.697 64.168 13.931 1.00 27.75 20 HIS B C 1
ATOM 5994 O O . HIS B 1 16 ? 37.052 65.011 14.761 1.00 24.81 20 HIS B O 1
ATOM 6008 N N . ILE B 1 17 ? 36.380 64.500 12.681 1.00 22.67 21 ILE B N 1
ATOM 6009 C CA . ILE B 1 17 ? 36.448 65.899 12.264 1.00 18.35 21 ILE B CA 1
ATOM 6010 C C . ILE B 1 17 ? 35.503 66.747 13.108 1.00 17.42 21 ILE B C 1
ATOM 6011 O O . ILE B 1 17 ? 35.853 67.845 13.547 1.00 21.26 21 ILE B O 1
ATOM 6027 N N . ALA B 1 18 ? 34.275 66.263 13.309 1.00 23.53 22 ALA B N 1
ATOM 6028 C CA . ALA B 1 18 ? 33.307 67.000 14.121 1.00 23.37 22 ALA B CA 1
ATOM 6029 C C . ALA B 1 18 ? 33.781 67.160 15.568 1.00 28.93 22 ALA B C 1
ATOM 6030 O O . ALA B 1 18 ? 33.629 68.231 16.166 1.00 23.92 22 ALA B O 1
ATOM 6037 N N . SER B 1 19 ? 34.344 66.107 16.157 1.00 21.96 23 SER B N 1
ATOM 6038 C CA . SER B 1 19 ? 34.819 66.210 17.532 1.00 28.02 23 SER B CA 1
ATOM 6039 C C . SER B 1 19 ? 35.922 67.249 17.666 1.00 27.49 23 SER B C 1
ATOM 6040 O O . SER B 1 19 ? 35.949 68.018 18.638 1.00 26.66 23 SER B O 1
ATOM 6048 N N . GLU B 1 20 ? 36.852 67.281 16.714 1.00 27.05 24 GLU B N 1
ATOM 6049 C CA . GLU B 1 20 ? 37.938 68.249 16.806 1.00 26.26 24 GLU B CA 1
ATOM 6050 C C . GLU B 1 20 ? 37.454 69.661 16.504 1.00 25.70 24 GLU B C 1
ATOM 6051 O O . GLU B 1 20 ? 37.965 70.621 17.090 1.00 28.06 24 GLU B O 1
ATOM 6063 N N . MET B 1 21 ? 36.454 69.817 15.626 1.00 24.50 25 MET B N 1
ATOM 6064 C CA . MET B 1 21 ? 35.885 71.144 15.415 1.00 22.25 25 MET B CA 1
ATOM 6065 C C . MET B 1 21 ? 35.229 71.665 16.686 1.00 22.27 25 MET B C 1
ATOM 6066 O O . MET B 1 21 ? 35.365 72.847 17.026 1.00 25.56 25 MET B O 1
ATOM 6080 N N . THR B 1 22 ? 34.505 70.799 17.398 1.00 24.64 26 THR B N 1
ATOM 6081 C CA . THR B 1 22 ? 33.918 71.201 18.668 1.00 28.30 26 THR B CA 1
ATOM 6082 C C . THR B 1 22 ? 34.996 71.605 19.669 1.00 26.83 26 THR B C 1
ATOM 6083 O O . THR B 1 22 ? 34.795 72.526 20.468 1.00 29.65 26 THR B O 1
ATOM 6094 N N . ALA B 1 23 ? 36.149 70.936 19.637 1.00 28.44 27 ALA B N 1
ATOM 6095 C CA . ALA B 1 23 ? 37.231 71.294 20.547 1.00 30.04 27 ALA B CA 1
ATOM 6096 C C . ALA B 1 23 ? 37.738 72.708 20.285 1.00 30.38 27 ALA B C 1
ATOM 6097 O O . ALA B 1 23 ? 38.097 73.415 21.227 1.00 32.08 27 ALA B O 1
ATOM 6104 N N . VAL B 1 24 ? 37.798 73.139 19.011 1.00 27.12 28 VAL B N 1
ATOM 6105 C CA . VAL B 1 24 ? 38.249 74.501 18.700 1.00 25.14 28 VAL B CA 1
ATOM 6106 C C . VAL B 1 24 ? 37.102 75.504 18.672 1.00 29.79 28 VAL B C 1
ATOM 6107 O O . VAL B 1 24 ? 37.349 76.720 18.742 1.00 29.56 28 VAL B O 1
ATOM 6120 N N . TYR B 1 25 ? 35.856 75.035 18.627 1.00 26.14 29 TYR B N 1
ATOM 6121 C CA . TYR B 1 25 ? 34.693 75.904 18.432 1.00 27.80 29 TYR B CA 1
ATOM 6122 C C . TYR B 1 25 ? 33.533 75.280 19.181 1.00 26.12 29 TYR B C 1
ATOM 6123 O O . TYR B 1 25 ? 32.750 74.503 18.614 1.00 24.68 29 TYR B O 1
ATOM 6141 N N . PRO B 1 26 ? 33.417 75.554 20.487 1.00 25.96 30 PRO B N 1
ATOM 6142 C CA . PRO B 1 26 ? 32.440 74.808 21.305 1.00 30.44 30 PRO B CA 1
ATOM 6143 C C . PRO B 1 26 ? 30.999 74.914 20.818 1.00 30.12 30 PRO B C 1
ATOM 6144 O O . PRO B 1 26 ? 30.233 73.957 20.992 1.00 26.99 30 PRO B O 1
ATOM 6155 N N . ALA B 1 27 ? 30.614 76.028 20.192 1.00 24.97 31 ALA B N 1
ATOM 6156 C CA . ALA B 1 27 ? 29.271 76.196 19.643 1.00 32.23 31 ALA B CA 1
ATOM 6157 C C . ALA B 1 27 ? 29.049 75.466 18.322 1.00 23.56 31 ALA B C 1
ATOM 6158 O O . ALA B 1 27 ? 27.948 75.554 17.765 1.00 24.56 31 ALA B O 1
ATOM 6165 N N . PHE B 1 28 ? 30.041 74.735 17.824 1.00 24.38 32 PHE B N 1
ATOM 6166 C CA . PHE B 1 28 ? 29.932 74.063 16.536 1.00 23.43 32 PHE B CA 1
ATOM 6167 C C . PHE B 1 28 ? 28.688 73.184 16.455 1.00 29.82 32 PHE B C 1
ATOM 6168 O O . PHE B 1 28 ? 28.384 72.419 17.373 1.00 21.76 32 PHE B O 1
ATOM 6185 N N . ASP B 1 29 ? 27.981 73.288 15.331 1.00 25.01 33 ASP B N 1
ATOM 6186 C CA . ASP B 1 29 ? 26.798 72.474 15.053 1.00 26.78 33 ASP B CA 1
ATOM 6187 C C . ASP B 1 29 ? 27.238 71.113 14.509 1.00 22.30 33 ASP B C 1
ATOM 6188 O O . ASP B 1 29 ? 27.118 70.795 13.326 1.00 18.89 33 ASP B O 1
ATOM 6197 N N . ALA B 1 30 ? 27.755 70.286 15.419 1.00 24.47 34 ALA B N 1
ATOM 6198 C CA . ALA B 1 30 ? 28.285 68.990 15.013 1.00 27.46 34 ALA B CA 1
ATOM 6199 C C . ALA B 1 30 ? 27.184 68.091 14.462 1.00 22.51 34 ALA B C 1
ATOM 6200 O O . ALA B 1 30 ? 27.395 67.361 13.488 1.00 22.15 34 ALA B O 1
ATOM 6207 N N . LYS B 1 31 ? 26.013 68.095 15.100 1.00 25.43 35 LYS B N 1
ATOM 6208 C CA . LYS B 1 31 ? 24.901 67.289 14.598 1.00 25.49 35 LYS B CA 1
ATOM 6209 C C . LYS B 1 31 ? 24.527 67.694 13.174 1.00 25.81 35 LYS B C 1
ATOM 6210 O O . LYS B 1 31 ? 24.319 66.834 12.306 1.00 22.83 35 LYS B O 1
ATOM 6229 N N . GLY B 1 32 ? 24.446 69.000 12.915 1.00 24.96 36 GLY B N 1
ATOM 6230 C CA . GLY B 1 32 ? 24.134 69.468 11.573 1.00 25.22 36 GLY B CA 1
ATOM 6231 C C . GLY B 1 32 ? 25.233 69.156 10.578 1.00 22.24 36 GLY B C 1
ATOM 6232 O O . GLY B 1 32 ? 24.954 68.772 9.433 1.00 18.26 36 GLY B O 1
ATOM 6236 N N . PHE B 1 33 ? 26.496 69.305 10.997 1.00 18.41 37 PHE B N 1
ATOM 6237 C CA . PHE B 1 33 ? 27.624 68.963 10.129 1.00 15.31 37 PHE B CA 1
ATOM 6238 C C . PHE B 1 33 ? 27.553 67.501 9.708 1.00 18.60 37 PHE B C 1
ATOM 6239 O O . PHE B 1 33 ? 27.700 67.170 8.525 1.00 18.04 37 PHE B O 1
ATOM 6256 N N . LEU B 1 34 ? 27.292 66.608 10.661 1.00 17.79 38 LEU B N 1
ATOM 6257 C CA . LEU B 1 34 ? 27.311 65.187 10.346 1.00 19.10 38 LEU B CA 1
ATOM 6258 C C . LEU B 1 34 ? 26.151 64.803 9.435 1.00 17.03 38 LEU B C 1
ATOM 6259 O O . LEU B 1 34 ? 26.334 64.025 8.487 1.00 22.75 38 LEU B O 1
ATOM 6275 N N . LYS B 1 35 ? 24.958 65.346 9.691 1.00 19.23 39 LYS B N 1
ATOM 6276 C CA . LYS B 1 35 ? 23.811 65.065 8.838 1.00 19.44 39 LYS B CA 1
ATOM 6277 C C . LYS B 1 35 ? 24.090 65.499 7.405 1.00 19.78 39 LYS B C 1
ATOM 6278 O O . LYS B 1 35 ? 23.813 64.759 6.455 1.00 19.04 39 LYS B O 1
ATOM 6297 N N . HIS B 1 36 ? 24.653 66.702 7.238 1.00 18.84 40 HIS B N 1
ATOM 6298 C CA . HIS B 1 36 ? 24.956 67.247 5.913 1.00 16.94 40 HIS B CA 1
ATOM 6299 C C . HIS B 1 36 ? 26.030 66.425 5.214 1.00 16.54 40 HIS B C 1
ATOM 6300 O O . HIS B 1 36 ? 25.914 66.100 4.021 1.00 18.12 40 HIS B O 1
ATOM 6314 N N . ALA B 1 37 ? 27.081 66.062 5.943 1.00 15.92 41 ALA B N 1
ATOM 6315 C CA . ALA B 1 37 ? 28.176 65.339 5.311 1.00 18.36 41 ALA B CA 1
ATOM 6316 C C . ALA B 1 37 ? 27.786 63.909 4.945 1.00 16.34 41 ALA B C 1
ATOM 6317 O O . ALA B 1 37 ? 28.293 63.376 3.955 1.00 19.51 41 ALA B O 1
ATOM 6324 N N . LYS B 1 38 ? 26.894 63.271 5.718 1.00 20.90 42 LYS B N 1
ATOM 6325 C CA . LYS B 1 38 ? 26.614 61.851 5.517 1.00 21.50 42 LYS B CA 1
ATOM 6326 C C . LYS B 1 38 ? 25.615 61.559 4.401 1.00 26.55 42 LYS B C 1
ATOM 6327 O O . LYS B 1 38 ? 25.516 60.405 3.980 1.00 21.82 42 LYS B O 1
ATOM 6346 N N . ALA B 1 39 ? 24.865 62.547 3.916 1.00 20.82 43 ALA B N 1
ATOM 6347 C CA . ALA B 1 39 ? 23.793 62.265 2.963 1.00 26.38 43 ALA B CA 1
ATOM 6348 C C . ALA B 1 39 ? 24.356 61.738 1.648 1.00 22.72 43 ALA B C 1
ATOM 6349 O O . ALA B 1 39 ? 25.081 62.446 0.945 1.00 27.09 43 ALA B O 1
ATOM 6356 N N . GLY B 1 40 ? 24.016 60.493 1.311 1.00 19.58 44 GLY B N 1
ATOM 6357 C CA . GLY B 1 40 ? 24.536 59.900 0.097 1.00 22.16 44 GLY B CA 1
ATOM 6358 C C . GLY B 1 40 ? 26.009 59.544 0.154 1.00 25.18 44 GLY B C 1
ATOM 6359 O O . GLY B 1 40 ? 26.633 59.360 -0.894 1.00 25.97 44 GLY B O 1
ATOM 6363 N N . LEU B 1 41 ? 26.579 59.426 1.356 1.00 23.26 45 LEU B N 1
ATOM 6364 C CA . LEU B 1 41 ? 28.021 59.209 1.486 1.00 25.87 45 LEU B CA 1
ATOM 6365 C C . LEU B 1 41 ? 28.487 58.014 0.653 1.00 20.75 45 LEU B C 1
ATOM 6366 O O . LEU B 1 41 ? 29.486 58.097 -0.062 1.00 21.73 45 LEU B O 1
ATOM 6382 N N . ALA B 1 42 ? 27.769 56.891 0.731 1.00 22.26 46 ALA B N 1
ATOM 6383 C CA . ALA B 1 42 ? 28.207 55.687 0.026 1.00 28.12 46 ALA B CA 1
ATOM 6384 C C . ALA B 1 42 ? 28.335 55.918 -1.469 1.00 27.38 46 ALA B C 1
ATOM 6385 O O . ALA B 1 42 ? 29.116 55.227 -2.135 1.00 31.09 46 ALA B O 1
ATOM 6392 N N . GLU B 1 43 ? 27.597 56.881 -2.011 1.00 27.53 47 GLU B N 1
ATOM 6393 C CA . GLU B 1 43 ? 27.630 57.201 -3.434 1.00 29.79 47 GLU B CA 1
ATOM 6394 C C . GLU B 1 43 ? 28.787 58.116 -3.824 1.00 31.55 47 GLU B C 1
ATOM 6395 O O . GLU B 1 43 ? 28.991 58.343 -5.020 1.00 28.46 47 GLU B O 1
ATOM 6407 N N . LEU B 1 44 ? 29.520 58.666 -2.866 1.00 17.02 48 LEU B N 1
ATOM 6408 C CA . LEU B 1 44 ? 30.539 59.661 -3.155 1.00 14.43 48 LEU B CA 1
ATOM 6409 C C . LEU B 1 44 ? 31.913 59.019 -3.302 1.00 18.41 48 LEU B C 1
ATOM 6410 O O . LEU B 1 44 ? 32.308 58.170 -2.494 1.00 18.14 48 LEU B O 1
ATOM 6426 N N . SER B 1 45 ? 32.642 59.460 -4.323 1.00 17.68 49 SER B N 1
ATOM 6427 C CA . SER B 1 45 ? 34.040 59.082 -4.503 1.00 16.45 49 SER B CA 1
ATOM 6428 C C . SER B 1 45 ? 34.909 59.812 -3.486 1.00 15.70 49 SER B C 1
ATOM 6429 O O . SER B 1 45 ? 34.455 60.720 -2.794 1.00 15.08 49 SER B O 1
ATOM 6437 N N . VAL B 1 46 ? 36.206 59.477 -3.448 1.00 16.60 50 VAL B N 1
ATOM 6438 C CA . VAL B 1 46 ? 37.032 60.056 -2.390 1.00 15.13 50 VAL B CA 1
ATOM 6439 C C . VAL B 1 46 ? 37.121 61.572 -2.541 1.00 14.51 50 VAL B C 1
ATOM 6440 O O . VAL B 1 46 ? 37.020 62.313 -1.558 1.00 15.83 50 VAL B O 1
ATOM 6453 N N . MET B 1 47 ? 37.281 62.077 -3.761 1.00 14.02 51 MET B N 1
ATOM 6454 C CA . MET B 1 47 ? 37.400 63.525 -3.858 1.00 13.01 51 MET B CA 1
ATOM 6455 C C . MET B 1 47 ? 36.050 64.222 -3.708 1.00 15.57 51 MET B C 1
ATOM 6456 O O . MET B 1 47 ? 36.011 65.387 -3.301 1.00 15.52 51 MET B O 1
ATOM 6470 N N . GLN B 1 48 ? 34.942 63.541 -4.013 1.00 13.76 52 GLN B N 1
ATOM 6471 C CA . GLN B 1 48 ? 33.632 64.087 -3.674 1.00 13.12 52 GLN B CA 1
ATOM 6472 C C . GLN B 1 48 ? 33.437 64.180 -2.163 1.00 15.82 52 GLN B C 1
ATOM 6473 O O . GLN B 1 48 ? 32.840 65.144 -1.663 1.00 14.67 52 GLN B O 1
ATOM 6487 N N . ARG B 1 49 ? 33.926 63.186 -1.412 1.00 15.02 53 ARG B N 1
ATOM 6488 C CA . ARG B 1 49 ? 33.816 63.227 0.049 1.00 14.98 53 ARG B CA 1
ATOM 6489 C C . ARG B 1 49 ? 34.670 64.346 0.633 1.00 14.69 53 ARG B C 1
ATOM 6490 O O . ARG B 1 49 ? 34.246 65.039 1.567 1.00 15.84 53 ARG B O 1
ATOM 6511 N N . MET B 1 50 ? 35.887 64.505 0.111 1.00 14.34 54 MET B N 1
ATOM 6512 C CA . MET B 1 50 ? 36.760 65.602 0.520 1.00 15.38 54 MET B CA 1
ATOM 6513 C C . MET B 1 50 ? 36.059 66.945 0.335 1.00 14.06 54 MET B C 1
ATOM 6514 O O . MET B 1 50 ? 35.984 67.757 1.267 1.00 15.31 54 MET B O 1
ATOM 6528 N N . ALA B 1 51 ? 35.468 67.161 -0.838 1.00 13.91 55 ALA B N 1
ATOM 6529 C CA . ALA B 1 51 ? 34.766 68.420 -1.080 1.00 12.93 55 ALA B CA 1
ATOM 6530 C C . ALA B 1 51 ? 33.551 68.553 -0.177 1.00 14.88 55 ALA B C 1
ATOM 6531 O O . ALA B 1 51 ? 33.244 69.651 0.313 1.00 14.40 55 ALA B O 1
ATOM 6538 N N . ARG B 1 52 ? 32.836 67.451 0.038 1.00 14.99 56 ARG B N 1
ATOM 6539 C CA . ARG B 1 52 ? 31.656 67.487 0.894 1.00 13.68 56 ARG B CA 1
ATOM 6540 C C . ARG B 1 52 ? 31.993 67.978 2.302 1.00 13.07 56 ARG B C 1
ATOM 6541 O O . ARG B 1 52 ? 31.213 68.740 2.893 1.00 14.97 56 ARG B O 1
ATOM 6562 N N . VAL B 1 53 ? 33.122 67.550 2.873 1.00 12.90 57 VAL B N 1
ATOM 6563 C CA . VAL B 1 53 ? 33.450 67.992 4.229 1.00 12.88 57 VAL B CA 1
ATOM 6564 C C . VAL B 1 53 ? 33.535 69.518 4.287 1.00 13.16 57 VAL B C 1
ATOM 6565 O O . VAL B 1 53 ? 32.999 70.161 5.199 1.00 14.53 57 VAL B O 1
ATOM 6578 N N . SER B 1 54 ? 34.232 70.113 3.325 1.00 12.99 58 SER B N 1
ATOM 6579 C CA . SER B 1 54 ? 34.325 71.573 3.240 1.00 15.53 58 SER B CA 1
ATOM 6580 C C . SER B 1 54 ? 32.953 72.214 3.086 1.00 14.18 58 SER B C 1
ATOM 6581 O O . SER B 1 54 ? 32.619 73.187 3.783 1.00 13.74 58 SER B O 1
ATOM 6589 N N . GLU B 1 55 ? 32.121 71.666 2.198 1.00 12.18 59 GLU B N 1
ATOM 6590 C CA . GLU B 1 55 ? 30.783 72.221 1.996 1.00 13.21 59 GLU B CA 1
ATOM 6591 C C . GLU B 1 55 ? 29.941 72.090 3.252 1.00 13.89 59 GLU B C 1
ATOM 6592 O O . GLU B 1 55 ? 29.147 72.982 3.570 1.00 15.48 59 GLU B O 1
ATOM 6604 N N . SER B 1 56 ? 30.079 70.970 3.969 1.00 12.79 60 SER B N 1
ATOM 6605 C CA . SER B 1 56 ? 29.266 70.762 5.162 1.00 14.62 60 SER B CA 1
ATOM 6606 C C . SER B 1 56 ? 29.657 71.734 6.264 1.00 12.24 60 SER B C 1
ATOM 6607 O O . SER B 1 56 ? 28.792 72.238 6.996 1.00 14.68 60 SER B O 1
ATOM 6615 N N . LEU B 1 57 ? 30.955 71.992 6.411 1.00 14.64 61 LEU B N 1
ATOM 6616 C CA . LEU B 1 57 ? 31.401 73.005 7.360 1.00 13.27 61 LEU B CA 1
ATOM 6617 C C . LEU B 1 57 ? 30.819 74.359 7.001 1.00 15.76 61 LEU B C 1
ATOM 6618 O O . LEU B 1 57 ? 30.264 75.062 7.853 1.00 15.55 61 LEU B O 1
ATOM 6634 N N . HIS B 1 58 ? 30.913 74.733 5.721 1.00 13.03 62 HIS B N 1
ATOM 6635 C CA . HIS B 1 58 ? 30.393 76.029 5.301 1.00 15.12 62 HIS B CA 1
ATOM 6636 C C . HIS B 1 58 ? 28.889 76.126 5.518 1.00 15.42 62 HIS B C 1
ATOM 6637 O O . HIS B 1 58 ? 28.371 77.198 5.863 1.00 15.09 62 HIS B O 1
ATOM 6651 N N . ALA B 1 59 ? 28.171 75.012 5.348 1.00 14.33 63 ALA B N 1
ATOM 6652 C CA . ALA B 1 59 ? 26.724 75.013 5.500 1.00 15.79 63 ALA B CA 1
ATOM 6653 C C . ALA B 1 59 ? 26.272 75.250 6.940 1.00 20.23 63 ALA B C 1
ATOM 6654 O O . ALA B 1 59 ? 25.159 75.740 7.147 1.00 19.89 63 ALA B O 1
ATOM 6661 N N . VAL B 1 60 ? 27.073 74.904 7.947 1.00 15.66 64 VAL B N 1
ATOM 6662 C CA . VAL B 1 60 ? 26.594 74.909 9.328 1.00 17.03 64 VAL B CA 1
ATOM 6663 C C . VAL B 1 60 ? 27.342 75.871 10.244 1.00 19.00 64 VAL B C 1
ATOM 6664 O O . VAL B 1 60 ? 26.920 76.040 11.404 1.00 19.91 64 VAL B O 1
ATOM 6677 N N . ILE B 1 61 ? 28.391 76.538 9.780 1.00 19.51 65 ILE B N 1
ATOM 6678 C CA . ILE B 1 61 ? 29.145 77.479 10.602 1.00 15.06 65 ILE B CA 1
ATOM 6679 C C . ILE B 1 61 ? 28.599 78.880 10.359 1.00 20.63 65 ILE B C 1
ATOM 6680 O O . ILE B 1 61 ? 28.713 79.390 9.231 1.00 18.62 65 ILE B O 1
ATOM 6696 N N . PRO B 1 62 ? 28.027 79.548 11.369 1.00 20.00 66 PRO B N 1
ATOM 6697 C CA . PRO B 1 62 ? 27.373 80.840 11.121 1.00 21.33 66 PRO B CA 1
ATOM 6698 C C . PRO B 1 62 ? 28.323 82.025 11.155 1.00 17.19 66 PRO B C 1
ATOM 6699 O O . PRO B 1 62 ? 28.052 83.032 11.819 1.00 21.23 66 PRO B O 1
ATOM 6710 N N . LEU B 1 63 ? 29.463 81.885 10.495 1.00 24.09 67 LEU B N 1
ATOM 6711 C CA . LEU B 1 63 ? 30.536 82.868 10.563 1.00 27.89 67 LEU B CA 1
ATOM 6712 C C . LEU B 1 63 ? 30.982 83.186 9.147 1.00 21.45 67 LEU B C 1
ATOM 6713 O O . LEU B 1 63 ? 30.736 82.410 8.218 1.00 22.56 67 LEU B O 1
ATOM 6729 N N . ASP B 1 64 ? 31.658 84.322 8.982 1.00 22.11 68 ASP B N 1
ATOM 6730 C CA . ASP B 1 64 ? 32.079 84.738 7.651 1.00 23.50 68 ASP B CA 1
ATOM 6731 C C . ASP B 1 64 ? 33.450 84.136 7.350 1.00 25.01 68 ASP B C 1
ATOM 6732 O O . ASP B 1 64 ? 33.964 83.293 8.092 1.00 20.14 68 ASP B O 1
ATOM 6741 N N . TYR B 1 65 ? 34.030 84.537 6.217 1.00 19.63 69 TYR B N 1
ATOM 6742 C CA . TYR B 1 65 ? 35.228 83.856 5.725 1.00 19.61 69 TYR B CA 1
ATOM 6743 C C . TYR B 1 65 ? 36.420 84.058 6.653 1.00 17.73 69 TYR B C 1
ATOM 6744 O O . TYR B 1 65 ? 37.042 83.056 7.054 1.00 19.19 69 TYR B O 1
ATOM 6762 N N . PRO B 1 66 ? 36.818 85.278 7.013 1.00 19.63 70 PRO B N 1
ATOM 6763 C CA . PRO B 1 66 ? 37.948 85.396 7.955 1.00 23.10 70 PRO B CA 1
ATOM 6764 C C . PRO B 1 66 ? 37.697 84.706 9.290 1.00 26.71 70 PRO B C 1
ATOM 6765 O O . PRO B 1 66 ? 38.605 84.075 9.839 1.00 25.33 70 PRO B O 1
ATOM 6776 N N . GLN B 1 67 ? 36.475 84.801 9.820 1.00 24.42 71 GLN B N 1
ATOM 6777 C CA . GLN B 1 67 ? 36.138 84.142 11.083 1.00 26.75 71 GLN B CA 1
ATOM 6778 C C . GLN B 1 67 ? 36.302 82.629 10.982 1.00 24.29 71 GLN B C 1
ATOM 6779 O O . GLN B 1 67 ? 36.877 81.991 11.873 1.00 20.99 71 GLN B O 1
ATOM 6793 N N . THR B 1 68 ? 35.815 82.037 9.893 1.00 21.49 72 THR B N 1
ATOM 6794 C CA . THR B 1 68 ? 35.898 80.584 9.772 1.00 20.16 72 THR B CA 1
ATOM 6795 C C . THR B 1 68 ? 37.344 80.135 9.611 1.00 22.34 72 THR B C 1
ATOM 6796 O O . THR B 1 68 ? 37.758 79.125 10.192 1.00 19.21 72 THR B O 1
ATOM 6807 N N . LEU B 1 69 ? 38.133 80.881 8.837 1.00 21.77 73 LEU B N 1
ATOM 6808 C CA . LEU B 1 69 ? 39.542 80.524 8.676 1.00 20.49 73 LEU B CA 1
ATOM 6809 C C . LEU B 1 69 ? 40.251 80.451 10.013 1.00 23.20 73 LEU B C 1
ATOM 6810 O O . LEU B 1 69 ? 41.111 79.585 10.219 1.00 23.16 73 LEU B O 1
ATOM 6826 N N . THR B 1 70 ? 39.949 81.382 10.920 1.00 23.99 74 THR B N 1
ATOM 6827 C CA . THR B 1 70 ? 40.631 81.366 12.204 1.00 25.78 74 THR B CA 1
ATOM 6828 C C . THR B 1 70 ? 40.397 80.041 12.916 1.00 22.94 74 THR B C 1
ATOM 6829 O O . THR B 1 70 ? 41.315 79.489 13.539 1.00 27.21 74 THR B O 1
ATOM 6840 N N . LEU B 1 71 ? 39.165 79.521 12.840 1.00 22.25 75 LEU B N 1
ATOM 6841 C CA . LEU B 1 71 ? 38.865 78.206 13.398 1.00 24.99 75 LEU B CA 1
ATOM 6842 C C . LEU B 1 71 ? 39.610 77.105 12.661 1.00 23.05 75 LEU B C 1
ATOM 6843 O O . LEU B 1 71 ? 40.124 76.173 13.285 1.00 21.69 75 LEU B O 1
ATOM 6859 N N . LEU B 1 72 ? 39.608 77.156 11.328 1.00 20.61 76 LEU B N 1
ATOM 6860 C CA . LEU B 1 72 ? 40.243 76.115 10.541 1.00 20.49 76 LEU B CA 1
ATOM 6861 C C . LEU B 1 72 ? 41.751 76.098 10.764 1.00 20.29 76 LEU B C 1
ATOM 6862 O O . LEU B 1 72 ? 42.367 75.031 10.714 1.00 20.81 76 LEU B O 1
ATOM 6878 N N . TYR B 1 73 ? 42.368 77.252 11.040 1.00 21.32 77 TYR B N 1
ATOM 6879 C CA . TYR B 1 73 ? 43.786 77.224 11.399 1.00 24.00 77 TYR B CA 1
ATOM 6880 C C . TYR B 1 73 ? 44.006 76.402 12.665 1.00 26.46 77 TYR B C 1
ATOM 6881 O O . TYR B 1 73 ? 44.997 75.671 12.785 1.00 23.48 77 TYR B O 1
ATOM 6899 N N . ALA B 1 74 ? 43.102 76.534 13.639 1.00 23.92 78 ALA B N 1
ATOM 6900 C CA . ALA B 1 74 ? 43.251 75.784 14.882 1.00 26.48 78 ALA B CA 1
ATOM 6901 C C . ALA B 1 74 ? 42.935 74.307 14.675 1.00 21.18 78 ALA B C 1
ATOM 6902 O O . ALA B 1 74 ? 43.500 73.450 15.359 1.00 25.61 78 ALA B O 1
ATOM 6909 N N . LEU B 1 75 ? 42.046 73.996 13.733 1.00 20.54 79 LEU B N 1
ATOM 6910 C CA . LEU B 1 75 ? 41.675 72.609 13.455 1.00 24.28 79 LEU B CA 1
ATOM 6911 C C . LEU B 1 75 ? 42.811 71.829 12.808 1.00 27.56 79 LEU B C 1
ATOM 6912 O 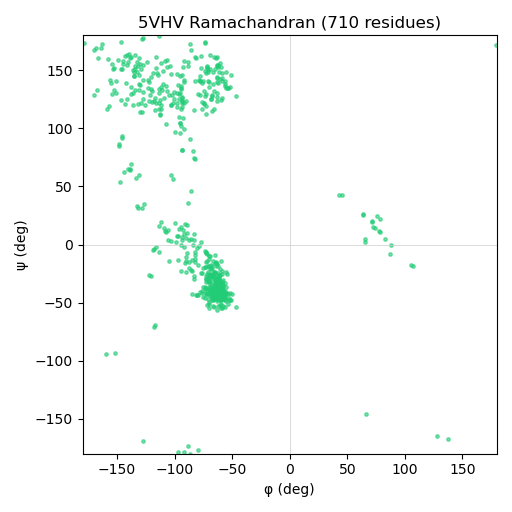O . LEU B 1 75 ? 42.993 70.637 13.086 1.00 22.74 79 LEU B O 1
ATOM 6928 N N . ALA B 1 76 ? 43.539 72.467 11.893 1.00 21.97 80 ALA B N 1
ATOM 6929 C CA . ALA B 1 76 ? 44.539 71.770 11.082 1.00 26.14 80 ALA B CA 1
ATOM 6930 C C . ALA B 1 76 ? 45.463 70.858 11.883 1.00 24.88 80 ALA B C 1
ATOM 6931 O O . ALA B 1 76 ? 45.594 69.675 11.521 1.00 26.43 80 ALA B O 1
ATOM 6938 N N . PRO B 1 77 ? 46.142 71.314 12.941 1.00 23.99 81 PRO B N 1
ATOM 6939 C CA . PRO B 1 77 ? 47.066 70.412 13.648 1.00 28.05 81 PRO B CA 1
ATOM 6940 C C . PRO B 1 77 ? 46.384 69.304 14.422 1.00 36.91 81 PRO B C 1
ATOM 6941 O O . PRO B 1 77 ? 47.076 68.405 14.916 1.00 34.75 81 PRO B O 1
ATOM 6952 N N . ARG B 1 78 ? 45.069 69.345 14.571 1.00 30.79 82 ARG B N 1
ATOM 6953 C CA . ARG B 1 78 ? 44.349 68.333 15.326 1.00 31.61 82 ARG B CA 1
ATOM 6954 C C . ARG B 1 78 ? 43.902 67.166 14.465 1.00 31.52 82 ARG B C 1
ATOM 6955 O O . ARG B 1 78 ? 43.445 66.158 15.015 1.00 32.19 82 ARG B O 1
ATOM 6976 N N . LEU B 1 79 ? 44.004 67.280 13.140 1.00 26.65 83 LEU B N 1
ATOM 6977 C CA . LEU B 1 79 ? 43.534 66.226 12.256 1.00 27.02 83 LEU B CA 1
ATOM 6978 C C . LEU B 1 79 ? 44.542 65.092 12.225 1.00 30.72 83 LEU B C 1
ATOM 6979 O O . LEU B 1 79 ? 45.755 65.314 12.305 1.00 29.79 83 LEU B O 1
ATOM 6995 N N . ASN B 1 80 ? 44.032 63.866 12.111 1.00 28.52 84 ASN B N 1
ATOM 6996 C CA . ASN B 1 80 ? 44.883 62.683 12.210 1.00 34.75 84 ASN B CA 1
ATOM 6997 C C . ASN B 1 80 ? 45.328 62.139 10.852 1.00 38.04 84 ASN B C 1
ATOM 6998 O O . ASN B 1 80 ? 45.876 61.036 10.797 1.00 33.79 84 ASN B O 1
ATOM 7009 N N . SER B 1 81 ? 45.148 62.893 9.765 1.00 26.99 85 SER B N 1
ATOM 7010 C CA . SER B 1 81 ? 45.504 62.403 8.435 1.00 31.41 85 SER B CA 1
ATOM 7011 C C . SER B 1 81 ? 45.816 63.562 7.506 1.00 28.50 85 SER B C 1
ATOM 7012 O O . SER B 1 81 ? 44.996 64.467 7.358 1.00 24.41 85 SER B O 1
ATOM 7020 N N . GLY B 1 82 ? 46.963 63.490 6.828 1.00 25.31 86 GLY B N 1
ATOM 7021 C CA . GLY B 1 82 ? 47.296 64.508 5.843 1.00 28.42 86 GLY B CA 1
ATOM 7022 C C . GLY B 1 82 ? 46.375 64.505 4.631 1.00 23.70 86 GLY B C 1
ATOM 7023 O O . GLY B 1 82 ? 46.008 65.565 4.111 1.00 24.45 86 GLY B O 1
ATOM 7027 N N . PHE B 1 83 ? 45.977 63.318 4.166 1.00 21.30 87 PHE B N 1
ATOM 7028 C CA . PHE B 1 83 ? 45.066 63.252 3.029 1.00 21.02 87 PHE B CA 1
ATOM 7029 C C . PHE B 1 83 ? 43.716 63.849 3.386 1.00 17.27 87 PHE B C 1
ATOM 7030 O O . PHE B 1 83 ? 43.134 64.606 2.601 1.00 18.70 87 PHE B O 1
ATOM 7047 N N . VAL B 1 84 ? 43.213 63.548 4.583 1.00 17.61 88 VAL B N 1
ATOM 7048 C CA . VAL B 1 84 ? 41.935 64.102 4.999 1.00 15.79 88 VAL B CA 1
ATOM 7049 C C . VAL B 1 84 ? 42.014 65.617 5.036 1.00 19.45 88 VAL B C 1
ATOM 7050 O O . VAL B 1 84 ? 41.040 66.307 4.720 1.00 17.94 88 VAL B O 1
ATOM 7063 N N . SER B 1 85 ? 43.181 66.155 5.402 1.00 16.58 89 SER B N 1
ATOM 7064 C CA A SER B 1 85 ? 43.369 67.594 5.530 0.57 16.28 89 SER B CA 1
ATOM 7065 C CA B SER B 1 85 ? 43.321 67.598 5.539 0.43 17.25 89 SER B CA 1
ATOM 7066 C C . SER B 1 85 ? 43.200 68.334 4.210 1.00 18.97 89 SER B C 1
ATOM 7067 O O . SER B 1 85 ? 43.166 69.567 4.219 1.00 19.15 89 SER B O 1
ATOM 7082 N N . LEU B 1 86 ? 43.123 67.623 3.080 1.00 16.43 90 LEU B N 1
ATOM 7083 C CA . LEU B 1 86 ? 42.864 68.286 1.802 1.00 16.29 90 LEU B CA 1
ATOM 7084 C C . LEU B 1 86 ? 41.603 69.152 1.818 1.00 14.75 90 LEU B C 1
ATOM 7085 O O . LEU B 1 86 ? 41.498 70.096 1.025 1.00 15.19 90 LEU B O 1
ATOM 7101 N N . PHE B 1 87 ? 40.620 68.866 2.686 1.00 14.62 91 PHE B N 1
ATOM 7102 C CA . PHE B 1 87 ? 39.423 69.701 2.658 1.00 13.84 91 PHE B CA 1
ATOM 7103 C C . PHE B 1 87 ? 39.692 71.127 3.125 1.00 14.40 91 PHE B C 1
ATOM 7104 O O . PHE B 1 87 ? 38.900 72.022 2.799 1.00 15.20 91 PHE B O 1
ATOM 7121 N N . LEU B 1 88 ? 40.804 71.371 3.837 1.00 14.39 92 LEU B N 1
ATOM 7122 C CA . LEU B 1 88 ? 41.076 72.727 4.311 1.00 13.35 92 LEU B CA 1
ATOM 7123 C C . LEU B 1 88 ? 41.476 73.631 3.155 1.00 16.54 92 LEU B C 1
ATOM 7124 O O . LEU B 1 88 ? 40.840 74.683 2.977 1.00 17.36 92 LEU B O 1
ATOM 7140 N N . PRO B 1 89 ? 42.455 73.281 2.317 1.00 13.67 93 PRO B N 1
ATOM 7141 C CA . PRO B 1 89 ? 42.677 74.063 1.087 1.00 13.72 93 PRO B CA 1
ATOM 7142 C C . PRO B 1 89 ? 41.459 74.120 0.197 1.00 13.39 93 PRO B C 1
ATOM 7143 O O . PRO B 1 89 ? 41.212 75.145 -0.442 1.00 14.17 93 PRO B O 1
ATOM 7154 N N . HIS B 1 90 ? 40.662 73.053 0.146 1.00 14.77 94 HIS B N 1
ATOM 7155 C CA . HIS B 1 90 ? 39.448 73.099 -0.656 1.00 14.29 94 HIS B CA 1
ATOM 7156 C C . HIS B 1 90 ? 38.518 74.213 -0.205 1.00 13.85 94 HIS B C 1
ATOM 7157 O O . HIS B 1 90 ? 37.915 74.902 -1.034 1.00 13.23 94 HIS B O 1
ATOM 7171 N N . TYR B 1 91 ? 38.356 74.373 1.106 1.00 13.55 95 TYR B N 1
ATOM 7172 C CA . TYR B 1 91 ? 37.535 75.453 1.638 1.00 14.61 95 TYR B CA 1
ATOM 7173 C C . TYR B 1 91 ? 38.025 76.809 1.130 1.00 13.78 95 TYR B C 1
ATOM 7174 O O . TYR B 1 91 ? 37.223 77.670 0.736 1.00 13.50 95 TYR B O 1
ATOM 7192 N N . VAL B 1 92 ? 39.343 77.004 1.111 1.00 13.63 96 VAL B N 1
ATOM 7193 C CA . VAL B 1 92 ? 39.926 78.258 0.653 1.00 13.28 96 VAL B CA 1
ATOM 7194 C C . VAL B 1 92 ? 39.596 78.493 -0.818 1.00 15.40 96 VAL B C 1
ATOM 7195 O O . VAL B 1 92 ? 39.210 79.595 -1.225 1.00 15.97 96 VAL B O 1
ATOM 7208 N N . ALA B 1 93 ? 39.774 77.472 -1.645 1.00 14.71 97 ALA B N 1
ATOM 7209 C CA . ALA B 1 93 ? 39.482 77.641 -3.069 1.00 17.69 97 ALA B CA 1
ATOM 7210 C C . ALA B 1 93 ? 37.992 77.878 -3.312 1.00 14.14 97 ALA B C 1
ATOM 7211 O O . ALA B 1 93 ? 37.612 78.609 -4.234 1.00 16.42 97 ALA B O 1
ATOM 7218 N N . SER B 1 94 ? 37.136 77.236 -2.525 1.00 14.21 98 SER B N 1
ATOM 7219 C CA . SER B 1 94 ? 35.695 77.380 -2.715 1.00 13.23 98 SER B CA 1
ATOM 7220 C C . SER B 1 94 ? 35.191 78.763 -2.336 1.00 13.78 98 SER B C 1
ATOM 7221 O O . SER B 1 94 ? 34.355 79.340 -3.053 1.00 16.03 98 SER B O 1
ATOM 7229 N N . TYR B 1 95 ? 35.662 79.301 -1.206 1.00 13.38 99 TYR B N 1
ATOM 7230 C CA . TYR B 1 95 ? 35.054 80.472 -0.578 1.00 15.41 99 TYR B CA 1
ATOM 7231 C C . TYR B 1 95 ? 35.975 81.684 -0.496 1.00 18.48 99 TYR B C 1
ATOM 7232 O O . TYR B 1 95 ? 35.510 82.773 -0.105 1.00 16.20 99 TYR B O 1
ATOM 7250 N N . GLY B 1 96 ? 37.237 81.551 -0.913 1.00 16.70 100 GLY B N 1
ATOM 7251 C CA . GLY B 1 96 ? 38.249 82.582 -0.714 1.00 16.88 100 GLY B CA 1
ATOM 7252 C C . GLY B 1 96 ? 38.684 83.374 -1.929 1.00 20.42 100 GLY B C 1
ATOM 7253 O O . GLY B 1 96 ? 39.675 84.112 -1.846 1.00 17.79 100 GLY B O 1
ATOM 7257 N N . ARG B 1 97 ? 37.988 83.257 -3.059 1.00 16.82 101 ARG B N 1
ATOM 7258 C CA . ARG B 1 97 ? 38.447 83.885 -4.297 1.00 19.41 101 ARG B CA 1
ATOM 7259 C C . ARG B 1 97 ? 38.517 85.412 -4.201 1.00 21.35 101 ARG B C 1
ATOM 7260 O O . ARG B 1 97 ? 39.370 86.035 -4.849 1.00 22.79 101 ARG B O 1
ATOM 7281 N N . ASP B 1 98 ? 37.620 86.037 -3.442 1.00 20.71 102 ASP B N 1
ATOM 7282 C CA . ASP B 1 98 ? 37.600 87.493 -3.358 1.00 20.93 102 ASP B CA 1
ATOM 7283 C C . ASP B 1 98 ? 38.395 88.035 -2.180 1.00 24.07 102 ASP B C 1
ATOM 7284 O O . ASP B 1 98 ? 38.261 89.219 -1.852 1.00 24.63 102 ASP B O 1
ATOM 7293 N N . ASP B 1 99 ? 39.243 87.219 -1.556 1.00 20.81 103 ASP B N 1
ATOM 7294 C CA . ASP B 1 99 ? 40.077 87.667 -0.433 1.00 22.38 103 ASP B CA 1
ATOM 7295 C C . ASP B 1 99 ? 41.469 87.055 -0.653 1.00 23.39 103 ASP B C 1
ATOM 7296 O O . ASP B 1 99 ? 41.902 86.170 0.065 1.00 21.58 103 ASP B O 1
ATOM 7305 N N . PHE B 1 100 ? 42.159 87.552 -1.680 1.00 20.76 104 PHE B N 1
ATOM 7306 C CA . PHE B 1 100 ? 43.313 86.857 -2.244 1.00 19.78 104 PHE B CA 1
ATOM 7307 C C . PHE B 1 100 ? 44.444 86.704 -1.230 1.00 19.69 104 PHE B C 1
ATOM 7308 O O . PHE B 1 100 ? 44.966 85.601 -1.030 1.00 19.09 104 PHE B O 1
ATOM 7325 N N . LYS B 1 101 ? 44.873 87.800 -0.607 1.00 20.82 105 LYS B N 1
ATOM 7326 C CA . LYS B 1 101 ? 46.038 87.705 0.271 1.00 23.36 105 LYS B CA 1
ATOM 7327 C C . LYS B 1 101 ? 45.764 86.785 1.453 1.00 20.68 105 LYS B C 1
ATOM 7328 O O . LYS B 1 101 ? 46.621 85.975 1.835 1.00 21.51 105 LYS B O 1
ATOM 7347 N N . ARG B 1 102 ? 44.569 86.885 2.033 1.00 22.16 106 ARG B N 1
ATOM 7348 C CA . ARG B 1 102 ? 44.192 86.002 3.130 1.00 23.87 106 ARG B CA 1
ATOM 7349 C C . ARG B 1 102 ? 44.184 84.549 2.680 1.00 24.26 106 ARG B C 1
ATOM 7350 O O . ARG B 1 102 ? 44.647 83.657 3.403 1.00 18.70 106 ARG B O 1
ATOM 7371 N N . SER B 1 103 ? 43.657 84.289 1.488 1.00 18.53 107 SER B N 1
ATOM 7372 C CA . SER B 1 103 ? 43.607 82.921 0.996 1.00 17.32 107 SER B CA 1
ATOM 7373 C C . SER B 1 103 ? 45.009 82.376 0.728 1.00 17.22 107 SER B C 1
ATOM 7374 O O . SER B 1 103 ? 45.295 81.211 1.027 1.00 15.99 107 SER B O 1
ATOM 7382 N N . MET B 1 104 ? 45.904 83.200 0.178 1.00 20.21 108 MET B N 1
ATOM 7383 C CA . MET B 1 104 ? 47.260 82.708 -0.066 1.00 19.91 108 MET B CA 1
ATOM 7384 C C . MET B 1 104 ? 47.954 82.354 1.241 1.00 18.84 108 MET B C 1
ATOM 7385 O O . MET B 1 104 ? 48.650 81.332 1.322 1.00 17.18 108 MET B O 1
ATOM 7399 N N . ALA B 1 105 ? 47.792 83.194 2.275 1.00 18.10 109 ALA B N 1
ATOM 7400 C CA . ALA B 1 105 ? 48.394 82.877 3.568 1.00 19.84 109 ALA B CA 1
ATOM 7401 C C . ALA B 1 105 ? 47.817 81.584 4.131 1.00 18.86 109 ALA B C 1
ATOM 7402 O O . ALA B 1 105 ? 48.544 80.772 4.717 1.00 19.62 109 ALA B O 1
ATOM 7409 N N . ALA B 1 106 ? 46.509 81.381 3.970 1.00 17.77 110 ALA B N 1
ATOM 7410 C CA . ALA B 1 106 ? 45.880 80.149 4.450 1.00 18.00 110 ALA B CA 1
ATOM 7411 C C . ALA B 1 106 ? 46.415 78.928 3.728 1.00 19.09 110 ALA B C 1
ATOM 7412 O O . ALA B 1 106 ? 46.645 77.880 4.351 1.00 16.36 110 ALA B O 1
ATOM 7419 N N . LEU B 1 107 ? 46.596 79.024 2.408 1.00 15.31 111 LEU B N 1
ATOM 7420 C CA . LEU B 1 107 ? 47.141 77.884 1.670 1.00 18.40 111 LEU B CA 1
ATOM 7421 C C . LEU B 1 107 ? 48.573 77.593 2.076 1.00 17.07 111 LEU B C 1
ATOM 7422 O O . LEU B 1 107 ? 48.950 76.422 2.227 1.00 14.79 111 LEU B O 1
ATOM 7438 N N . LYS B 1 108 ? 49.384 78.638 2.255 1.00 17.92 112 LYS B N 1
ATOM 7439 C CA . LYS B 1 108 ? 50.754 78.419 2.711 1.00 18.15 112 LYS B CA 1
ATOM 7440 C C . LYS B 1 108 ? 50.769 77.665 4.034 1.00 18.08 112 LYS B C 1
ATOM 7441 O O . LYS B 1 108 ? 51.585 76.750 4.234 1.00 20.83 112 LYS B O 1
ATOM 7460 N N . TYR B 1 109 ? 49.859 78.023 4.949 1.00 17.29 113 TYR B N 1
ATOM 7461 C CA . TYR B 1 109 ? 49.765 77.350 6.238 1.00 19.07 113 TYR B CA 1
ATOM 7462 C C . TYR B 1 109 ? 49.228 75.932 6.087 1.00 21.47 113 TYR B C 1
ATOM 7463 O O . TYR B 1 109 ? 49.818 74.971 6.603 1.00 18.81 113 TYR B O 1
ATOM 7481 N N . PHE B 1 110 ? 48.120 75.769 5.362 1.00 17.50 114 PHE B N 1
ATOM 7482 C CA . PHE B 1 110 ? 47.484 74.462 5.308 1.00 16.07 114 PHE B CA 1
ATOM 7483 C C . PHE B 1 110 ? 48.362 73.452 4.579 1.00 16.05 114 PHE B C 1
ATOM 7484 O O . PHE B 1 110 ? 48.256 72.252 4.849 1.00 16.23 114 PHE B O 1
ATOM 7501 N N . THR B 1 111 ? 49.197 73.902 3.627 1.00 15.67 115 THR B N 1
ATOM 7502 C CA . THR B 1 111 ? 49.886 72.936 2.774 1.00 13.99 115 THR B CA 1
ATOM 7503 C C . THR B 1 111 ? 50.858 72.078 3.572 1.00 20.82 115 THR B C 1
ATOM 7504 O O . THR B 1 111 ? 51.154 70.956 3.148 1.00 20.51 115 THR B O 1
ATOM 7515 N N . THR B 1 112 ? 51.327 72.559 4.732 1.00 20.43 116 THR B N 1
ATOM 7516 C CA . THR B 1 112 ? 52.240 71.753 5.539 1.00 22.94 116 THR B CA 1
ATOM 7517 C C . THR B 1 112 ? 51.527 70.598 6.217 1.00 26.02 116 THR B C 1
ATOM 7518 O O . THR B 1 112 ? 52.191 69.641 6.629 1.00 32.60 116 THR B O 1
ATOM 7529 N N . PHE B 1 113 ? 50.194 70.655 6.347 1.00 19.74 117 PHE B N 1
ATOM 7530 C CA . PHE B 1 113 ? 49.452 69.564 6.968 1.00 20.59 117 PHE B CA 1
ATOM 7531 C C . PHE B 1 113 ? 48.980 68.526 5.960 1.00 26.36 117 PHE B C 1
ATOM 7532 O O . PHE B 1 113 ? 48.621 67.408 6.343 1.00 27.31 117 PHE B O 1
ATOM 7549 N N . GLY B 1 114 ? 48.993 68.861 4.684 1.00 30.22 118 GLY B N 1
ATOM 7550 C CA . GLY B 1 114 ? 48.660 67.908 3.655 1.00 29.21 118 GLY B CA 1
ATOM 7551 C C . GLY B 1 114 ? 49.236 68.403 2.355 1.00 30.47 118 GLY B C 1
ATOM 7552 O O . GLY B 1 114 ? 50.429 68.198 2.064 1.00 25.93 118 GLY B O 1
ATOM 7556 N N . SER B 1 115 ? 48.398 69.115 1.600 1.00 17.92 119 SER B N 1
ATOM 7557 C CA . SER B 1 115 ? 48.820 69.712 0.340 1.00 13.53 119 SER B CA 1
ATOM 7558 C C . SER B 1 115 ? 47.776 70.659 -0.218 1.00 13.69 119 SER B C 1
ATOM 7559 O O . SER B 1 115 ? 46.609 70.284 -0.369 1.00 14.03 119 SER B O 1
ATOM 7567 N N . ALA B 1 116 ? 48.201 71.873 -0.563 1.00 13.82 120 ALA B N 1
ATOM 7568 C CA . ALA B 1 116 ? 47.350 72.837 -1.256 1.00 14.19 120 ALA B CA 1
ATOM 7569 C C . ALA B 1 116 ? 47.426 72.707 -2.780 1.00 14.89 120 ALA B C 1
ATOM 7570 O O . ALA B 1 116 ? 46.984 73.614 -3.498 1.00 13.88 120 ALA B O 1
ATOM 7577 N N . GLU B 1 117 ? 47.938 71.578 -3.297 1.00 12.89 121 GLU B N 1
ATOM 7578 C CA . GLU B 1 117 ? 48.195 71.453 -4.736 1.00 12.93 121 GLU B CA 1
ATOM 7579 C C . GLU B 1 117 ? 46.934 71.548 -5.599 1.00 14.34 121 GLU B C 1
ATOM 7580 O O . GLU B 1 117 ? 47.001 72.052 -6.722 1.00 13.61 121 GLU B O 1
ATOM 7592 N N . PHE B 1 118 ? 45.782 71.085 -5.109 1.00 12.75 122 PHE B N 1
ATOM 7593 C CA . PHE B 1 118 ? 44.548 71.215 -5.889 1.00 10.68 122 PHE B CA 1
ATOM 7594 C C . PHE B 1 118 ? 43.962 72.614 -5.763 1.00 12.46 122 PHE B C 1
ATOM 7595 O O . PHE B 1 118 ? 43.535 73.206 -6.762 1.00 14.52 122 PHE B O 1
ATOM 7612 N N . ALA B 1 119 ? 43.952 73.156 -4.545 1.00 14.30 123 ALA B N 1
ATOM 7613 C CA . ALA B 1 119 ? 43.318 74.445 -4.294 1.00 13.89 123 ALA B CA 1
ATOM 7614 C C . ALA B 1 119 ? 44.009 75.564 -5.056 1.00 12.65 123 ALA B C 1
ATOM 7615 O O . ALA B 1 119 ? 43.349 76.471 -5.565 1.00 13.63 123 ALA B O 1
ATOM 7622 N N . ILE B 1 120 ? 45.341 75.549 -5.091 1.00 13.38 124 ILE B N 1
ATOM 7623 C CA . ILE B 1 120 ? 46.070 76.659 -5.701 1.00 14.14 124 ILE B CA 1
ATOM 7624 C C . ILE B 1 120 ? 45.752 76.790 -7.183 1.00 14.97 124 ILE B C 1
ATOM 7625 O O . ILE B 1 120 ? 45.828 77.889 -7.745 1.00 14.23 124 ILE B O 1
ATOM 7641 N N . ARG B 1 121 ? 45.335 75.703 -7.822 1.00 14.35 125 ARG B N 1
ATOM 7642 C CA . ARG B 1 121 ? 45.080 75.735 -9.250 1.00 13.75 125 ARG B CA 1
ATOM 7643 C C . ARG B 1 121 ? 43.849 76.546 -9.589 1.00 15.70 125 ARG B C 1
ATOM 7644 O O . ARG B 1 121 ? 43.760 77.115 -10.684 1.00 14.68 125 ARG B O 1
ATOM 7665 N N . HIS B 1 122 ? 42.901 76.653 -8.660 1.00 15.36 126 HIS B N 1
ATOM 7666 C CA . HIS B 1 122 ? 41.774 77.547 -8.891 1.00 15.46 126 HIS B CA 1
ATOM 7667 C C . HIS B 1 122 ? 42.223 78.993 -8.939 1.00 16.71 126 HIS B C 1
ATOM 7668 O O . HIS B 1 122 ? 41.695 79.789 -9.731 1.00 17.81 126 HIS B O 1
ATOM 7682 N N . PHE B 1 123 ? 43.204 79.351 -8.100 1.00 15.73 127 PHE B N 1
ATOM 7683 C CA . PHE B 1 123 ? 43.720 80.711 -8.109 1.00 15.89 127 PHE B CA 1
ATOM 7684 C C . PHE B 1 123 ? 44.588 80.958 -9.337 1.00 18.48 127 PHE B C 1
ATOM 7685 O O . PHE B 1 123 ? 44.548 82.047 -9.920 1.00 21.94 127 PHE B O 1
ATOM 7702 N N . LEU B 1 124 ? 45.363 79.954 -9.767 1.00 18.40 128 LEU B N 1
ATOM 7703 C CA . LEU B 1 124 ? 46.109 80.111 -11.015 1.00 15.43 128 LEU B CA 1
ATOM 7704 C C . LEU B 1 124 ? 45.169 80.282 -12.197 1.00 17.46 128 LEU B C 1
ATOM 7705 O O . LEU B 1 124 ? 45.482 81.007 -13.154 1.00 21.06 128 LEU B O 1
ATOM 7721 N N . LEU B 1 125 ? 44.004 79.644 -12.142 1.00 18.31 129 LEU B N 1
ATOM 7722 C CA . LEU B 1 125 ? 43.060 79.743 -13.246 1.00 19.34 129 LEU B CA 1
ATOM 7723 C C . LEU B 1 125 ? 42.431 81.126 -13.307 1.00 25.91 129 LEU B C 1
ATOM 7724 O O . LEU B 1 125 ? 42.384 81.748 -14.375 1.00 26.51 129 LEU B O 1
ATOM 7740 N N . HIS B 1 126 ? 41.966 81.647 -12.167 1.00 19.80 130 HIS B N 1
ATOM 7741 C CA . HIS B 1 126 ? 41.210 82.889 -12.163 1.00 21.35 130 HIS B CA 1
ATOM 7742 C C . HIS B 1 126 ? 42.040 84.124 -11.829 1.00 22.29 130 HIS B C 1
ATOM 7743 O O . HIS B 1 126 ? 41.580 85.244 -12.069 1.00 21.10 130 HIS B O 1
ATOM 7757 N N . ASP B 1 127 ? 43.249 83.956 -11.327 1.00 18.55 131 ASP B N 1
ATOM 7758 C CA . ASP B 1 127 ? 44.032 85.058 -10.788 1.00 21.28 131 ASP B CA 1
ATOM 7759 C C . ASP B 1 127 ? 45.512 84.754 -11.060 1.00 22.66 131 ASP B C 1
ATOM 7760 O O . ASP B 1 127 ? 46.349 84.754 -10.158 1.00 19.99 131 ASP B O 1
ATOM 7769 N N . PHE B 1 128 ? 45.851 84.486 -12.327 1.00 21.05 132 PHE B N 1
ATOM 7770 C CA . PHE B 1 128 ? 47.118 83.820 -12.639 1.00 23.03 132 PHE B CA 1
ATOM 7771 C C . PHE B 1 128 ? 48.339 84.644 -12.239 1.00 22.90 132 PHE B C 1
ATOM 7772 O O . PHE B 1 128 ? 49.227 84.154 -11.539 1.00 19.80 132 PHE B O 1
ATOM 7789 N N . GLN B 1 129 ? 48.448 85.879 -12.734 1.00 21.32 133 GLN B N 1
ATOM 7790 C CA . GLN B 1 129 ? 49.686 86.612 -12.495 1.00 25.60 133 GLN B CA 1
ATOM 7791 C C . GLN B 1 129 ? 49.906 86.880 -11.005 1.00 24.94 133 GLN B C 1
ATOM 7792 O O . GLN B 1 129 ? 51.026 86.738 -10.507 1.00 23.38 133 GLN B O 1
ATOM 7806 N N . ARG B 1 130 ? 48.851 87.214 -10.255 1.00 23.06 134 ARG B N 1
ATOM 7807 C CA . ARG B 1 130 ? 49.029 87.421 -8.816 1.00 21.21 134 ARG B CA 1
ATOM 7808 C C . ARG B 1 130 ? 49.436 86.130 -8.107 1.00 22.21 134 ARG B C 1
ATOM 7809 O O . ARG B 1 130 ? 50.268 86.143 -7.180 1.00 20.32 134 ARG B O 1
ATOM 7830 N N . THR B 1 131 ? 48.850 85.009 -8.518 1.00 17.63 135 THR B N 1
ATOM 7831 C CA . THR B 1 131 ? 49.162 83.741 -7.875 1.00 17.71 135 THR B CA 1
ATOM 7832 C C . THR B 1 131 ? 50.568 83.285 -8.247 1.00 19.12 135 THR B C 1
ATOM 7833 O O . THR B 1 131 ? 51.311 82.768 -7.399 1.00 17.94 135 THR B O 1
ATOM 7844 N N . LEU B 1 132 ? 50.953 83.478 -9.510 1.00 18.55 136 LEU B N 1
ATOM 7845 C CA . LEU B 1 132 ? 52.305 83.099 -9.917 1.00 18.32 136 LEU B CA 1
ATOM 7846 C C . LEU B 1 132 ? 53.344 83.845 -9.099 1.00 18.97 136 LEU B C 1
ATOM 7847 O O . LEU B 1 132 ? 54.344 83.261 -8.676 1.00 19.79 136 LEU B O 1
ATOM 7863 N N . ALA B 1 133 ? 53.128 85.135 -8.851 1.00 19.61 137 ALA B N 1
ATOM 7864 C CA . ALA B 1 133 ? 54.098 85.885 -8.061 1.00 23.43 137 ALA B CA 1
ATOM 7865 C C . ALA B 1 133 ? 54.229 85.318 -6.649 1.00 22.24 137 ALA B C 1
ATOM 7866 O O . ALA B 1 133 ? 55.329 85.286 -6.083 1.00 21.19 137 ALA B O 1
ATOM 7873 N N . VAL B 1 134 ? 53.114 84.890 -6.057 1.00 19.00 138 VAL B N 1
ATOM 7874 C CA . VAL B 1 134 ? 53.143 84.259 -4.738 1.00 16.82 138 VAL B CA 1
ATOM 7875 C C . VAL B 1 134 ? 53.918 82.945 -4.788 1.00 16.56 138 VAL B C 1
ATOM 7876 O O . VAL B 1 134 ? 54.736 82.647 -3.901 1.00 20.24 138 VAL B O 1
ATOM 7889 N N . MET B 1 135 ? 53.675 82.141 -5.820 1.00 17.73 139 MET B N 1
ATOM 7890 C CA A MET B 1 135 ? 54.361 80.857 -5.914 0.72 17.81 139 MET B CA 1
ATOM 7891 C CA B MET B 1 135 ? 54.358 80.855 -5.948 0.28 17.83 139 MET B CA 1
ATOM 7892 C C . MET B 1 135 ? 55.857 81.044 -6.149 1.00 17.91 139 MET B C 1
ATOM 7893 O O . MET B 1 135 ? 56.668 80.235 -5.667 1.00 16.82 139 MET B O 1
ATOM 7920 N N . GLN B 1 136 ? 56.245 82.104 -6.852 1.00 18.32 140 GLN B N 1
ATOM 7921 C CA . GLN B 1 136 ? 57.670 82.412 -6.973 1.00 17.30 140 GLN B CA 1
ATOM 7922 C C . GLN B 1 136 ? 58.283 82.680 -5.604 1.00 21.05 140 GLN B C 1
ATOM 7923 O O . GLN B 1 136 ? 59.388 82.208 -5.298 1.00 22.55 140 GLN B O 1
ATOM 7937 N N . ALA B 1 137 ? 57.575 83.413 -4.749 1.00 20.63 141 ALA B N 1
ATOM 7938 C CA . ALA B 1 137 ? 58.074 83.620 -3.395 1.00 19.77 141 ALA B CA 1
ATOM 7939 C C . ALA B 1 137 ? 58.129 82.301 -2.631 1.00 21.20 141 ALA B C 1
ATOM 7940 O O . ALA B 1 137 ? 59.094 82.022 -1.905 1.00 21.66 141 ALA B O 1
ATOM 7947 N N . TRP B 1 138 ? 57.121 81.457 -2.808 1.00 22.16 142 TRP B N 1
ATOM 7948 C CA . TRP B 1 138 ? 57.100 80.196 -2.082 1.00 16.09 142 TRP B CA 1
ATOM 7949 C C . TRP B 1 138 ? 58.257 79.291 -2.478 1.00 17.32 142 TRP B C 1
ATOM 7950 O O . TRP B 1 138 ? 58.730 78.501 -1.653 1.00 19.71 142 TRP B O 1
ATOM 7971 N N . SER B 1 139 ? 58.714 79.378 -3.732 1.00 17.27 143 SER B N 1
ATOM 7972 C CA . SER B 1 139 ? 59.837 78.559 -4.189 1.00 15.36 143 SER B CA 1
ATOM 7973 C C . SER B 1 139 ? 61.118 78.880 -3.452 1.00 20.63 143 SER B C 1
ATOM 7974 O O . SER B 1 139 ? 62.080 78.101 -3.542 1.00 18.50 143 SER B O 1
ATOM 7982 N N . GLN B 1 140 ? 61.171 80.009 -2.746 1.00 16.59 144 GLN B N 1
ATOM 7983 C CA . GLN B 1 140 ? 62.331 80.364 -1.945 1.00 21.13 144 GLN B CA 1
ATOM 7984 C C . GLN B 1 140 ? 62.052 80.279 -0.448 1.00 24.02 144 GLN B C 1
ATOM 7985 O O . GLN B 1 140 ? 62.851 80.767 0.357 1.00 22.53 144 GLN B O 1
ATOM 7999 N N . ASP B 1 141 ? 60.952 79.645 -0.052 1.00 18.72 145 ASP B N 1
ATOM 8000 C CA . ASP B 1 141 ? 60.602 79.534 1.360 1.00 17.33 145 ASP B CA 1
ATOM 8001 C C . ASP B 1 141 ? 61.540 78.562 2.083 1.00 21.05 145 ASP B C 1
ATOM 8002 O O . ASP B 1 141 ? 62.056 77.617 1.491 1.00 22.49 145 ASP B O 1
ATOM 8011 N N . ASP B 1 142 ? 61.731 78.774 3.393 1.00 24.49 146 ASP B N 1
ATOM 8012 C CA . ASP B 1 142 ? 62.533 77.825 4.178 1.00 23.58 146 ASP B CA 1
ATOM 8013 C C . ASP B 1 142 ? 61.861 76.452 4.324 1.00 24.26 146 ASP B C 1
ATOM 8014 O O . ASP B 1 142 ? 62.547 75.461 4.604 1.00 22.21 146 ASP B O 1
ATOM 8023 N N . ASN B 1 143 ? 60.551 76.369 4.154 1.00 20.76 147 ASN B N 1
ATOM 8024 C CA . ASN B 1 143 ? 59.801 75.150 4.449 1.00 25.56 147 ASN B CA 1
ATOM 8025 C C . ASN B 1 143 ? 59.664 74.314 3.175 1.00 22.04 147 ASN B C 1
ATOM 8026 O O . ASN B 1 143 ? 59.166 74.803 2.154 1.00 17.23 147 ASN B O 1
ATOM 8037 N N . GLU B 1 144 ? 60.127 73.053 3.226 1.00 19.79 148 GLU B N 1
ATOM 8038 C CA . GLU B 1 144 ? 60.124 72.210 2.026 1.00 19.81 148 GLU B CA 1
ATOM 8039 C C . GLU B 1 144 ? 58.712 71.939 1.510 1.00 17.81 148 GLU B C 1
ATOM 8040 O O . GLU B 1 144 ? 58.526 71.774 0.300 1.00 15.79 148 GLU B O 1
ATOM 8052 N N . HIS B 1 145 ? 57.705 71.894 2.393 1.00 17.75 149 HIS B N 1
ATOM 8053 C CA . HIS B 1 145 ? 56.331 71.729 1.925 1.00 15.35 149 HIS B CA 1
ATOM 8054 C C . HIS B 1 145 ? 55.899 72.904 1.061 1.00 17.71 149 HIS B C 1
ATOM 8055 O O . HIS B 1 145 ? 55.150 72.739 0.093 1.00 15.10 149 HIS B O 1
ATOM 8069 N N . VAL B 1 146 ? 56.311 74.110 1.437 1.00 17.34 150 VAL B N 1
ATOM 8070 C CA . VAL B 1 146 ? 55.932 75.295 0.683 1.00 15.90 150 VAL B CA 1
ATOM 8071 C C . VAL B 1 146 ? 56.665 75.334 -0.658 1.00 15.01 150 VAL B C 1
ATOM 8072 O O . VAL B 1 146 ? 56.069 75.658 -1.698 1.00 15.63 150 VAL B O 1
ATOM 8085 N N . ARG B 1 147 ? 57.968 75.013 -0.663 1.00 14.67 151 ARG B N 1
ATOM 8086 C CA . ARG B 1 147 ? 58.691 74.929 -1.933 1.00 14.32 151 ARG B CA 1
ATOM 8087 C C . ARG B 1 147 ? 58.079 73.871 -2.842 1.00 15.13 151 ARG B C 1
ATOM 8088 O O . ARG B 1 147 ? 57.930 74.080 -4.057 1.00 14.77 151 ARG B O 1
ATOM 8109 N N . ARG B 1 148 ? 57.703 72.733 -2.279 1.00 14.85 152 ARG B N 1
ATOM 8110 C CA . ARG B 1 148 ? 57.125 71.669 -3.104 1.00 16.10 152 ARG B CA 1
ATOM 8111 C C . ARG B 1 148 ? 55.805 72.111 -3.732 1.00 11.41 152 ARG B C 1
ATOM 8112 O O . ARG B 1 148 ? 55.537 71.837 -4.908 1.00 13.75 152 ARG B O 1
ATOM 8133 N N . LEU B 1 149 ? 54.992 72.854 -2.972 1.00 13.12 153 LEU B N 1
ATOM 8134 C CA . LEU B 1 149 ? 53.742 73.393 -3.497 1.00 14.38 153 LEU B CA 1
ATOM 8135 C C . LEU B 1 149 ? 54.000 74.301 -4.695 1.00 13.25 153 LEU B C 1
ATOM 8136 O O . LEU B 1 149 ? 53.255 74.271 -5.680 1.00 13.10 153 LEU B O 1
ATOM 8152 N N . ALA B 1 150 ? 55.053 75.118 -4.626 1.00 13.67 154 ALA B N 1
ATOM 8153 C CA . ALA B 1 150 ? 55.352 76.036 -5.717 1.00 14.71 154 ALA B CA 1
ATOM 8154 C C . ALA B 1 150 ? 55.549 75.275 -7.019 1.00 14.35 154 ALA B C 1
ATOM 8155 O O . ALA B 1 150 ? 55.123 75.733 -8.089 1.00 14.88 154 ALA B O 1
ATOM 8162 N N . SER B 1 151 ? 56.200 74.108 -6.944 1.00 12.65 155 SER B N 1
ATOM 8163 C CA . SER B 1 151 ? 56.456 73.292 -8.126 1.00 12.31 155 SER B CA 1
ATOM 8164 C C . SER B 1 151 ? 55.281 72.388 -8.481 1.00 13.22 155 SER B C 1
ATOM 8165 O O . SER B 1 151 ? 54.926 72.243 -9.658 1.00 15.40 155 SER B O 1
ATOM 8173 N N . GLU B 1 152 ? 54.668 71.761 -7.491 1.00 13.75 156 GLU B N 1
ATOM 8174 C CA . GLU B 1 152 ? 53.638 70.775 -7.800 1.00 11.85 156 GLU B CA 1
ATOM 8175 C C . GLU B 1 152 ? 52.331 71.436 -8.212 1.00 15.19 156 GLU B C 1
ATOM 8176 O O . GLU B 1 152 ? 51.678 70.997 -9.159 1.00 13.14 156 GLU B O 1
ATOM 8188 N N . GLY B 1 153 ? 51.935 72.502 -7.521 1.00 14.05 157 GLY B N 1
ATOM 8189 C CA . GLY B 1 153 ? 50.665 73.120 -7.817 1.00 13.82 157 GLY B CA 1
ATOM 8190 C C . GLY B 1 153 ? 50.636 73.822 -9.145 1.00 14.24 157 GLY B C 1
ATOM 8191 O O . GLY B 1 153 ? 49.552 74.035 -9.688 1.00 15.97 157 GLY B O 1
ATOM 8195 N N . SER B 1 154 ? 51.806 74.188 -9.682 1.00 13.47 158 SER B N 1
ATOM 8196 C CA . SER B 1 154 ? 51.882 74.845 -10.966 1.00 12.73 158 SER B CA 1
ATOM 8197 C C . SER B 1 154 ? 52.100 73.873 -12.117 1.00 12.38 158 SER B C 1
ATOM 8198 O O . SER B 1 154 ? 52.244 74.328 -13.254 1.00 14.11 158 SER B O 1
ATOM 8206 N N . ARG B 1 155 ? 52.056 72.562 -11.861 1.00 13.29 159 ARG B N 1
ATOM 8207 C CA . ARG B 1 155 ? 52.317 71.591 -12.917 1.00 12.18 159 ARG B CA 1
ATOM 8208 C C . ARG B 1 155 ? 51.329 71.759 -14.069 1.00 16.55 159 ARG B C 1
ATOM 8209 O O . ARG B 1 155 ? 50.129 71.948 -13.832 1.00 13.69 159 ARG B O 1
ATOM 8230 N N . PRO B 1 156 ? 51.779 71.625 -15.321 1.00 13.28 160 PRO B N 1
ATOM 8231 C CA . PRO B 1 156 ? 50.814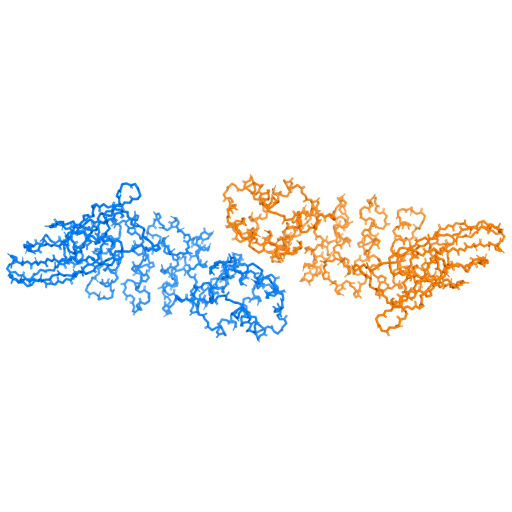 71.606 -16.429 1.00 15.84 160 PRO B CA 1
ATOM 8232 C C . PRO B 1 156 ? 49.746 70.536 -16.290 1.00 13.37 160 PRO B C 1
ATOM 8233 O O . PRO B 1 156 ? 48.575 70.797 -16.603 1.00 14.51 160 PRO B O 1
ATOM 8244 N N . ARG B 1 157 ? 50.124 69.332 -15.859 1.00 12.19 161 ARG B N 1
ATOM 8245 C CA . ARG B 1 157 ? 49.264 68.142 -15.923 1.00 12.25 161 ARG B CA 1
ATOM 8246 C C . ARG B 1 157 ? 49.277 67.382 -14.590 1.00 14.41 161 ARG B C 1
ATOM 8247 O O . ARG B 1 157 ? 49.602 66.188 -14.509 1.00 14.75 161 ARG B O 1
ATOM 8268 N N . LEU B 1 158 ? 48.916 68.084 -13.520 1.00 15.31 162 LEU B N 1
ATOM 8269 C CA . LEU B 1 158 ? 48.793 67.427 -12.222 1.00 14.47 162 LEU B CA 1
ATOM 827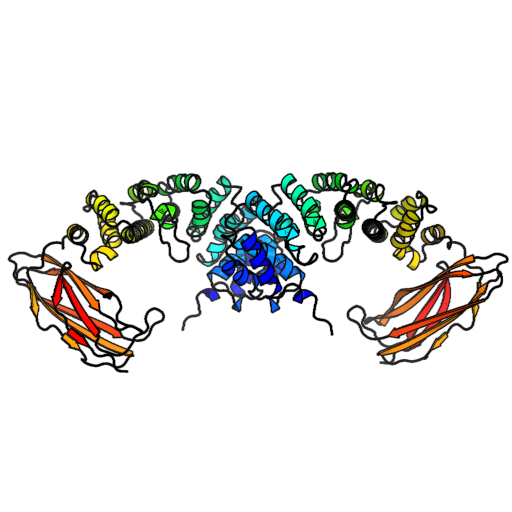0 C C . LEU B 1 158 ? 47.687 66.367 -12.253 1.00 11.82 162 LEU B C 1
ATOM 8271 O O . LEU B 1 158 ? 46.540 66.681 -12.604 1.00 11.95 162 LEU B O 1
ATOM 8287 N N . PRO B 1 159 ? 47.964 65.127 -11.857 1.00 13.85 163 PRO B N 1
ATOM 8288 C CA . PRO B 1 159 ? 46.875 64.158 -11.712 1.00 11.33 163 PRO B CA 1
ATOM 8289 C C . PRO B 1 159 ? 45.822 64.627 -10.714 1.00 12.36 163 PRO B C 1
ATOM 8290 O O . PRO B 1 159 ? 46.131 65.248 -9.690 1.00 14.64 163 PRO B O 1
ATOM 8301 N N . TRP B 1 160 ? 44.563 64.303 -11.038 1.00 12.68 164 TRP B N 1
ATOM 8302 C CA . TRP B 1 160 ? 43.380 64.585 -10.232 1.00 12.87 164 TRP B CA 1
ATOM 8303 C C . TRP B 1 160 ? 42.996 66.057 -10.231 1.00 15.84 164 TRP B C 1
ATOM 8304 O O . TRP B 1 160 ? 42.177 66.484 -9.393 1.00 14.67 164 TRP B O 1
ATOM 8325 N N . SER B 1 161 ? 43.541 66.845 -11.149 1.00 14.49 165 SER B N 1
ATOM 8326 C CA . SER B 1 161 ? 43.120 68.233 -11.323 1.00 14.43 165 SER B CA 1
ATOM 8327 C C . SER B 1 161 ? 43.062 68.552 -12.805 1.00 13.47 165 SER B C 1
ATOM 8328 O O . SER B 1 161 ? 43.607 67.831 -13.648 1.00 14.65 165 SER B O 1
ATOM 8336 N N . PHE B 1 162 ? 42.381 69.650 -13.128 1.00 15.05 166 PHE B N 1
ATOM 8337 C CA . PHE B 1 162 ? 42.397 70.118 -14.503 1.00 13.62 166 PHE B CA 1
ATOM 8338 C C . PHE B 1 162 ? 43.798 70.554 -14.903 1.00 13.92 166 PHE B C 1
ATOM 8339 O O . PHE B 1 162 ? 44.604 70.992 -14.077 1.00 14.34 166 PHE B O 1
ATOM 8356 N N . ARG B 1 163 ? 44.086 70.427 -16.194 1.00 14.95 167 ARG B N 1
ATOM 8357 C CA . ARG B 1 163 ? 45.332 70.956 -16.720 1.00 14.91 167 ARG B CA 1
ATOM 8358 C C . ARG B 1 163 ? 45.304 72.479 -16.689 1.00 18.69 167 ARG B C 1
ATOM 8359 O O . ARG B 1 163 ? 44.245 73.105 -16.782 1.00 15.97 167 ARG B O 1
ATOM 8380 N N . LEU B 1 164 ? 46.491 73.079 -16.551 1.00 15.37 168 LEU B N 1
ATOM 8381 C CA . LEU B 1 164 ? 46.618 74.540 -16.567 1.00 14.32 168 LEU B CA 1
ATOM 8382 C C . LEU B 1 164 ? 47.077 74.938 -17.957 1.00 15.63 168 LEU B C 1
ATOM 8383 O O . LEU B 1 164 ? 48.271 74.905 -18.261 1.00 16.22 168 LEU B O 1
ATOM 8399 N N . ALA B 1 165 ? 46.115 75.327 -18.796 1.00 16.72 169 ALA B N 1
ATOM 8400 C CA . ALA B 1 165 ? 46.410 75.608 -20.199 1.00 15.70 169 ALA B CA 1
ATOM 8401 C C . ALA B 1 165 ? 47.437 76.713 -20.347 1.00 16.55 169 ALA B C 1
ATOM 8402 O O . ALA B 1 165 ? 48.263 76.684 -21.272 1.00 16.96 169 ALA B O 1
ATOM 8409 N N . GLU B 1 166 ? 47.394 77.703 -19.456 1.00 17.78 170 GLU B N 1
ATOM 8410 C CA . GLU B 1 166 ? 48.290 78.846 -19.581 1.00 19.71 170 GLU B CA 1
ATOM 8411 C C . GLU B 1 166 ? 49.733 78.441 -19.310 1.00 15.33 170 GLU B C 1
ATOM 8412 O O . GLU B 1 166 ? 50.657 78.881 -20.018 1.00 17.91 170 GLU B O 1
ATOM 8424 N N . VAL B 1 167 ? 49.941 77.590 -18.299 1.00 17.68 171 VAL B N 1
ATOM 8425 C CA . VAL B 1 167 ? 51.265 77.060 -17.990 1.00 17.23 171 VAL B CA 1
ATOM 8426 C C . VAL B 1 167 ? 51.717 76.132 -19.100 1.00 13.72 171 VAL B C 1
ATOM 8427 O O . VAL B 1 167 ? 52.868 76.178 -19.557 1.00 16.11 171 VAL B O 1
ATOM 8440 N N . GLN B 1 168 ? 50.813 75.276 -19.553 1.00 15.96 172 GLN B N 1
ATOM 8441 C CA . GLN B 1 168 ? 51.149 74.278 -20.560 1.00 19.14 172 GLN B CA 1
ATOM 8442 C C . GLN B 1 168 ? 51.669 74.944 -21.826 1.00 18.08 172 GLN B C 1
ATOM 8443 O O . GLN B 1 168 ? 52.606 74.447 -22.464 1.00 20.28 172 GLN B O 1
ATOM 8457 N N . ALA B 1 169 ? 51.086 76.087 -22.183 1.00 16.01 173 ALA B N 1
ATOM 8458 C CA . ALA B 1 169 ? 51.424 76.792 -23.400 1.00 17.97 173 ALA B CA 1
ATOM 8459 C C . ALA B 1 169 ? 52.750 77.521 -23.310 1.00 27.36 173 ALA B C 1
ATOM 8460 O O . ALA B 1 169 ? 53.333 77.825 -24.349 1.00 21.03 173 ALA B O 1
ATOM 8467 N N . ASP B 1 170 ? 53.250 77.808 -22.112 1.00 20.14 174 ASP B N 1
ATOM 8468 C CA . ASP B 1 170 ? 54.418 78.679 -21.973 1.00 16.59 174 ASP B CA 1
ATOM 8469 C C . ASP B 1 170 ? 55.275 78.239 -20.796 1.00 14.91 174 ASP B C 1
ATOM 8470 O O . ASP B 1 170 ? 55.092 78.703 -19.669 1.00 16.56 174 ASP B O 1
ATOM 8479 N N . PRO B 1 171 ? 56.286 77.407 -21.046 1.00 15.04 175 PRO B N 1
ATOM 8480 C CA . PRO B 1 171 ? 57.190 76.987 -19.956 1.00 14.46 175 PRO B CA 1
ATOM 8481 C C . PRO B 1 171 ? 58.019 78.117 -19.350 1.00 15.23 175 PRO B C 1
ATOM 8482 O O . PRO B 1 171 ? 58.611 77.920 -18.275 1.00 14.48 175 PRO B O 1
ATOM 8493 N N . GLU B 1 172 ? 58.139 79.271 -20.004 1.00 17.37 176 GLU B N 1
ATOM 8494 C CA . GLU B 1 172 ? 58.900 80.349 -19.373 1.00 16.14 176 GLU B CA 1
ATOM 8495 C C . GLU B 1 172 ? 58.191 80.900 -18.145 1.00 21.95 176 GLU B C 1
ATOM 8496 O O . GLU B 1 172 ? 58.835 81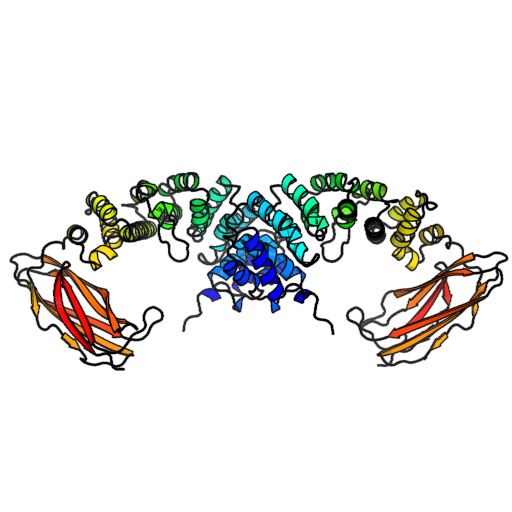.527 -17.298 1.00 18.83 176 GLU B O 1
ATOM 8508 N N . LEU B 1 173 ? 56.883 80.688 -18.011 1.00 15.30 177 LEU B N 1
ATOM 8509 C CA . LEU B 1 173 ? 56.178 81.314 -16.900 1.00 15.90 177 LEU B CA 1
ATOM 8510 C C . LEU B 1 173 ? 56.702 80.812 -15.554 1.00 13.92 177 LEU B C 1
ATOM 8511 O O . LEU B 1 173 ? 57.003 81.617 -14.665 1.00 18.00 177 LEU B O 1
ATOM 8527 N N . CYS B 1 174 ? 56.829 79.494 -15.400 1.00 15.30 178 CYS B N 1
ATOM 8528 C CA . CYS B 1 174 ? 57.253 78.861 -14.151 1.00 14.99 178 CYS B CA 1
ATOM 8529 C C . CYS B 1 174 ? 58.737 78.510 -14.152 1.00 13.49 178 CYS B C 1
ATOM 8530 O O . CYS B 1 174 ? 59.219 77.853 -13.218 1.00 16.00 178 CYS B O 1
ATOM 8538 N N . ALA B 1 175 ? 59.480 78.930 -15.179 1.00 13.87 179 ALA B N 1
ATOM 8539 C CA . ALA B 1 175 ? 60.866 78.493 -15.312 1.00 18.29 179 ALA B CA 1
ATOM 8540 C C . ALA B 1 175 ? 61.710 78.876 -14.099 1.00 15.92 179 ALA B C 1
ATOM 8541 O O . ALA B 1 175 ? 62.565 78.088 -13.668 1.00 17.04 179 ALA B O 1
ATOM 8548 N N . SER B 1 176 ? 61.541 80.096 -13.580 1.00 16.33 180 SER B N 1
ATOM 8549 C CA . SER B 1 176 ? 62.392 80.529 -12.470 1.00 19.99 180 SER B CA 1
ATOM 8550 C C . SER B 1 176 ? 62.094 79.742 -11.194 1.00 19.15 180 SER B C 1
ATOM 8551 O O . SER B 1 176 ? 62.998 79.553 -10.368 1.00 18.88 180 SER B O 1
ATOM 8559 N N . ILE B 1 177 ? 60.844 79.307 -11.007 1.00 16.78 181 ILE B N 1
ATOM 8560 C CA . ILE B 1 177 ? 60.512 78.419 -9.898 1.00 14.89 181 ILE B CA 1
ATOM 8561 C C . ILE B 1 177 ? 61.325 77.134 -9.988 1.00 14.00 181 ILE B C 1
ATOM 8562 O O . ILE B 1 177 ? 62.013 76.742 -9.043 1.00 19.78 181 ILE B O 1
ATOM 8578 N N . LEU B 1 178 ? 61.254 76.460 -11.133 1.00 14.17 182 LEU B N 1
ATOM 8579 C CA . LEU B 1 178 ? 61.988 75.209 -11.297 1.00 16.49 182 LEU B CA 1
ATOM 8580 C C . LEU B 1 178 ? 63.497 75.430 -11.215 1.00 19.79 182 LEU B C 1
ATOM 8581 O O . LEU B 1 178 ? 64.220 74.604 -10.646 1.00 16.29 182 LEU B O 1
ATOM 8597 N N . ASP B 1 179 ? 63.995 76.543 -11.758 1.00 15.59 183 ASP B N 1
ATOM 8598 C CA . ASP B 1 179 ? 65.431 76.798 -11.706 1.00 17.31 183 ASP B CA 1
ATOM 8599 C C . ASP B 1 179 ? 65.892 76.962 -10.270 1.00 17.16 183 ASP B C 1
ATOM 8600 O O . ASP B 1 179 ? 66.989 76.508 -9.905 1.00 20.96 183 ASP B O 1
ATOM 8609 N N . HIS B 1 180 ? 65.075 77.624 -9.437 1.00 18.07 184 HIS B N 1
ATOM 8610 C CA A HIS B 1 180 ? 65.507 77.775 -8.057 0.51 16.20 184 HIS B CA 1
ATOM 8611 C CA B HIS B 1 180 ? 65.375 77.791 -8.014 0.49 14.32 184 HIS B CA 1
ATOM 8612 C C . HIS B 1 180 ? 65.538 76.450 -7.310 1.00 21.65 184 HIS B C 1
ATOM 8613 O O . HIS B 1 180 ? 66.291 76.337 -6.335 1.00 20.84 184 HIS B O 1
ATOM 8640 N N . LEU B 1 181 ? 64.794 75.445 -7.757 1.00 17.16 185 LEU B N 1
ATOM 8641 C CA . LEU B 1 181 ? 64.624 74.183 -7.040 1.00 17.76 185 LEU B CA 1
ATOM 8642 C C . LEU B 1 181 ? 65.431 73.016 -7.606 1.00 16.72 185 LEU B C 1
ATOM 8643 O O . LEU B 1 181 ? 65.362 71.910 -7.049 1.00 17.64 185 LEU B O 1
ATOM 8659 N N . LYS B 1 182 ? 66.246 73.242 -8.638 1.00 15.99 186 LYS B N 1
ATOM 8660 C CA . LYS B 1 182 ? 66.899 72.162 -9.382 1.00 15.18 186 LYS B CA 1
ATOM 8661 C C . LYS B 1 182 ? 68.033 71.495 -8.618 1.00 19.28 186 LYS B C 1
ATOM 8662 O O . LYS B 1 182 ? 68.594 70.497 -9.107 1.00 20.72 186 LYS B O 1
ATOM 8681 N N . ALA B 1 183 ? 68.397 72.022 -7.456 1.00 18.26 187 ALA B N 1
ATOM 8682 C CA . ALA B 1 183 ? 69.349 71.352 -6.579 1.00 21.18 187 ALA B CA 1
ATOM 8683 C C . ALA B 1 183 ? 68.828 71.302 -5.151 1.00 21.62 187 ALA B C 1
ATOM 8684 O O . ALA B 1 183 ? 69.610 71.335 -4.197 1.00 20.15 187 ALA B O 1
ATOM 8691 N N . ASP B 1 184 ? 67.509 71.217 -4.983 1.00 19.30 188 ASP B N 1
ATOM 8692 C CA . ASP B 1 184 ? 66.919 71.347 -3.658 1.00 18.16 188 ASP B CA 1
ATOM 8693 C C . ASP B 1 184 ? 67.384 70.213 -2.752 1.00 17.67 188 ASP B C 1
ATOM 8694 O O . ASP B 1 184 ? 67.518 69.068 -3.192 1.00 20.08 188 ASP B O 1
ATOM 8703 N N . SER B 1 185 ? 67.583 70.532 -1.463 1.00 20.75 189 SER B N 1
ATOM 8704 C CA . SER B 1 185 ? 67.999 69.531 -0.487 1.00 23.07 189 SER B CA 1
ATOM 8705 C C . SER B 1 185 ? 66.895 68.529 -0.161 1.00 21.43 189 SER B C 1
ATOM 8706 O O . SER B 1 185 ? 67.183 67.461 0.396 1.00 20.40 189 SER B O 1
ATOM 8714 N N . SER B 1 186 ? 65.649 68.857 -0.462 1.00 16.86 190 SER B N 1
ATOM 8715 C CA . SER B 1 186 ? 64.506 68.025 -0.102 1.00 17.74 190 SER B CA 1
ATOM 8716 C C . SER B 1 186 ? 64.159 67.092 -1.254 1.00 17.04 190 SER B C 1
ATOM 8717 O O . SER B 1 186 ? 63.838 67.552 -2.353 1.00 16.36 190 SER B O 1
ATOM 8725 N N . LEU B 1 187 ? 64.185 65.785 -0.993 1.00 18.19 191 LEU B N 1
ATOM 8726 C CA . LEU B 1 187 ? 63.752 64.831 -2.014 1.00 19.70 191 LEU B CA 1
ATOM 8727 C C . LEU B 1 187 ? 62.304 65.077 -2.420 1.00 15.42 191 LEU B C 1
ATOM 8728 O O . LEU B 1 187 ? 61.929 64.888 -3.584 1.00 14.88 191 LEU B O 1
ATOM 8744 N N . TYR B 1 188 ? 61.462 65.482 -1.468 1.00 15.03 192 TYR B N 1
ATOM 8745 C CA . TYR B 1 188 ? 60.068 65.753 -1.776 1.00 17.20 192 TYR B CA 1
ATOM 8746 C C . TYR B 1 188 ? 59.952 66.828 -2.844 1.00 16.13 192 TYR B C 1
ATOM 8747 O O . TYR B 1 188 ? 59.174 66.694 -3.801 1.00 13.50 192 TYR B O 1
ATOM 8765 N N . VAL B 1 189 ? 60.754 67.882 -2.716 1.00 14.02 193 VAL B N 1
ATOM 8766 C CA . VAL B 1 189 ? 60.772 68.947 -3.712 1.00 12.96 193 VAL B CA 1
ATOM 8767 C C . VAL B 1 189 ? 61.337 68.428 -5.025 1.00 13.43 193 VAL B C 1
ATOM 8768 O O . VAL B 1 189 ? 60.793 68.701 -6.105 1.00 13.04 193 VAL B O 1
ATOM 8781 N N . ARG B 1 190 ? 62.453 67.684 -4.956 1.00 13.54 194 ARG B N 1
ATOM 8782 C CA . ARG B 1 190 ? 63.092 67.203 -6.182 1.00 15.45 194 ARG B CA 1
ATOM 8783 C C . ARG B 1 190 ? 62.151 66.338 -7.018 1.00 14.76 194 ARG B C 1
ATOM 8784 O O . ARG B 1 190 ? 62.158 66.433 -8.253 1.00 13.90 194 ARG B O 1
ATOM 8805 N N . LYS B 1 191 ? 61.340 65.483 -6.369 1.00 12.67 195 LYS B N 1
ATOM 8806 C CA . LYS B 1 191 ? 60.377 64.674 -7.113 1.00 12.72 195 LYS B CA 1
ATOM 8807 C C . LYS B 1 191 ? 59.437 65.559 -7.903 1.00 12.11 195 LYS B C 1
ATOM 8808 O O . LYS B 1 191 ? 59.125 65.284 -9.071 1.00 12.74 195 LYS B O 1
ATOM 8827 N N . SER B 1 192 ? 58.953 66.617 -7.261 1.00 12.75 196 SER B N 1
ATOM 8828 C CA . SER B 1 192 ? 58.010 67.519 -7.907 1.00 11.45 196 SER B CA 1
ATOM 8829 C C . SER B 1 192 ? 58.653 68.257 -9.085 1.00 12.98 196 SER B C 1
ATOM 8830 O O . SER B 1 192 ? 58.037 68.382 -10.152 1.00 12.52 196 SER B O 1
ATOM 8838 N N . VAL B 1 193 ? 59.894 68.743 -8.925 1.00 13.79 197 VAL B N 1
ATOM 8839 C CA . VAL B 1 193 ? 60.571 69.400 -10.040 1.00 12.88 197 VAL B CA 1
ATOM 8840 C C . VAL B 1 193 ? 60.666 68.443 -11.222 1.00 13.58 197 VAL B C 1
ATOM 8841 O O . VAL B 1 193 ? 60.372 68.808 -12.370 1.00 14.68 197 VAL B O 1
ATOM 8854 N N . ALA B 1 194 ? 61.080 67.201 -10.956 1.00 13.27 198 ALA B N 1
ATOM 8855 C CA . ALA B 1 194 ? 61.215 66.215 -12.023 1.00 11.86 198 ALA B CA 1
ATOM 8856 C C . ALA B 1 194 ? 59.871 65.952 -12.695 1.00 12.28 198 ALA B C 1
ATOM 8857 O O . ALA B 1 194 ? 59.785 65.836 -13.923 1.00 13.75 198 ALA B O 1
ATOM 8864 N N . ASN B 1 195 ? 58.810 65.837 -11.905 1.00 12.44 199 ASN B N 1
ATOM 8865 C CA . ASN B 1 195 ? 57.512 65.517 -12.484 1.00 10.66 199 ASN B CA 1
ATOM 8866 C C . ASN B 1 195 ? 56.930 66.699 -13.245 1.00 11.31 199 ASN B C 1
ATOM 8867 O O . ASN B 1 195 ? 56.261 66.523 -14.278 1.00 12.60 199 ASN B O 1
ATOM 8878 N N . HIS B 1 196 ? 57.138 67.909 -12.740 1.00 12.23 200 HIS B N 1
ATOM 8879 C CA . HIS B 1 196 ? 56.724 69.094 -13.487 1.00 11.88 200 HIS B CA 1
ATOM 8880 C C . HIS B 1 196 ? 57.443 69.161 -14.840 1.00 11.76 200 HIS B C 1
ATOM 8881 O O . HIS B 1 196 ? 56.810 69.387 -15.875 1.00 12.86 200 HIS B O 1
ATOM 8895 N N . LEU B 1 197 ? 58.761 68.924 -14.856 1.00 11.61 201 LEU B N 1
ATOM 8896 C CA . LEU B 1 197 ? 59.509 68.917 -16.118 1.00 11.65 201 LEU B CA 1
ATOM 8897 C C . LEU B 1 197 ? 59.036 67.799 -17.045 1.00 11.61 201 LEU B C 1
ATOM 8898 O O . LEU B 1 197 ? 58.918 68.004 -18.262 1.00 14.54 201 LEU B O 1
ATOM 8914 N N . ASN B 1 198 ? 58.748 66.620 -16.505 1.00 11.31 202 ASN B N 1
ATOM 8915 C CA . ASN B 1 198 ? 58.241 65.542 -17.352 1.00 11.68 202 ASN B CA 1
ATOM 8916 C C . ASN B 1 198 ? 56.896 65.929 -17.970 1.00 12.69 202 ASN B C 1
ATOM 8917 O O . ASN B 1 198 ? 56.662 65.687 -19.161 1.00 12.71 202 ASN B O 1
ATOM 8928 N N . ASP B 1 199 ? 56.025 66.585 -17.202 1.00 15.30 203 ASP B N 1
ATOM 8929 C CA . ASP B 1 199 ? 54.822 67.181 -17.796 1.00 14.06 203 ASP B CA 1
ATOM 8930 C C . ASP B 1 199 ? 55.155 68.069 -18.994 1.00 13.92 203 ASP B C 1
ATOM 8931 O O . ASP B 1 199 ? 54.477 68.022 -20.031 1.00 13.97 203 ASP B O 1
ATOM 8940 N N . ILE B 1 200 ? 56.139 68.953 -18.833 1.00 12.88 204 ILE B N 1
ATOM 8941 C CA . ILE B 1 200 ? 56.482 69.878 -19.913 1.00 12.41 204 ILE B CA 1
ATOM 8942 C C . ILE B 1 200 ? 56.922 69.112 -21.155 1.00 13.69 204 ILE B C 1
ATOM 8943 O O . ILE B 1 200 ? 56.643 69.536 -22.286 1.00 14.91 204 ILE B O 1
ATOM 8959 N N . THR B 1 201 ? 57.635 67.994 -20.977 1.00 14.16 205 THR B N 1
ATOM 8960 C CA . THR B 1 201 ? 58.124 67.263 -22.147 1.00 13.23 205 THR B CA 1
ATOM 8961 C C . THR B 1 201 ? 56.994 66.737 -23.021 1.00 18.72 205 THR B C 1
ATOM 8962 O O . THR B 1 201 ? 57.243 66.396 -24.181 1.00 18.22 205 THR B O 1
ATOM 8973 N N . LYS B 1 202 ? 55.771 66.650 -22.497 1.00 15.37 206 LYS B N 1
ATOM 8974 C CA . LYS B 1 202 ? 54.644 66.201 -23.320 1.00 16.11 206 LYS B CA 1
ATOM 8975 C C . LYS B 1 202 ? 54.279 67.226 -24.386 1.00 21.05 206 LYS B C 1
ATOM 8976 O O . LYS B 1 202 ? 53.725 66.861 -25.432 1.00 19.77 206 LYS B O 1
ATOM 8995 N N . ASP B 1 203 ? 54.588 68.495 -24.153 1.00 16.14 207 ASP B N 1
ATOM 8996 C CA . ASP B 1 203 ? 54.220 69.578 -25.063 1.00 19.55 207 ASP B CA 1
ATOM 8997 C C . ASP B 1 203 ? 55.399 70.394 -25.591 1.00 18.88 207 ASP B C 1
ATOM 8998 O O . ASP B 1 203 ? 55.298 70.954 -26.690 1.00 19.04 207 ASP B O 1
ATOM 9007 N N . HIS B 1 204 ? 56.511 70.468 -24.857 1.00 15.25 208 HIS B N 1
ATOM 9008 C CA . HIS B 1 204 ? 57.676 71.260 -25.266 1.00 14.78 208 HIS B CA 1
ATOM 9009 C C . HIS B 1 204 ? 58.943 70.472 -24.959 1.00 17.07 208 HIS B C 1
ATOM 9010 O O . HIS B 1 204 ? 59.749 70.857 -24.107 1.00 17.49 208 HIS B O 1
ATOM 9024 N N . PRO B 1 205 ? 59.130 69.328 -25.615 1.00 15.72 209 PRO B N 1
ATOM 9025 C CA . PRO B 1 205 ? 60.303 68.503 -25.279 1.00 16.47 209 PRO B CA 1
ATOM 9026 C C . PRO B 1 205 ? 61.629 69.198 -25.539 1.00 16.67 209 PRO B C 1
ATOM 9027 O O . PRO B 1 205 ? 62.562 69.070 -24.730 1.00 15.81 209 PRO B O 1
ATOM 9038 N N . GLU B 1 206 ? 61.750 69.956 -26.634 1.00 16.06 210 GLU B N 1
ATOM 9039 C CA . GLU B 1 206 ? 63.026 70.597 -26.907 1.00 17.75 210 GLU B CA 1
ATOM 9040 C C . GLU B 1 206 ? 63.366 71.638 -25.845 1.00 17.19 210 GLU B C 1
ATOM 9041 O O . GLU B 1 206 ? 64.548 71.830 -25.527 1.00 16.01 210 GLU B O 1
ATOM 9053 N N . TRP B 1 207 ? 62.355 72.307 -25.285 1.00 17.06 211 TRP B N 1
ATOM 9054 C CA . TRP B 1 207 ? 62.603 73.309 -24.257 1.00 18.03 211 TRP B CA 1
ATOM 9055 C C . TRP B 1 207 ? 63.247 72.681 -23.024 1.00 14.33 211 TRP B C 1
ATOM 9056 O O . TRP B 1 207 ? 64.226 73.211 -22.485 1.00 17.53 211 TRP B O 1
ATOM 9077 N N . VAL B 1 208 ? 62.740 71.524 -22.598 1.00 15.01 212 VAL B N 1
ATOM 9078 C CA . VAL B 1 208 ? 63.289 70.825 -21.445 1.00 14.38 212 VAL B CA 1
ATOM 9079 C C . VAL B 1 208 ? 64.699 70.320 -21.735 1.00 13.86 212 VAL B C 1
ATOM 9080 O O . VAL B 1 208 ? 65.585 70.386 -20.877 1.00 14.31 212 VAL B O 1
ATOM 9093 N N . LEU B 1 209 ? 64.917 69.765 -22.924 1.00 15.73 213 LEU B N 1
ATOM 9094 C CA . LEU B 1 209 ? 66.252 69.299 -23.294 1.00 16.28 213 LEU B CA 1
ATOM 9095 C C . LEU B 1 209 ? 67.258 70.443 -23.235 1.00 13.21 213 LEU B C 1
ATOM 9096 O O . LEU B 1 209 ? 68.370 70.281 -22.701 1.00 16.08 213 LEU B O 1
ATOM 9112 N N . SER B 1 210 ? 66.897 71.598 -23.815 1.00 14.07 214 SER B N 1
ATOM 9113 C CA . SER B 1 210 ? 67.796 72.748 -23.809 1.00 14.44 214 SER B CA 1
ATOM 9114 C C . SER B 1 210 ? 68.071 73.236 -22.399 1.00 17.83 214 SER B C 1
ATOM 9115 O O . SER B 1 210 ? 69.211 73.601 -22.067 1.00 17.33 214 SER B O 1
ATOM 9123 N N . LEU B 1 211 ? 67.035 73.257 -21.563 1.00 14.66 215 LEU B N 1
ATOM 9124 C CA . LEU B 1 211 ? 67.191 73.619 -20.159 1.00 18.32 215 LEU B CA 1
ATOM 9125 C C . LEU B 1 211 ? 68.186 72.707 -19.463 1.00 14.93 215 LEU B C 1
ATOM 9126 O O . LEU B 1 211 ? 69.135 73.173 -18.816 1.00 16.08 215 LEU B O 1
ATOM 9142 N N . ILE B 1 212 ? 67.984 71.389 -19.572 1.00 15.49 216 ILE B N 1
ATOM 9143 C CA . ILE B 1 212 ? 68.810 70.453 -18.817 1.00 13.81 216 ILE B CA 1
ATOM 9144 C C . ILE B 1 212 ? 70.224 70.366 -19.378 1.00 18.40 216 ILE B C 1
ATOM 9145 O O . ILE B 1 212 ? 71.185 70.127 -18.628 1.00 16.43 216 ILE B O 1
ATOM 9161 N N . GLU B 1 213 ? 70.402 70.635 -20.672 1.00 13.66 217 GLU B N 1
ATOM 9162 C CA . GLU B 1 213 ? 71.743 70.794 -21.222 1.00 14.83 217 GLU B CA 1
ATOM 9163 C C . GLU B 1 213 ? 72.518 71.929 -20.560 1.00 18.17 217 GLU B C 1
ATOM 9164 O O . GLU B 1 213 ? 73.756 71.992 -20.707 1.00 18.95 217 GLU B O 1
ATOM 9176 N N . GLY B 1 214 ? 71.842 72.792 -19.812 1.00 18.11 218 GLY B N 1
ATOM 9177 C CA . GLY B 1 214 ? 72.490 73.861 -19.084 1.00 19.95 218 GLY B CA 1
ATOM 9178 C C . GLY B 1 214 ? 72.732 73.557 -17.627 1.00 18.63 218 GLY B C 1
ATOM 9179 O O . GLY B 1 214 ? 73.216 74.428 -16.895 1.00 18.34 218 GLY B O 1
ATOM 9183 N N . TRP B 1 215 ? 72.389 72.357 -17.174 1.00 16.09 219 TRP B N 1
ATOM 9184 C CA . TRP B 1 215 ? 72.516 71.973 -15.771 1.00 16.18 219 TRP B CA 1
ATOM 9185 C C . TRP B 1 215 ? 73.866 71.321 -15.498 1.00 18.65 219 TRP B C 1
ATOM 9186 O O . TRP B 1 215 ? 74.509 70.761 -16.388 1.00 17.83 219 TRP B O 1
ATOM 9207 N N . ASN B 1 216 ? 74.264 71.355 -14.231 1.00 19.75 220 ASN B N 1
ATOM 9208 C CA . ASN B 1 216 ? 75.463 70.656 -13.773 1.00 20.43 220 ASN B CA 1
ATOM 9209 C C . ASN B 1 216 ? 75.049 69.269 -13.294 1.00 16.35 220 ASN B C 1
ATOM 9210 O O . ASN B 1 216 ? 74.582 69.101 -12.160 1.00 18.12 220 ASN B O 1
ATOM 9221 N N . LEU B 1 217 ? 75.241 68.267 -14.147 1.00 17.81 221 LEU B N 1
ATOM 9222 C CA . LEU B 1 217 ? 74.811 66.926 -13.783 1.00 17.33 221 LEU B CA 1
ATOM 9223 C C . LEU B 1 217 ? 75.843 66.220 -12.925 1.00 22.99 221 LEU B C 1
ATOM 9224 O O . LEU B 1 217 ? 75.650 65.041 -12.602 1.00 24.33 221 LEU B O 1
ATOM 9240 N N . GLU B 1 218 ? 76.930 66.901 -12.545 1.00 24.06 222 GLU B N 1
ATOM 9241 C CA A GLU B 1 218 ? 77.803 66.355 -11.513 0.71 22.02 222 GLU B CA 1
ATOM 9242 C CA B GLU B 1 218 ? 77.820 66.386 -11.514 0.29 22.61 222 GLU B CA 1
ATOM 9243 C C . GLU B 1 218 ? 77.277 66.625 -10.114 1.00 25.23 222 GLU B C 1
ATOM 9244 O O . GLU B 1 218 ? 77.812 66.065 -9.159 1.00 27.82 222 GLU B O 1
ATOM 9267 N N . ASN B 1 219 ? 76.245 67.451 -9.968 1.00 22.27 223 ASN B N 1
ATOM 9268 C CA . ASN B 1 219 ? 75.545 67.568 -8.696 1.00 20.09 223 ASN B CA 1
ATOM 9269 C C . ASN B 1 219 ? 74.541 66.423 -8.645 1.00 25.56 223 ASN B C 1
ATOM 9270 O O . ASN B 1 219 ? 73.668 66.351 -9.515 1.00 19.49 223 ASN B O 1
ATOM 9281 N N . PRO B 1 220 ? 74.669 65.475 -7.714 1.00 22.89 224 PRO B N 1
ATOM 9282 C CA . PRO B 1 220 ? 73.835 64.261 -7.799 1.00 22.77 224 PRO B CA 1
ATOM 9283 C C . PRO B 1 220 ? 72.347 64.526 -7.646 1.00 22.52 224 PRO B C 1
ATOM 9284 O O . PRO B 1 220 ? 71.537 63.785 -8.224 1.00 23.86 224 PRO B O 1
ATOM 9295 N N . HIS B 1 221 ? 71.959 65.551 -6.883 1.00 19.61 225 HIS B N 1
ATOM 9296 C CA . HIS B 1 221 ? 70.553 65.892 -6.786 1.00 19.40 225 HIS B CA 1
ATOM 9297 C C . HIS B 1 221 ? 70.020 66.371 -8.126 1.00 22.00 225 HIS B C 1
ATOM 9298 O O . HIS B 1 221 ? 68.928 65.968 -8.550 1.00 18.41 225 HIS B O 1
ATOM 9312 N N . THR B 1 222 ? 70.782 67.225 -8.805 1.00 22.04 226 THR B N 1
ATOM 9313 C CA . THR B 1 222 ? 70.386 67.717 -10.123 1.00 16.94 226 THR B CA 1
ATOM 9314 C C . THR B 1 222 ? 70.368 66.581 -11.148 1.00 18.03 226 THR B C 1
ATOM 9315 O O . THR B 1 222 ? 69.456 66.502 -11.979 1.00 18.45 226 THR B O 1
ATOM 9326 N N . ALA B 1 223 ? 71.342 65.671 -11.081 1.00 16.77 227 ALA B N 1
ATOM 9327 C CA . ALA B 1 223 ? 71.363 64.537 -12.007 1.00 16.31 227 ALA B CA 1
ATOM 9328 C C . ALA B 1 223 ? 70.134 63.646 -11.827 1.00 18.86 227 ALA B C 1
ATOM 9329 O O . ALA B 1 223 ? 69.559 63.149 -12.807 1.00 15.44 227 ALA B O 1
ATOM 9336 N N . TRP B 1 224 ? 69.734 63.421 -10.581 1.00 18.66 228 TRP B N 1
ATOM 9337 C CA . TRP B 1 224 ? 68.530 62.636 -10.294 1.00 17.06 228 TRP B CA 1
ATOM 9338 C C . TRP B 1 224 ? 67.290 63.296 -10.888 1.00 15.70 228 TRP B C 1
ATOM 9339 O O . TRP B 1 224 ? 66.462 62.637 -11.528 1.00 15.88 228 TRP B O 1
ATOM 9360 N N . ILE B 1 225 ? 67.139 64.607 -10.677 1.00 15.10 229 ILE B N 1
ATOM 9361 C CA . ILE B 1 225 ? 66.022 65.320 -11.285 1.00 14.71 229 ILE B CA 1
ATOM 9362 C C . ILE B 1 225 ? 66.039 65.139 -12.795 1.00 16.36 229 ILE B C 1
ATOM 9363 O O . ILE B 1 225 ? 65.001 64.871 -13.412 1.00 14.15 229 ILE B O 1
ATOM 9379 N N . ALA B 1 226 ? 67.214 65.302 -13.420 1.00 14.63 230 ALA B N 1
ATOM 9380 C CA . ALA B 1 226 ? 67.294 65.175 -14.872 1.00 17.20 230 ALA B CA 1
ATOM 9381 C C . ALA B 1 226 ? 66.838 63.794 -15.328 1.00 17.21 230 ALA B C 1
ATOM 9382 O O . ALA B 1 226 ? 66.067 63.675 -16.289 1.00 15.06 230 ALA B O 1
ATOM 9389 N N . ARG B 1 227 ? 67.284 62.737 -14.641 1.00 15.09 231 ARG B N 1
ATOM 9390 C CA . ARG B 1 227 ? 66.911 61.389 -15.052 1.00 17.70 231 ARG B CA 1
ATOM 9391 C C . ARG B 1 227 ? 65.399 61.208 -15.018 1.00 17.59 231 ARG B C 1
ATOM 9392 O O . ARG B 1 227 ? 64.816 60.574 -15.904 1.00 15.94 231 ARG B O 1
ATOM 9413 N N . HIS B 1 228 ? 64.750 61.725 -13.979 1.00 14.14 232 HIS B N 1
ATOM 9414 C CA . HIS B 1 228 ? 63.317 61.509 -13.831 1.00 14.43 232 HIS B CA 1
ATOM 9415 C C . HIS B 1 228 ? 62.498 62.495 -14.650 1.00 14.29 232 HIS B C 1
ATOM 9416 O O . HIS B 1 228 ? 61.406 62.140 -15.118 1.00 15.12 232 HIS B O 1
ATOM 9430 N N . ALA B 1 229 ? 63.029 63.702 -14.868 1.00 11.32 233 ALA B N 1
ATOM 9431 C CA . ALA B 1 229 ? 62.391 64.662 -15.766 1.00 12.91 233 ALA B CA 1
ATOM 9432 C C . ALA B 1 229 ? 62.327 64.131 -17.188 1.00 16.24 233 ALA B C 1
ATOM 9433 O O . ALA B 1 229 ? 61.333 64.342 -17.887 1.00 13.99 233 ALA B O 1
ATOM 9440 N N . LEU B 1 230 ? 63.407 63.504 -17.647 1.00 13.01 234 LEU B N 1
ATOM 9441 C CA . LEU B 1 230 ? 63.560 63.060 -19.017 1.00 11.87 234 LEU B CA 1
ATOM 9442 C C . LEU B 1 230 ? 63.021 61.657 -19.226 1.00 13.59 234 LEU B C 1
ATOM 9443 O O . LEU B 1 230 ? 63.234 61.093 -20.299 1.00 13.80 234 LEU B O 1
ATOM 9459 N N . ARG B 1 231 ? 62.311 61.087 -18.243 1.00 15.32 235 ARG B N 1
ATOM 9460 C CA . ARG B 1 231 ? 62.039 59.655 -18.316 1.00 14.05 235 ARG B CA 1
ATOM 9461 C C . ARG B 1 231 ? 61.182 59.297 -19.530 1.00 13.73 235 ARG B C 1
ATOM 9462 O O . ARG B 1 231 ? 61.361 58.230 -20.126 1.00 14.37 235 ARG B O 1
ATOM 9483 N N . SER B 1 232 ? 60.241 60.158 -19.916 1.00 13.13 236 SER B N 1
ATOM 9484 C CA . SER B 1 232 ? 59.406 59.822 -21.071 1.00 13.15 236 SER B CA 1
ATOM 9485 C C . SER B 1 232 ? 60.202 59.953 -22.362 1.00 16.82 236 SER B C 1
ATOM 9486 O O . SER B 1 232 ? 60.133 59.082 -23.237 1.00 16.34 236 SER B O 1
ATOM 9494 N N . LEU B 1 233 ? 61.008 61.009 -22.483 1.00 14.00 237 LEU B N 1
ATOM 9495 C CA . LEU B 1 233 ? 61.832 61.162 -23.686 1.00 12.67 237 LEU B CA 1
ATOM 9496 C C . LEU B 1 233 ? 62.847 60.028 -23.828 1.00 12.86 237 LEU B C 1
ATOM 9497 O O . LEU B 1 233 ? 63.138 59.586 -24.950 1.00 15.00 237 LEU B O 1
ATOM 9513 N N . ILE B 1 234 ? 63.385 59.535 -22.711 1.00 13.62 238 ILE B N 1
ATOM 9514 C CA . ILE B 1 234 ? 64.337 58.425 -22.769 1.00 13.65 238 ILE B CA 1
ATOM 9515 C C . ILE B 1 234 ? 63.650 57.174 -23.314 1.00 15.19 238 ILE B C 1
ATOM 9516 O O . ILE B 1 234 ? 64.211 56.459 -24.157 1.00 14.71 238 ILE B O 1
ATOM 9532 N N . LYS B 1 235 ? 62.428 56.888 -22.835 1.00 15.90 239 LYS B N 1
ATOM 9533 C CA . LYS B 1 235 ? 61.682 55.742 -23.349 1.00 14.73 239 LYS B CA 1
ATOM 9534 C C . LYS B 1 235 ? 61.353 55.901 -24.825 1.00 13.81 239 LYS B C 1
ATOM 9535 O O . LYS B 1 235 ? 61.238 54.893 -25.539 1.00 16.55 239 LYS B O 1
ATOM 9554 N N . GLN B 1 236 ? 61.196 57.138 -25.302 1.00 14.26 240 GLN B N 1
ATOM 9555 C CA . GLN B 1 236 ? 60.932 57.396 -26.709 1.00 14.25 240 GLN B CA 1
ATOM 9556 C C . GLN B 1 236 ? 62.187 57.320 -27.557 1.00 17.37 240 GLN B C 1
ATOM 9557 O O . GLN B 1 236 ? 62.092 57.490 -28.780 1.00 18.40 240 GLN B O 1
ATOM 9571 N N . GLY B 1 237 ? 63.338 57.071 -26.944 1.00 16.84 241 GLY B N 1
ATOM 9572 C CA . GLY B 1 237 ? 64.584 56.972 -27.675 1.00 18.45 241 GLY B CA 1
ATOM 9573 C C . GLY B 1 237 ? 65.163 58.296 -28.116 1.00 21.47 241 GLY B C 1
ATOM 9574 O O . GLY B 1 237 ? 65.945 58.331 -29.072 1.00 19.28 241 GLY B O 1
ATOM 9578 N N . ASN B 1 238 ? 64.824 59.382 -27.434 1.00 16.58 242 ASN B N 1
ATOM 9579 C CA . ASN B 1 238 ? 65.287 60.710 -27.829 1.00 16.79 242 ASN B CA 1
ATOM 9580 C C . ASN B 1 238 ? 66.788 60.824 -27.612 1.00 13.73 242 ASN B C 1
ATOM 9581 O O . ASN B 1 238 ? 67.274 60.604 -26.499 1.00 16.65 242 ASN B O 1
ATOM 9592 N N . THR B 1 239 ? 67.511 61.186 -28.676 1.00 16.58 243 THR B N 1
ATOM 9593 C CA . THR B 1 239 ? 68.967 61.153 -28.650 1.00 17.09 243 THR B CA 1
ATOM 9594 C C . THR B 1 239 ? 69.533 62.173 -27.673 1.00 17.64 243 THR B C 1
ATOM 9595 O O . THR B 1 239 ? 70.486 61.874 -26.935 1.00 16.47 243 THR B O 1
ATOM 9606 N N . ARG B 1 240 ? 68.972 63.385 -27.663 1.00 17.78 244 ARG B N 1
ATOM 9607 C CA . ARG B 1 240 ? 69.483 64.409 -26.763 1.00 20.20 244 ARG B CA 1
ATOM 9608 C C . ARG B 1 240 ? 69.278 63.986 -25.319 1.00 13.69 244 ARG B C 1
ATOM 9609 O O . ARG B 1 240 ? 70.154 64.189 -24.474 1.00 17.68 244 ARG B O 1
ATOM 9630 N N . ALA B 1 241 ? 68.137 63.356 -25.027 1.00 13.56 245 ALA B N 1
ATOM 9631 C CA . ALA B 1 241 ? 67.866 62.893 -23.671 1.00 14.69 245 ALA B CA 1
ATOM 9632 C C . ALA B 1 241 ? 68.813 61.766 -23.267 1.00 16.16 245 ALA B C 1
ATOM 9633 O O . ALA B 1 241 ? 69.362 61.765 -22.164 1.00 15.42 245 ALA B O 1
ATOM 9640 N N . LEU B 1 242 ? 68.995 60.790 -24.145 1.00 16.22 246 LEU B N 1
ATOM 9641 C CA . LEU B 1 242 ? 69.919 59.697 -23.859 1.00 18.52 246 LEU B CA 1
ATOM 9642 C C . LEU B 1 242 ? 71.341 60.211 -23.692 1.00 19.76 246 LEU B C 1
ATOM 9643 O O . LEU B 1 242 ? 72.079 59.742 -22.816 1.00 16.60 246 LEU B O 1
ATOM 9659 N N . THR B 1 243 ? 71.732 61.196 -24.505 1.00 16.09 247 THR B N 1
ATOM 9660 C CA . THR B 1 243 ? 73.065 61.782 -24.380 1.00 19.36 247 THR B CA 1
ATOM 9661 C C . THR B 1 243 ? 73.258 62.410 -23.007 1.00 18.64 247 THR B C 1
ATOM 9662 O O . THR B 1 243 ? 74.333 62.283 -22.404 1.00 17.12 247 THR B O 1
ATOM 9673 N N . LEU B 1 244 ? 72.235 63.098 -22.498 1.00 18.25 248 LEU B N 1
ATOM 9674 C CA . LEU B 1 244 ? 72.341 63.666 -21.161 1.00 17.27 248 LEU B CA 1
ATOM 9675 C C . LEU B 1 244 ? 72.536 62.586 -20.112 1.00 18.14 248 LEU B C 1
ATOM 9676 O O . LEU B 1 244 ? 73.139 62.842 -19.059 1.00 19.06 248 LEU B O 1
ATOM 9692 N N . MET B 1 245 ? 72.075 61.370 -20.386 1.00 15.86 249 MET B N 1
ATOM 9693 C CA . MET B 1 245 ? 72.266 60.249 -19.480 1.00 18.25 249 MET B CA 1
ATOM 9694 C C . MET B 1 245 ? 73.550 59.472 -19.753 1.00 18.99 249 MET B C 1
ATOM 9695 O O . MET B 1 245 ? 73.775 58.440 -19.120 1.00 18.36 249 MET B O 1
ATOM 9709 N N . GLY B 1 246 ? 74.386 59.935 -20.669 1.00 17.53 250 GLY B N 1
ATOM 9710 C CA . GLY B 1 246 ? 75.599 59.222 -21.016 1.00 17.83 250 GLY B CA 1
ATOM 9711 C C . GLY B 1 246 ? 75.418 58.031 -21.932 1.00 22.60 250 GLY B C 1
ATOM 9712 O O . GLY B 1 246 ? 76.367 57.265 -22.128 1.00 20.07 250 GLY B O 1
ATOM 9716 N N . ALA B 1 247 ? 74.239 57.864 -22.520 1.00 18.24 251 ALA B N 1
ATOM 9717 C CA . ALA B 1 247 ? 73.891 56.666 -23.271 1.00 16.97 251 ALA B CA 1
ATOM 9718 C C . ALA B 1 247 ? 73.363 57.042 -24.648 1.00 19.51 251 ALA B C 1
ATOM 9719 O O . ALA B 1 247 ? 72.510 56.351 -25.207 1.00 18.50 251 ALA B O 1
ATOM 9726 N N . GLY B 1 248 ? 73.860 58.145 -25.198 1.00 20.39 252 GLY B N 1
ATOM 9727 C CA . GLY B 1 248 ? 73.415 58.621 -26.490 1.00 18.20 252 GLY B CA 1
ATOM 9728 C C . GLY B 1 248 ? 74.124 57.987 -27.671 1.00 20.80 252 GLY B C 1
ATOM 9729 O O . GLY B 1 248 ? 73.575 57.952 -28.776 1.00 21.20 252 GLY B O 1
ATOM 9733 N N . ALA B 1 249 ? 75.325 57.463 -27.466 1.00 19.86 253 ALA B N 1
ATOM 9734 C CA . ALA B 1 249 ? 76.046 56.853 -28.578 1.00 22.80 253 ALA B CA 1
ATOM 9735 C C . ALA B 1 249 ? 75.390 55.538 -29.000 1.00 23.30 253 ALA B C 1
ATOM 9736 O O . ALA B 1 249 ? 74.823 54.813 -28.186 1.00 22.68 253 ALA B O 1
ATOM 9743 N N . LYS B 1 250 ? 75.487 55.223 -30.290 1.00 20.36 254 LYS B N 1
ATOM 9744 C CA . LYS B 1 250 ? 75.078 53.903 -30.743 1.00 24.86 254 LYS B CA 1
ATOM 9745 C C . LYS B 1 250 ? 75.775 52.839 -29.903 1.00 22.55 254 LYS B C 1
ATOM 9746 O O . LYS B 1 250 ? 76.969 52.937 -29.604 1.00 26.64 254 LYS B O 1
ATOM 9765 N N . ALA B 1 251 ? 75.014 51.844 -29.486 1.00 21.96 255 ALA B N 1
ATOM 9766 C CA . ALA B 1 251 ? 75.584 50.755 -28.709 1.00 20.13 255 ALA B CA 1
ATOM 9767 C C . ALA B 1 251 ? 76.404 49.855 -29.614 1.00 25.11 255 ALA B C 1
ATOM 9768 O O . ALA B 1 251 ? 75.929 49.410 -30.663 1.00 27.23 255 ALA B O 1
ATOM 9775 N N . GLU B 1 252 ? 77.649 49.609 -29.213 1.00 24.62 256 GLU B N 1
ATOM 9776 C CA . GLU B 1 252 ? 78.531 48.693 -29.927 1.00 24.92 256 GLU B CA 1
ATOM 9777 C C . GLU B 1 252 ? 78.363 47.347 -29.241 1.00 26.15 256 GLU B C 1
ATOM 9778 O O . GLU B 1 252 ? 79.140 46.954 -28.371 1.00 25.71 256 GLU B O 1
ATOM 9790 N N . VAL B 1 253 ? 77.293 46.655 -29.621 1.00 24.78 257 VAL B N 1
ATOM 9791 C CA . VAL B 1 253 ? 76.914 45.393 -28.996 1.00 23.02 257 VAL B CA 1
ATOM 9792 C C . VAL B 1 253 ? 76.315 44.493 -30.055 1.00 27.98 257 VAL B C 1
ATOM 9793 O O . VAL B 1 253 ? 75.782 44.958 -31.060 1.00 29.10 257 VAL B O 1
ATOM 9806 N N . LYS B 1 254 ? 76.390 43.192 -29.809 1.00 25.42 258 LYS B N 1
ATOM 9807 C CA . LYS B 1 254 ? 75.592 42.200 -30.508 1.00 25.78 258 LYS B CA 1
ATOM 9808 C C . LYS B 1 254 ? 74.568 41.627 -29.535 1.00 28.24 258 LYS B C 1
ATOM 9809 O O . LYS B 1 254 ? 74.810 41.546 -28.330 1.00 26.59 258 LYS B O 1
ATOM 9828 N N . ILE B 1 255 ? 73.416 41.233 -30.057 1.00 21.28 259 ILE B N 1
ATOM 9829 C CA . ILE B 1 255 ? 72.362 40.643 -29.246 1.00 17.63 259 ILE B CA 1
ATOM 9830 C C . ILE B 1 255 ? 72.270 39.178 -29.635 1.00 23.23 259 ILE B C 1
ATOM 9831 O O . ILE B 1 255 ? 72.330 38.847 -30.828 1.00 26.12 259 ILE B O 1
ATOM 9847 N N . HIS B 1 256 ? 72.217 38.296 -28.631 1.00 22.08 260 HIS B N 1
ATOM 9848 C CA . HIS B 1 256 ? 72.169 36.853 -28.851 1.00 23.24 260 HIS B CA 1
ATOM 9849 C C . HIS B 1 256 ? 71.018 36.234 -28.069 1.00 21.40 260 HIS B C 1
ATOM 9850 O O . HIS B 1 256 ? 70.633 36.713 -26.995 1.00 19.56 260 HIS B O 1
ATOM 9864 N N . HIS B 1 257 ? 70.491 35.133 -28.610 1.00 22.42 261 HIS B N 1
ATOM 9865 C CA . HIS B 1 257 ? 69.530 34.291 -27.896 1.00 22.81 261 HIS B CA 1
ATOM 9866 C C . HIS B 1 257 ? 68.224 35.025 -27.597 1.00 21.11 261 HIS B C 1
ATOM 9867 O O . HIS B 1 257 ? 67.516 34.680 -26.645 1.00 23.60 261 HIS B O 1
ATOM 9881 N N . LEU B 1 258 ? 67.850 36.028 -28.391 1.00 18.09 262 LEU B N 1
ATOM 9882 C CA . LEU B 1 258 ? 66.653 36.795 -28.044 1.00 17.79 262 LEU B CA 1
ATOM 9883 C C . LEU B 1 258 ? 65.403 35.932 -28.196 1.00 22.71 262 LEU B C 1
ATOM 9884 O O . LEU B 1 258 ? 65.178 35.325 -29.247 1.00 21.58 262 LEU B O 1
ATOM 9900 N N . MET B 1 259 ? 64.608 35.836 -27.135 1.00 18.78 263 MET B N 1
ATOM 9901 C CA . MET B 1 259 ? 63.391 35.041 -27.206 1.00 21.21 263 MET B CA 1
ATOM 9902 C C . MET B 1 259 ? 62.401 35.491 -26.145 1.00 23.53 263 MET B C 1
ATOM 9903 O O . MET B 1 259 ? 62.760 36.098 -25.131 1.00 18.27 263 MET B O 1
ATOM 9917 N N . VAL B 1 260 ? 61.142 35.150 -26.388 1.00 19.25 264 VAL B N 1
ATOM 9918 C CA . VAL B 1 260 ? 60.093 35.234 -25.380 1.00 15.95 264 VAL B CA 1
ATOM 9919 C C . VAL B 1 260 ? 59.544 33.828 -25.185 1.00 18.46 264 VAL B C 1
ATOM 9920 O O . VAL B 1 260 ? 59.254 33.132 -26.168 1.00 20.95 264 VAL B O 1
ATOM 9933 N N . THR B 1 261 ? 59.410 33.407 -23.933 1.00 18.19 265 THR B N 1
ATOM 9934 C CA . THR B 1 261 ? 58.812 32.120 -23.641 1.00 20.12 265 THR B CA 1
ATOM 9935 C C . THR B 1 261 ? 57.751 32.306 -22.570 1.00 21.59 265 THR B C 1
ATOM 9936 O O . THR B 1 261 ? 57.887 33.191 -21.718 1.00 24.60 265 THR B O 1
ATOM 9947 N N . PRO B 1 262 ? 56.659 31.526 -22.610 1.00 19.89 266 PRO B N 1
ATOM 9948 C CA . PRO B 1 262 ? 56.256 30.590 -23.665 1.00 23.39 266 PRO B CA 1
ATOM 9949 C C . PRO B 1 262 ? 55.920 31.334 -24.957 1.00 20.55 266 PRO B C 1
ATOM 9950 O O . PRO B 1 262 ? 55.653 32.530 -24.912 1.00 22.13 266 PRO B O 1
ATOM 9961 N N . ALA B 1 263 ? 55.907 30.610 -26.073 1.00 21.21 267 ALA B N 1
ATOM 9962 C CA . ALA B 1 263 ? 55.586 31.207 -27.368 1.00 24.73 267 ALA B CA 1
ATOM 9963 C C . ALA B 1 263 ? 54.113 31.585 -27.458 1.00 20.57 267 ALA B C 1
ATOM 9964 O O . ALA B 1 263 ? 53.746 32.515 -28.203 1.00 19.19 267 ALA B O 1
ATOM 9971 N N . VAL B 1 264 ? 53.263 30.868 -26.731 1.00 21.63 268 VAL B N 1
ATOM 9972 C CA . VAL B 1 264 ? 51.817 31.047 -26.771 1.00 21.06 268 VAL B CA 1
ATOM 9973 C C . VAL B 1 264 ? 51.324 31.011 -25.336 1.00 25.52 268 VAL B C 1
ATOM 9974 O O . VAL B 1 264 ? 51.687 30.103 -24.579 1.00 23.42 268 VAL B O 1
ATOM 9987 N N . ILE B 1 265 ? 50.510 31.995 -24.956 1.00 21.63 269 ILE B N 1
ATOM 9988 C CA . ILE B 1 265 ? 49.965 32.055 -23.608 1.00 20.17 269 ILE B CA 1
ATOM 9989 C C . ILE B 1 265 ? 48.474 32.333 -23.655 1.00 22.09 269 ILE B C 1
ATOM 9990 O O . ILE B 1 265 ? 47.942 32.883 -24.623 1.00 24.59 269 ILE B O 1
ATOM 10006 N N . ASN B 1 266 ? 47.807 31.937 -22.568 1.00 20.89 270 ASN B N 1
ATOM 10007 C CA . ASN B 1 266 ? 46.489 32.441 -22.224 1.00 19.51 270 ASN B CA 1
ATOM 10008 C C . ASN B 1 266 ? 46.618 33.643 -21.299 1.00 21.34 270 ASN B C 1
ATOM 10009 O O . ASN B 1 266 ? 47.572 33.773 -20.528 1.00 21.64 270 ASN B O 1
ATOM 10020 N N . LEU B 1 267 ? 45.618 34.507 -21.355 1.00 22.36 271 LEU B N 1
ATOM 10021 C CA . LEU B 1 267 ? 45.555 35.633 -20.447 1.00 24.10 271 LEU B CA 1
ATOM 10022 C C . LEU B 1 267 ? 45.658 35.147 -19.003 1.00 22.45 271 LEU B C 1
ATOM 10023 O O . LEU B 1 267 ? 45.015 34.169 -18.615 1.00 21.31 271 LEU B O 1
ATOM 10039 N N . GLY B 1 268 ? 46.489 35.824 -18.214 1.00 20.44 272 GLY B N 1
ATOM 10040 C CA . GLY B 1 268 ? 46.777 35.444 -16.851 1.00 23.60 272 GLY B CA 1
ATOM 10041 C C . GLY B 1 268 ? 48.154 34.847 -16.659 1.00 23.79 272 GLY B C 1
ATOM 10042 O O . GLY B 1 268 ? 48.645 34.802 -15.526 1.00 23.70 272 GLY B O 1
ATOM 10046 N N . GLU B 1 269 ? 48.788 34.391 -17.726 1.00 17.58 273 GLU B N 1
ATOM 10047 C CA . GLU B 1 269 ? 50.093 33.766 -17.633 1.00 17.81 273 GLU B CA 1
ATOM 10048 C C . GLU B 1 269 ? 51.201 34.817 -17.674 1.00 20.98 273 GLU B C 1
ATOM 10049 O O . GLU B 1 269 ? 50.988 35.980 -18.027 1.00 20.20 273 GLU B O 1
ATOM 10061 N N . ARG B 1 270 ? 52.404 34.366 -17.331 1.00 18.61 274 ARG B N 1
ATOM 10062 C CA . ARG B 1 270 ? 53.626 35.153 -17.418 1.00 20.23 274 ARG B CA 1
ATOM 10063 C C . ARG B 1 270 ? 54.343 34.864 -18.736 1.00 21.96 274 ARG B C 1
ATOM 10064 O O . ARG B 1 270 ? 54.322 33.728 -19.235 1.00 21.26 274 ARG B O 1
ATOM 10085 N N . ILE B 1 271 ? 54.971 35.895 -19.295 1.00 16.33 275 ILE B N 1
ATOM 10086 C CA . ILE B 1 271 ? 55.959 35.732 -20.356 1.00 16.51 275 ILE B CA 1
ATOM 10087 C C . ILE B 1 271 ? 57.332 36.027 -19.770 1.00 19.79 275 ILE B C 1
ATOM 10088 O O . ILE B 1 271 ? 57.467 36.692 -18.736 1.00 17.85 275 ILE B O 1
ATOM 10104 N N . ASN B 1 272 ? 58.360 35.505 -20.430 1.00 17.22 276 ASN B N 1
ATOM 10105 C CA . ASN B 1 272 ? 59.751 35.721 -20.037 1.00 21.41 276 ASN B CA 1
ATOM 10106 C C . ASN B 1 272 ? 60.535 36.197 -21.249 1.00 18.29 276 ASN B C 1
ATOM 10107 O O . ASN B 1 272 ? 60.708 35.439 -22.214 1.00 20.50 276 ASN B O 1
ATOM 10118 N N . LEU B 1 273 ? 61.010 37.442 -21.188 1.00 14.49 277 LEU B N 1
ATOM 10119 C CA . LEU B 1 273 ? 61.867 38.028 -22.204 1.00 17.89 277 LEU B CA 1
ATOM 10120 C C . LEU B 1 273 ? 63.321 37.823 -21.802 1.00 16.52 277 LEU B C 1
ATOM 10121 O O . LEU B 1 273 ? 63.713 38.194 -20.695 1.00 19.53 277 LEU B O 1
ATOM 10137 N N . SER B 1 274 ? 64.132 37.252 -22.692 1.00 14.69 278 SER B N 1
ATOM 10138 C CA . SER B 1 274 ? 65.540 37.079 -22.347 1.00 15.41 278 SER B CA 1
ATOM 10139 C C . SER B 1 274 ? 66.424 37.217 -23.583 1.00 17.66 278 SER B C 1
ATOM 10140 O O . SER B 1 274 ? 65.995 36.950 -24.708 1.00 19.82 278 SER B O 1
ATOM 10148 N N . PHE B 1 275 ? 67.660 37.676 -23.357 1.00 18.91 279 PHE B N 1
ATOM 10149 C CA . PHE B 1 275 ? 68.668 37.827 -24.414 1.00 17.91 279 PHE B CA 1
ATOM 10150 C C . PHE B 1 275 ? 69.995 38.133 -23.728 1.00 17.83 279 PHE B C 1
ATOM 10151 O O . PHE B 1 275 ? 70.041 38.445 -22.532 1.00 18.66 279 PHE B O 1
ATOM 10168 N N . THR B 1 276 ? 71.070 38.050 -24.493 1.00 16.08 280 THR B N 1
ATOM 10169 C CA . THR B 1 276 ? 72.410 38.382 -24.018 1.00 15.83 280 THR B CA 1
ATOM 10170 C C . THR B 1 276 ? 72.964 39.511 -24.874 1.00 19.88 280 THR B C 1
ATOM 10171 O O . THR B 1 276 ? 72.861 39.461 -26.100 1.00 21.52 280 THR B O 1
ATOM 10182 N N . LEU B 1 277 ? 73.540 40.522 -24.239 1.00 20.02 281 LEU B N 1
ATOM 10183 C CA . LEU B 1 277 ? 74.265 41.567 -24.955 1.00 18.56 281 LEU B CA 1
ATOM 10184 C C . LEU B 1 277 ? 75.760 41.300 -24.856 1.00 21.07 281 LEU B C 1
ATOM 10185 O O . LEU B 1 277 ? 76.278 41.035 -23.763 1.00 22.86 281 LEU B O 1
ATOM 10201 N N . GLU B 1 278 ? 76.443 41.348 -26.002 1.00 19.29 282 GLU B N 1
ATOM 10202 C CA . GLU B 1 278 ? 77.885 41.168 -26.079 1.00 19.66 282 GLU B CA 1
ATOM 10203 C C . GLU B 1 278 ? 78.510 42.468 -26.574 1.00 24.05 282 GLU B C 1
ATOM 10204 O O . GLU B 1 278 ? 78.201 42.929 -27.679 1.00 22.01 282 GLU B O 1
ATOM 10216 N N . SER B 1 279 ? 79.409 43.041 -25.779 1.00 25.14 283 SER B N 1
ATOM 10217 C CA . SER B 1 279 ? 80.125 44.234 -26.219 1.00 22.56 283 SER B CA 1
ATOM 10218 C C . SER B 1 279 ? 81.115 43.913 -27.331 1.00 23.40 283 SER B C 1
ATOM 10219 O O . SER B 1 279 ? 81.874 42.940 -27.257 1.00 22.80 283 SER B O 1
ATOM 10227 N N . THR B 1 280 ? 81.134 44.764 -28.353 1.00 23.62 284 THR B N 1
ATOM 10228 C CA . THR B 1 280 ? 82.151 44.696 -29.399 1.00 26.50 284 THR B CA 1
ATOM 10229 C C . THR B 1 280 ? 83.086 45.898 -29.342 1.00 30.30 284 THR B C 1
ATOM 10230 O O . THR B 1 280 ? 83.791 46.185 -30.316 1.00 34.77 284 THR B O 1
ATOM 10241 N N . ALA B 1 281 ? 83.126 46.580 -28.207 1.00 28.94 285 ALA B N 1
ATOM 10242 C CA . ALA B 1 281 ? 83.867 47.816 -28.048 1.00 28.32 285 ALA B CA 1
ATOM 10243 C C . ALA B 1 281 ? 85.112 47.579 -27.206 1.00 29.84 285 ALA B C 1
ATOM 10244 O O . ALA B 1 281 ? 85.131 46.668 -26.368 1.00 28.48 285 ALA B O 1
ATOM 10251 N N . PRO B 1 282 ? 86.164 48.382 -27.404 1.00 33.34 286 PRO B N 1
ATOM 10252 C CA . PRO B 1 282 ? 87.389 48.244 -26.601 1.00 30.22 286 PRO B CA 1
ATOM 10253 C C . PRO B 1 282 ? 87.349 48.962 -25.263 1.00 33.94 286 PRO B C 1
ATOM 10254 O O . PRO B 1 282 ? 88.331 48.893 -24.516 1.00 31.36 286 PRO B O 1
ATOM 10265 N N . ALA B 1 283 ? 86.259 49.642 -24.940 1.00 29.44 287 ALA B N 1
ATOM 10266 C CA . ALA B 1 283 ? 86.090 50.342 -23.679 1.00 29.50 287 ALA B CA 1
ATOM 10267 C C . ALA B 1 283 ? 84.712 50.041 -23.107 1.00 24.94 287 ALA B C 1
ATOM 10268 O O . ALA B 1 283 ? 83.823 49.576 -23.828 1.00 25.06 287 ALA B O 1
ATOM 10275 N N . PRO B 1 284 ? 84.500 50.302 -21.810 1.00 26.32 288 PRO B N 1
ATOM 10276 C CA . PRO B 1 284 ? 83.151 50.172 -21.245 1.00 20.66 288 PRO B CA 1
ATOM 10277 C C . PRO B 1 284 ? 82.172 51.099 -21.946 1.00 24.72 288 PRO B C 1
ATOM 10278 O O . PRO B 1 284 ? 82.551 52.147 -22.470 1.00 25.00 288 PRO B O 1
ATOM 10289 N N . GLN B 1 285 ? 80.896 50.705 -21.944 1.00 20.00 289 GLN B N 1
ATOM 10290 C CA . GLN B 1 285 ? 79.815 51.497 -22.538 1.00 20.21 289 GLN B CA 1
ATOM 10291 C C . GLN B 1 285 ? 78.647 51.623 -21.575 1.00 18.14 289 GLN B C 1
ATOM 10292 O O . GLN B 1 285 ? 78.170 50.612 -21.055 1.00 18.49 289 GLN B O 1
ATOM 10306 N N . LYS B 1 286 ? 78.126 52.835 -21.410 1.00 17.60 290 LYS B N 1
ATOM 10307 C CA . LYS B 1 286 ? 76.865 53.010 -20.697 1.00 18.06 290 LYS B CA 1
ATOM 10308 C C . LYS B 1 286 ? 75.703 52.650 -21.609 1.00 16.90 290 LYS B C 1
ATOM 10309 O O . LYS B 1 286 ? 75.606 53.169 -22.727 1.00 16.44 290 LYS B O 1
ATOM 10328 N N . LEU B 1 287 ? 74.819 51.785 -21.122 1.00 15.57 291 LEU B N 1
ATOM 10329 C CA . LEU B 1 287 ? 73.659 51.329 -21.877 1.00 16.36 291 LEU B CA 1
ATOM 10330 C C . LEU B 1 287 ? 72.366 51.625 -21.128 1.00 15.69 291 LEU B C 1
ATOM 10331 O O . LEU B 1 287 ? 72.290 51.475 -19.901 1.00 16.59 291 LEU B O 1
ATOM 10347 N N . VAL B 1 288 ? 71.363 52.052 -21.881 1.00 14.96 292 VAL B N 1
ATOM 10348 C CA . VAL B 1 288 ? 69.970 52.115 -21.432 1.00 13.52 292 VAL B CA 1
ATOM 10349 C C . VAL B 1 288 ? 69.201 51.075 -22.240 1.00 13.63 292 VAL B C 1
ATOM 10350 O O . VAL B 1 288 ? 69.053 51.194 -23.462 1.00 16.23 292 VAL B O 1
ATOM 10363 N N . VAL B 1 289 ? 68.748 50.026 -21.567 1.00 14.09 293 VAL B N 1
ATOM 10364 C CA . VAL B 1 289 ? 68.087 48.900 -22.207 1.00 12.44 293 VAL B CA 1
ATOM 10365 C C . VAL B 1 289 ? 66.641 48.900 -21.745 1.00 11.58 293 VAL B C 1
ATOM 10366 O O . VAL B 1 289 ? 66.365 48.738 -20.547 1.00 13.08 293 VAL B O 1
ATOM 10379 N N . ASP B 1 290 ? 65.726 49.081 -22.689 1.00 14.10 294 ASP B N 1
ATOM 10380 C CA . ASP B 1 290 ? 64.291 49.050 -22.440 1.00 12.98 294 ASP B CA 1
ATOM 10381 C C . ASP B 1 290 ? 63.685 48.075 -23.437 1.00 14.75 294 ASP B C 1
ATOM 10382 O O . ASP B 1 290 ? 64.387 47.518 -24.288 1.00 14.53 294 ASP B O 1
ATOM 10391 N N . TYR B 1 291 ? 62.381 47.851 -23.334 1.00 13.57 295 TYR B N 1
ATOM 10392 C CA . TYR B 1 291 ? 61.707 47.023 -24.320 1.00 11.47 295 TYR B CA 1
ATOM 10393 C C . TYR B 1 291 ? 60.307 47.556 -24.552 1.00 13.11 295 TYR B C 1
ATOM 10394 O O . TYR B 1 291 ? 59.759 48.299 -23.741 1.00 13.99 295 TYR B O 1
ATOM 10412 N N . ALA B 1 292 ? 59.748 47.210 -25.703 1.00 15.17 296 ALA B N 1
ATOM 10413 C CA . ALA B 1 292 ? 58.398 47.629 -26.044 1.00 14.83 296 ALA B CA 1
ATOM 10414 C C . ALA B 1 292 ? 57.556 46.430 -26.454 1.00 14.55 296 ALA B C 1
ATOM 10415 O O . ALA B 1 292 ? 58.036 45.528 -27.141 1.00 16.99 296 ALA B O 1
ATOM 10422 N N . ILE B 1 293 ? 56.291 46.439 -26.051 1.00 12.35 297 ILE B N 1
ATOM 10423 C CA . ILE B 1 293 ? 55.309 45.474 -26.523 1.00 12.59 297 ILE B CA 1
ATOM 10424 C C . ILE B 1 293 ? 54.358 46.229 -27.431 1.00 13.84 297 ILE B C 1
ATOM 10425 O O . ILE B 1 293 ? 53.820 47.277 -27.043 1.00 14.51 297 ILE B O 1
ATOM 10441 N N . ASP B 1 294 ? 54.184 45.722 -28.651 1.00 13.31 298 ASP B N 1
ATOM 10442 C CA . ASP B 1 294 ? 53.191 46.259 -29.584 1.00 14.15 298 ASP B CA 1
ATOM 10443 C C . ASP B 1 294 ? 51.858 45.605 -29.241 1.00 13.81 298 ASP B C 1
ATOM 10444 O O . ASP B 1 294 ? 51.433 44.635 -29.876 1.00 16.78 298 ASP B O 1
ATOM 10453 N N . TYR B 1 295 ? 51.211 46.134 -28.204 1.00 14.79 299 TYR B N 1
ATOM 10454 C CA . TYR B 1 295 ? 49.973 45.549 -27.715 1.00 13.64 299 TYR B CA 1
ATOM 10455 C C . TYR B 1 295 ? 48.867 45.609 -28.762 1.00 17.33 299 TYR B C 1
ATOM 10456 O O . TYR B 1 295 ? 48.567 46.676 -29.308 1.00 16.41 299 TYR B O 1
ATOM 10474 N N . VAL B 1 296 ? 48.218 44.471 -28.985 1.00 15.70 300 VAL B N 1
ATOM 10475 C CA . VAL B 1 296 ? 47.056 44.421 -29.870 1.00 15.98 300 VAL B CA 1
ATOM 10476 C C . VAL B 1 296 ? 45.877 45.083 -29.158 1.00 18.94 300 VAL B C 1
ATOM 10477 O O . VAL B 1 296 ? 45.455 44.646 -28.080 1.00 19.43 300 VAL B O 1
ATOM 10490 N N . LYS B 1 297 ? 45.341 46.149 -29.747 1.00 18.39 301 LYS B N 1
ATOM 10491 C CA . LYS B 1 297 ? 44.199 46.820 -29.152 1.00 17.38 301 LYS B CA 1
ATOM 10492 C C . LYS B 1 297 ? 42.907 46.333 -29.802 1.00 16.98 301 LYS B C 1
ATOM 10493 O O . LYS B 1 297 ? 42.905 45.464 -30.676 1.00 18.56 301 LYS B O 1
ATOM 10512 N N . SER B 1 298 ? 41.782 46.900 -29.357 1.00 16.80 302 SER B N 1
ATOM 10513 C CA . SER B 1 298 ? 40.484 46.418 -29.826 1.00 18.76 302 SER B CA 1
ATOM 10514 C C . SER B 1 298 ? 40.337 46.586 -31.331 1.00 22.61 302 SER B C 1
ATOM 10515 O O . SER B 1 298 ? 39.573 45.844 -31.959 1.00 22.08 302 SER B O 1
ATOM 10523 N N . THR B 1 299 ? 41.028 47.575 -31.913 1.00 22.99 303 THR B N 1
ATOM 10524 C CA . THR B 1 299 ? 41.025 47.843 -33.346 1.00 26.62 303 THR B CA 1
ATOM 10525 C C . THR B 1 299 ? 41.793 46.805 -34.140 1.00 24.81 303 THR B C 1
ATOM 10526 O O . THR B 1 299 ? 41.687 46.789 -35.370 1.00 23.25 303 THR B O 1
ATOM 10537 N N . GLY B 1 300 ? 42.586 45.976 -33.473 1.00 18.78 304 GLY B N 1
ATOM 10538 C CA . GLY B 1 300 ? 43.556 45.127 -34.130 1.00 21.86 304 GLY B CA 1
ATOM 10539 C C . GLY B 1 300 ? 44.896 45.792 -34.353 1.00 20.66 304 GLY B C 1
ATOM 10540 O O . GLY B 1 300 ? 45.854 45.116 -34.752 1.00 20.25 304 GLY B O 1
ATOM 10544 N N . HIS B 1 301 ? 45.005 47.088 -34.090 1.00 19.39 305 HIS B N 1
ATOM 10545 C CA . HIS B 1 301 ? 46.270 47.786 -34.269 1.00 21.73 305 HIS B CA 1
ATOM 10546 C C . HIS B 1 301 ? 47.207 47.495 -33.104 1.00 17.95 305 HIS B C 1
ATOM 10547 O O . HIS B 1 301 ? 46.790 47.449 -31.945 1.00 18.91 305 HIS B O 1
ATOM 10561 N N . GLY B 1 302 ? 48.489 47.325 -33.411 1.00 17.36 306 GLY B N 1
ATOM 10562 C CA . GLY B 1 302 ? 49.471 47.100 -32.365 1.00 18.17 306 GLY B CA 1
ATOM 10563 C C . GLY B 1 302 ? 50.081 48.409 -31.908 1.00 23.24 306 GLY B C 1
ATOM 10564 O O . GLY B 1 302 ? 50.667 49.133 -32.720 1.00 25.09 306 GLY B O 1
ATOM 10568 N N . ALA B 1 303 ? 49.974 48.728 -30.619 1.00 15.02 307 ALA B N 1
ATOM 10569 C CA . ALA B 1 303 ? 50.353 50.040 -30.106 1.00 15.67 307 ALA B CA 1
ATOM 10570 C C . ALA B 1 303 ? 51.508 49.875 -29.129 1.00 15.90 307 ALA B C 1
ATOM 10571 O O . ALA B 1 303 ? 51.347 49.259 -28.069 1.00 15.55 307 ALA B O 1
ATOM 10578 N N . ALA B 1 304 ? 52.669 50.436 -29.487 1.00 16.19 308 ALA B N 1
ATOM 10579 C CA . ALA B 1 304 ? 53.890 50.230 -28.711 1.00 14.72 308 ALA B CA 1
ATOM 10580 C C . ALA B 1 304 ? 53.792 50.852 -27.321 1.00 16.58 308 ALA B C 1
ATOM 10581 O O . ALA B 1 304 ? 53.388 52.010 -27.163 1.00 16.48 308 ALA B O 1
ATOM 10588 N N . LYS B 1 305 ? 54.172 50.072 -26.312 1.00 14.66 309 LYS B N 1
ATOM 10589 C CA . LYS B 1 305 ? 54.310 50.546 -24.945 1.00 14.71 309 LYS B CA 1
ATOM 10590 C C . LYS B 1 305 ? 55.689 50.160 -24.441 1.00 11.45 309 LYS B C 1
ATOM 10591 O O . LYS B 1 305 ? 56.048 48.978 -24.469 1.00 12.37 309 LYS B O 1
ATOM 10610 N N . VAL B 1 306 ? 56.454 51.148 -23.968 1.00 11.19 310 VAL B N 1
ATOM 10611 C CA . VAL B 1 306 ? 57.829 50.926 -23.521 1.00 11.10 310 VAL B CA 1
ATOM 10612 C C . VAL B 1 306 ? 57.842 50.698 -22.011 1.00 14.15 310 VAL B C 1
ATOM 10613 O O . VAL B 1 306 ? 57.215 51.450 -21.246 1.00 14.24 310 VAL B O 1
ATOM 10626 N N . PHE B 1 307 ? 58.573 49.664 -21.599 1.00 13.64 311 PHE B N 1
ATOM 10627 C CA . PHE B 1 307 ? 58.867 49.355 -20.208 1.00 11.29 311 PHE B CA 1
ATOM 10628 C C . PHE B 1 307 ? 60.376 49.403 -19.976 1.00 13.35 311 PHE B C 1
ATOM 10629 O O . PHE B 1 307 ? 61.173 49.079 -20.867 1.00 13.82 311 PHE B O 1
ATOM 10646 N N . LYS B 1 308 ? 60.754 49.809 -18.769 1.00 12.61 312 LYS B N 1
ATOM 10647 C CA . LYS B 1 308 ? 62.154 49.910 -18.381 1.00 12.17 312 LYS B CA 1
ATOM 10648 C C . LYS B 1 308 ? 62.719 48.524 -18.109 1.00 14.35 312 LYS B C 1
ATOM 10649 O O . LYS B 1 308 ? 62.067 47.687 -17.479 1.00 18.76 312 LYS B O 1
ATOM 10668 N N . LEU B 1 309 ? 63.944 48.278 -18.557 1.00 14.36 313 LEU B N 1
ATOM 10669 C CA . LEU B 1 309 ? 64.586 46.996 -18.267 1.00 12.37 313 LEU B CA 1
ATOM 10670 C C . LEU B 1 309 ? 65.840 47.188 -17.424 1.00 18.34 313 LEU B C 1
ATOM 10671 O O . LEU B 1 309 ? 65.808 46.835 -16.252 1.00 20.69 313 LEU B O 1
ATOM 10687 N N . LYS B 1 310 ? 66.921 47.771 -17.946 1.00 16.46 314 LYS B N 1
ATOM 10688 C CA . LYS B 1 310 ? 68.162 47.828 -17.181 1.00 17.40 314 LYS B CA 1
ATOM 10689 C C . LYS B 1 310 ? 68.989 48.994 -17.692 1.00 19.90 314 LYS B C 1
ATOM 10690 O O . LYS B 1 310 ? 69.023 49.249 -18.892 1.00 19.53 314 LYS B O 1
ATOM 10709 N N . ALA B 1 311 ? 69.652 49.694 -16.781 1.00 18.98 3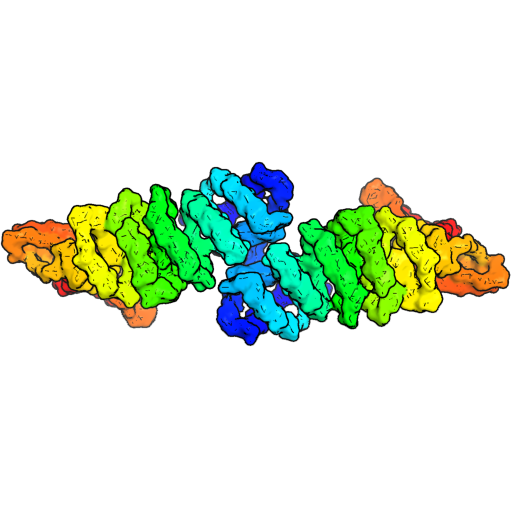15 ALA B N 1
ATOM 10710 C CA . ALA B 1 311 ? 70.591 50.755 -17.142 1.00 17.49 315 ALA B CA 1
ATOM 10711 C C . ALA B 1 311 ? 71.895 50.419 -16.450 1.00 20.11 315 ALA B C 1
ATOM 10712 O O . ALA B 1 311 ? 71.926 50.304 -15.217 1.00 18.28 315 ALA B O 1
ATOM 10719 N N . PHE B 1 312 ? 72.959 50.231 -17.226 1.00 17.63 316 PHE B N 1
ATOM 10720 C CA . PHE B 1 312 ? 74.186 49.700 -16.648 1.00 18.55 316 PHE B CA 1
ATOM 10721 C C . PHE B 1 312 ? 75.343 49.949 -17.603 1.00 17.78 316 PHE B C 1
ATOM 10722 O O . PHE B 1 312 ? 75.154 50.338 -18.759 1.00 18.84 316 PHE B O 1
ATOM 10739 N N . SER B 1 313 ? 76.556 49.722 -17.093 1.00 16.43 317 SER B N 1
ATOM 10740 C CA . SER B 1 313 ? 77.773 49.812 -17.884 1.00 17.00 317 SER B CA 1
ATOM 10741 C C . SER B 1 313 ? 78.225 48.413 -18.278 1.00 20.66 317 SER B C 1
ATOM 10742 O O . SER B 1 313 ? 78.388 47.543 -17.416 1.00 21.12 317 SER B O 1
ATOM 10750 N N . LEU B 1 314 ? 78.413 48.197 -19.577 1.00 19.15 318 LEU B N 1
ATOM 10751 C CA . LEU B 1 314 ? 78.866 46.914 -20.101 1.00 17.52 318 LEU B CA 1
ATOM 10752 C C . LEU B 1 314 ? 80.352 47.012 -20.413 1.00 17.60 318 LEU B C 1
ATOM 10753 O O . LEU B 1 314 ? 80.767 47.858 -21.210 1.00 20.35 318 LEU B O 1
ATOM 10769 N N . GLY B 1 315 ? 81.142 46.144 -19.782 1.00 21.58 319 GLY B N 1
ATOM 10770 C CA . GLY B 1 315 ? 82.583 46.162 -19.980 1.00 25.67 319 GLY B CA 1
ATOM 10771 C C . GLY B 1 315 ? 82.993 45.843 -21.409 1.00 27.56 319 GLY B C 1
ATOM 10772 O O . GLY B 1 315 ? 82.252 45.252 -22.204 1.00 21.29 319 GLY B O 1
ATOM 10776 N N . ALA B 1 316 ? 84.230 46.231 -21.730 1.00 23.45 320 ALA B N 1
ATOM 10777 C CA . ALA B 1 316 ? 84.784 45.994 -23.057 1.00 25.00 320 ALA B CA 1
ATOM 10778 C C . ALA B 1 316 ? 84.814 44.506 -23.368 1.00 29.76 320 ALA B C 1
ATOM 10779 O O . ALA B 1 316 ? 85.407 43.720 -22.628 1.00 28.55 320 ALA B O 1
ATOM 10786 N N . GLY B 1 317 ? 84.196 44.124 -24.477 1.00 24.81 321 GLY B N 1
ATOM 10787 C CA . GLY B 1 317 ? 84.113 42.733 -24.859 1.00 33.81 321 GLY B CA 1
ATOM 10788 C C . GLY B 1 317 ? 83.300 41.854 -23.937 1.00 32.40 321 GLY B C 1
ATOM 10789 O O . GLY B 1 317 ? 83.249 40.641 -24.163 1.00 31.18 321 GLY B O 1
ATOM 10793 N N . ALA B 1 318 ? 82.644 42.413 -22.923 1.00 24.24 322 ALA B N 1
ATOM 10794 C CA . ALA B 1 318 ? 81.924 41.589 -21.964 1.00 25.98 322 ALA B CA 1
ATOM 10795 C C . ALA B 1 318 ? 80.539 41.209 -22.493 1.00 23.12 322 ALA B C 1
ATOM 10796 O O . ALA B 1 318 ? 79.993 41.836 -23.404 1.00 23.28 322 ALA B O 1
ATOM 10803 N N . GLN B 1 319 ? 79.963 40.170 -21.891 1.00 26.25 323 GLN B N 1
ATOM 10804 C CA . GLN B 1 319 ? 78.609 39.722 -22.201 1.00 25.32 323 GLN B CA 1
ATOM 10805 C C . GLN B 1 319 ? 77.772 39.805 -20.939 1.00 26.01 323 GLN B C 1
ATOM 10806 O O . GLN B 1 319 ? 78.274 39.552 -19.841 1.00 29.84 323 GLN B O 1
ATOM 10820 N N . GLN B 1 320 ? 76.500 40.169 -21.086 1.00 20.93 324 GLN B N 1
ATOM 10821 C CA . GLN B 1 320 ? 75.588 40.278 -19.951 1.00 20.83 324 GLN B CA 1
ATOM 10822 C C . GLN B 1 320 ? 74.248 39.654 -20.315 1.00 22.22 324 GLN B C 1
ATOM 10823 O O . GLN B 1 320 ? 73.597 40.092 -21.267 1.00 20.82 324 GLN B O 1
ATOM 10837 N N . HIS B 1 321 ? 73.845 38.628 -19.567 1.00 20.47 325 HIS B N 1
ATOM 10838 C CA . HIS B 1 321 ? 72.500 38.090 -19.698 1.00 15.95 325 HIS B CA 1
ATOM 10839 C C . HIS B 1 321 ? 71.491 39.080 -19.147 1.00 21.88 325 HIS B C 1
ATOM 10840 O O . HIS B 1 321 ? 71.719 39.680 -18.094 1.00 25.93 325 HIS B O 1
ATOM 10854 N N . ILE B 1 322 ? 70.354 39.220 -19.845 1.00 17.22 326 ILE B N 1
ATOM 10855 C CA . ILE B 1 322 ? 69.246 40.076 -19.423 1.00 16.91 326 ILE B CA 1
ATOM 10856 C C . ILE B 1 322 ? 67.954 39.268 -19.480 1.00 21.66 326 ILE B C 1
ATOM 10857 O O . ILE B 1 322 ? 67.733 38.486 -20.409 1.00 18.06 326 ILE B O 1
ATOM 10873 N N . ARG B 1 323 ? 67.109 39.419 -18.460 1.00 18.64 327 ARG B N 1
ATOM 10874 C CA . ARG B 1 323 ? 65.888 38.635 -18.396 1.00 15.02 327 ARG B CA 1
ATOM 10875 C C . ARG B 1 323 ? 64.834 39.424 -17.647 1.00 21.87 327 ARG B C 1
ATOM 10876 O O . ARG B 1 323 ? 65.144 40.064 -16.639 1.00 20.42 327 ARG B O 1
ATOM 10897 N N . ARG B 1 324 ? 63.598 39.340 -18.119 1.00 14.37 328 ARG B N 1
ATOM 10898 C CA . ARG B 1 324 ? 62.466 40.014 -17.472 1.00 17.65 328 ARG B CA 1
ATOM 10899 C C . ARG B 1 324 ? 61.195 39.191 -17.627 1.00 17.23 328 ARG B C 1
ATOM 10900 O O . ARG B 1 324 ? 60.793 38.852 -18.747 1.00 17.80 328 ARG B O 1
ATOM 10921 N N . GLU B 1 325 ? 60.568 38.872 -16.503 1.00 14.20 329 GLU B N 1
ATOM 10922 C CA . GLU B 1 325 ? 59.264 38.226 -16.484 1.00 13.31 329 GLU B CA 1
ATOM 10923 C C . GLU B 1 325 ? 58.192 39.307 -16.425 1.00 18.33 329 GLU B C 1
ATOM 10924 O O . GLU B 1 325 ? 58.385 40.339 -15.778 1.00 18.88 329 GLU B O 1
ATOM 10936 N N . GLN B 1 326 ? 57.089 39.097 -17.143 1.00 14.60 330 GLN B N 1
ATOM 10937 C CA . GLN B 1 326 ? 55.972 40.028 -17.119 1.00 14.02 330 GLN B CA 1
ATOM 10938 C C . GLN B 1 326 ? 54.667 39.237 -17.070 1.00 15.32 330 GLN B C 1
ATOM 10939 O O . GLN B 1 326 ? 54.492 38.271 -17.807 1.00 17.63 330 GLN B O 1
ATOM 10953 N N . HIS B 1 327 ? 53.748 39.674 -16.210 1.00 14.58 331 HIS B N 1
ATOM 10954 C CA . HIS B 1 327 ? 52.485 38.991 -15.949 1.00 13.37 331 HIS B CA 1
ATOM 10955 C C . HIS B 1 327 ? 51.423 39.641 -16.828 1.00 17.32 331 HIS B C 1
ATOM 10956 O O . HIS B 1 327 ? 51.020 40.783 -16.585 1.00 17.59 331 HIS B O 1
ATOM 10970 N N . ILE B 1 328 ? 50.957 38.905 -17.831 1.00 14.97 332 ILE B N 1
ATOM 10971 C CA . ILE B 1 328 ? 50.047 39.430 -18.844 1.00 15.49 332 ILE B CA 1
ATOM 10972 C C . ILE B 1 328 ? 48.640 39.066 -18.397 1.00 20.42 332 ILE B C 1
ATOM 10973 O O . ILE B 1 328 ? 48.216 37.913 -18.512 1.00 17.93 332 ILE B O 1
ATOM 10989 N N . ARG B 1 329 ? 47.902 40.052 -17.893 1.00 17.83 333 ARG B N 1
ATOM 10990 C CA . ARG B 1 329 ? 46.548 39.810 -17.419 1.00 15.05 333 ARG B CA 1
ATOM 10991 C C . ARG B 1 329 ? 45.778 41.115 -17.536 1.00 15.30 333 ARG B C 1
ATOM 10992 O O . ARG B 1 329 ? 46.368 42.195 -17.477 1.00 15.10 333 ARG B O 1
ATOM 11013 N N . ASP B 1 330 ? 44.463 41.010 -17.741 1.00 17.16 334 ASP B N 1
ATOM 11014 C CA . ASP B 1 330 ? 43.653 42.220 -17.809 1.00 15.99 334 ASP B CA 1
ATOM 11015 C C . ASP B 1 330 ? 43.703 42.970 -16.485 1.00 21.06 334 ASP B C 1
ATOM 11016 O O . ASP B 1 330 ? 43.656 42.377 -15.398 1.00 20.46 334 ASP B O 1
ATOM 11025 N N . MET B 1 331 ? 43.795 44.286 -16.607 1.00 17.89 335 MET B N 1
ATOM 11026 C CA . MET B 1 331 ? 44.018 45.220 -15.518 1.00 19.90 335 MET B CA 1
ATOM 11027 C C . MET B 1 331 ? 43.121 46.419 -15.750 1.00 17.35 335 MET B C 1
ATOM 11028 O O . MET B 1 331 ? 42.715 46.689 -16.878 1.00 17.78 335 MET B O 1
ATOM 11042 N N . THR B 1 332 ? 42.881 47.189 -14.691 1.00 21.73 336 THR B N 1
ATOM 11043 C CA . THR B 1 332 ? 42.124 48.422 -14.861 1.00 19.27 336 THR B CA 1
ATOM 11044 C C . THR B 1 332 ? 42.714 49.291 -15.965 1.00 17.47 336 THR B C 1
ATOM 11045 O O . THR B 1 332 ? 41.976 49.852 -16.782 1.00 22.41 336 THR B O 1
ATOM 11056 N N . THR B 1 333 ? 44.040 49.396 -16.021 1.00 17.86 337 THR B N 1
ATOM 11057 C CA . THR B 1 333 ? 44.671 50.333 -16.942 1.00 17.33 337 THR B CA 1
ATOM 11058 C C . THR B 1 333 ? 44.953 49.727 -18.311 1.00 23.66 337 THR B C 1
ATOM 11059 O O . THR B 1 333 ? 45.323 50.467 -19.223 1.00 24.26 337 THR B O 1
ATOM 11070 N N . ARG B 1 334 ? 44.748 48.423 -18.507 1.00 18.22 338 ARG B N 1
ATOM 11071 C CA . ARG B 1 334 ? 45.057 47.832 -19.813 1.00 16.12 338 ARG B CA 1
ATOM 11072 C C . ARG B 1 334 ? 44.258 46.557 -20.013 1.00 17.94 338 ARG B C 1
ATOM 11073 O O . ARG B 1 334 ? 44.407 45.599 -19.247 1.00 16.96 338 ARG B O 1
ATOM 11094 N N . LYS B 1 335 ? 43.418 46.551 -21.045 1.00 17.18 339 LYS B N 1
ATOM 11095 C CA . LYS B 1 335 ? 42.728 45.367 -21.535 1.00 16.11 339 LYS B CA 1
ATOM 11096 C C . LYS B 1 335 ? 43.492 44.796 -22.730 1.00 15.16 339 LYS B C 1
ATOM 11097 O O . LYS B 1 335 ? 44.138 45.535 -23.484 1.00 17.55 339 LYS B O 1
ATOM 11116 N N . HIS B 1 336 ? 43.466 43.471 -22.861 1.00 15.38 340 HIS B N 1
ATOM 11117 C CA . HIS B 1 336 ? 44.269 42.759 -23.849 1.00 16.82 340 HIS B CA 1
ATOM 11118 C C . HIS B 1 336 ? 43.375 42.060 -24.867 1.00 20.67 340 HIS B C 1
ATOM 11119 O O . HIS B 1 336 ? 42.232 41.686 -24.574 1.00 19.24 340 HIS B O 1
ATOM 11133 N N . TYR B 1 337 ? 43.917 41.888 -26.069 1.00 17.84 341 TYR B N 1
ATOM 11134 C CA . TYR B 1 337 ? 43.193 41.337 -27.199 1.00 15.62 341 TYR B CA 1
ATOM 11135 C C . TYR B 1 337 ? 44.062 40.296 -27.886 1.00 19.99 341 TYR B C 1
ATOM 11136 O O . TYR B 1 337 ? 45.293 40.362 -27.811 1.00 17.06 341 TYR B O 1
ATOM 11154 N N . PRO B 1 338 ? 43.455 39.322 -28.554 1.00 20.14 342 PRO B N 1
ATOM 11155 C CA . PRO B 1 338 ? 44.232 38.170 -29.037 1.00 19.48 342 PRO B CA 1
ATOM 11156 C C . PRO B 1 338 ? 45.142 38.493 -30.209 1.00 21.56 342 PRO B C 1
ATOM 11157 O O . PRO B 1 338 ? 44.866 39.370 -31.034 1.00 19.71 342 PRO B O 1
ATOM 11168 N N . GLY B 1 339 ? 46.210 37.715 -30.318 1.00 20.41 343 GLY B N 1
ATOM 11169 C CA . GLY B 1 339 ? 47.016 37.707 -31.517 1.00 21.18 343 GLY B CA 1
ATOM 11170 C C . GLY B 1 339 ? 48.479 37.923 -31.221 1.00 22.06 343 GLY B C 1
ATOM 11171 O O . GLY B 1 339 ? 48.934 37.807 -30.076 1.00 19.21 343 GLY B O 1
ATOM 11175 N N . ARG B 1 340 ? 49.223 38.243 -32.277 1.00 19.46 344 ARG B N 1
ATOM 11176 C CA . ARG B 1 340 ? 50.673 38.340 -32.177 1.00 16.45 344 ARG B CA 1
ATOM 11177 C C . ARG B 1 340 ? 51.066 39.610 -31.448 1.00 20.75 344 ARG B C 1
ATOM 11178 O O . ARG B 1 340 ? 50.709 40.720 -31.867 1.00 18.88 344 ARG B O 1
ATOM 11199 N N . HIS B 1 341 ? 51.802 39.438 -30.355 1.00 17.73 345 HIS B N 1
ATOM 11200 C CA . HIS B 1 341 ? 52.365 40.536 -29.579 1.00 17.02 345 HIS B CA 1
ATOM 11201 C C . HIS B 1 341 ? 53.875 40.556 -29.825 1.00 21.78 345 HIS B C 1
ATOM 11202 O O . HIS B 1 341 ? 54.618 39.738 -29.269 1.00 18.30 345 HIS B O 1
ATOM 11216 N N . VAL B 1 342 ? 54.325 41.498 -30.640 1.00 17.81 346 VAL B N 1
ATOM 11217 C CA . VAL B 1 342 ? 55.746 41.640 -30.935 1.00 14.46 346 VAL B CA 1
ATOM 11218 C C . VAL B 1 342 ? 56.414 42.430 -29.817 1.00 16.37 346 VAL B C 1
ATOM 11219 O O . VAL B 1 342 ? 55.848 43.395 -29.283 1.00 16.19 346 VAL B O 1
ATOM 11232 N N . VAL B 1 343 ? 57.622 42.006 -29.455 1.00 15.39 347 VAL B N 1
ATOM 11233 C CA . VAL B 1 343 ? 58.397 42.604 -28.377 1.00 16.11 347 VAL B CA 1
ATOM 11234 C C . VAL B 1 343 ? 59.725 43.070 -28.946 1.00 21.86 347 VAL B C 1
ATOM 11235 O O . VAL B 1 343 ? 60.479 42.269 -29.508 1.00 22.72 347 VAL B O 1
ATOM 11248 N N . HIS B 1 344 ? 60.022 44.350 -28.777 1.00 14.95 348 HIS B N 1
ATOM 11249 C CA . HIS B 1 344 ? 61.236 44.960 -29.294 1.00 16.95 348 HIS B CA 1
ATOM 11250 C C . HIS B 1 344 ? 62.203 45.264 -28.161 1.00 14.88 348 HIS B C 1
ATOM 11251 O O . HIS B 1 344 ? 61.811 45.798 -27.124 1.00 15.89 348 HIS B O 1
ATOM 11265 N N . VAL B 1 345 ? 63.475 44.957 -28.384 1.00 14.78 349 VAL B N 1
ATOM 11266 C CA . VAL B 1 345 ? 64.538 45.305 -27.462 1.00 14.89 349 VAL B CA 1
ATOM 11267 C C . VAL B 1 345 ? 65.175 46.608 -27.925 1.00 14.86 349 VAL B C 1
ATOM 11268 O O . VAL B 1 345 ? 65.626 46.718 -29.072 1.00 14.54 349 VAL B O 1
ATOM 11281 N N . LEU B 1 346 ? 65.223 47.585 -27.023 1.00 15.56 350 LEU B N 1
ATOM 11282 C CA . LEU B 1 346 ? 65.721 48.927 -27.293 1.00 15.67 350 LEU B CA 1
ATOM 11283 C C . LEU B 1 346 ? 67.013 49.160 -26.504 1.00 15.23 350 LEU B C 1
ATOM 11284 O O . LEU B 1 346 ? 67.036 49.008 -25.274 1.00 15.44 350 LEU B O 1
ATOM 11300 N N . VAL B 1 347 ? 68.084 49.525 -27.205 1.00 15.90 351 VAL B N 1
ATOM 11301 C CA . VAL B 1 347 ? 69.358 49.806 -26.552 1.00 14.41 351 VAL B CA 1
ATOM 11302 C C . VAL B 1 347 ? 69.862 51.159 -27.033 1.00 17.14 351 VAL B C 1
ATOM 11303 O O . VAL B 1 347 ? 70.059 51.367 -28.243 1.00 16.66 351 VAL B O 1
ATOM 11316 N N . ASN B 1 348 ? 70.071 52.074 -26.084 1.00 15.96 352 ASN B N 1
ATOM 11317 C CA . ASN B 1 348 ? 70.421 53.460 -26.391 1.00 14.66 352 ASN B CA 1
ATOM 11318 C C . ASN B 1 348 ? 69.534 54.026 -27.506 1.00 15.26 352 ASN B C 1
ATOM 11319 O O . ASN B 1 348 ? 69.983 54.747 -28.403 1.00 17.20 352 ASN B O 1
ATOM 11330 N N . GLY B 1 349 ? 68.247 53.724 -27.424 1.00 14.68 353 GLY B N 1
ATOM 11331 C CA . GLY B 1 349 ? 67.267 54.275 -28.326 1.00 14.15 353 GLY B CA 1
ATOM 11332 C C . GLY B 1 349 ? 67.127 53.579 -29.665 1.00 26.74 353 GLY B C 1
ATOM 11333 O O . GLY B 1 349 ? 66.337 54.041 -30.493 1.00 24.60 353 GLY B O 1
ATOM 11337 N N . GLU B 1 350 ? 67.831 52.476 -29.890 1.00 18.43 354 GLU B N 1
ATOM 11338 C CA . GLU B 1 350 ? 67.827 51.773 -31.170 1.00 21.15 354 GLU B CA 1
ATOM 11339 C C . GLU B 1 350 ? 67.173 50.409 -30.987 0.97 22.76 354 GLU B C 1
ATOM 11340 O O . GLU B 1 350 ? 67.501 49.687 -30.038 1.00 15.76 354 GLU B O 1
ATOM 11352 N N . ARG B 1 351 ? 66.267 50.050 -31.900 0.97 20.89 355 ARG B N 1
ATOM 11353 C CA . ARG B 1 351 ? 65.691 48.703 -31.898 0.97 15.05 355 ARG B CA 1
ATOM 11354 C C . ARG B 1 351 ? 66.740 47.714 -32.386 0.97 17.11 355 ARG B C 1
ATOM 11355 O O . ARG B 1 351 ? 67.145 47.753 -33.548 0.97 19.47 355 ARG B O 1
ATOM 11376 N N . LEU B 1 352 ? 67.203 46.841 -31.496 1.00 17.59 356 LEU B N 1
ATOM 11377 C CA . LEU B 1 352 ? 68.261 45.892 -31.812 1.00 20.70 356 LEU B CA 1
ATOM 11378 C C . LEU B 1 352 ? 67.748 44.528 -32.264 1.00 23.39 356 LEU B C 1
ATOM 11379 O O . LEU B 1 352 ? 68.489 43.785 -32.911 1.00 20.84 356 LEU B O 1
ATOM 11395 N N . GLY B 1 353 ? 66.529 44.165 -31.904 1.00 19.93 357 GLY B N 1
ATOM 11396 C CA . GLY B 1 353 ? 65.933 42.928 -32.375 1.00 23.97 357 GLY B CA 1
ATOM 11397 C C . GLY B 1 353 ? 64.529 42.821 -31.821 1.00 20.79 357 GLY B C 1
ATOM 11398 O O . GLY B 1 353 ? 64.104 43.630 -30.997 1.00 19.87 357 GLY B O 1
ATOM 11402 N N . SER B 1 354 ? 63.817 41.799 -32.284 1.00 17.92 358 SER B N 1
ATOM 11403 C CA . SER B 1 354 ? 62.431 41.597 -31.875 1.00 18.77 358 SER B CA 1
ATOM 11404 C C . SER B 1 354 ? 62.202 40.129 -31.553 1.00 23.53 358 SER B C 1
ATOM 11405 O O . SER B 1 354 ? 62.827 39.244 -32.141 1.00 20.91 358 SER B O 1
ATOM 11413 N N . ALA B 1 355 ? 61.307 39.892 -30.602 1.00 21.81 359 ALA B N 1
ATOM 11414 C CA . ALA B 1 355 ? 60.798 38.562 -30.283 1.00 24.54 359 ALA B CA 1
ATOM 11415 C C . ALA B 1 355 ? 59.277 38.636 -30.314 1.00 25.39 359 ALA B C 1
ATOM 11416 O O . ALA B 1 355 ? 58.716 39.651 -30.750 1.00 20.74 359 ALA B O 1
ATOM 11423 N N . GLU B 1 356 ? 58.587 37.607 -29.832 1.00 21.95 360 GLU B N 1
ATOM 11424 C CA . GLU B 1 356 ? 57.133 37.688 -29.892 1.00 22.42 360 GLU B CA 1
ATOM 11425 C C . GLU B 1 356 ? 56.490 36.622 -29.026 1.00 24.15 360 GLU B C 1
ATOM 11426 O O . GLU B 1 356 ? 57.103 35.603 -28.684 1.00 21.01 360 GLU B O 1
ATOM 11438 N N . PHE B 1 357 ? 55.228 36.866 -28.691 1.00 19.03 361 PHE B N 1
ATOM 11439 C CA . PHE B 1 357 ? 54.375 35.821 -28.163 1.00 20.45 361 PHE B CA 1
ATOM 11440 C C . PHE B 1 357 ? 52.978 35.980 -28.734 1.00 20.36 361 PHE B C 1
ATOM 11441 O O . PHE B 1 357 ? 52.569 37.080 -29.116 1.00 20.86 361 PHE B O 1
ATOM 11458 N N . GLU B 1 358 ? 52.251 34.865 -28.778 1.00 20.09 362 GLU B N 1
ATOM 11459 C CA . GLU B 1 358 ? 50.851 34.846 -29.171 1.00 16.56 362 GLU B CA 1
ATOM 11460 C C . GLU B 1 358 ? 49.975 34.841 -27.931 1.00 24.07 362 GLU B C 1
ATOM 11461 O O . GLU B 1 358 ? 50.175 34.017 -27.034 1.00 21.50 362 GLU B O 1
ATOM 11473 N N . LEU B 1 359 ? 48.996 35.740 -27.898 1.00 19.87 363 LEU B N 1
ATOM 11474 C CA . LEU B 1 359 ? 47.964 35.744 -26.868 1.00 16.16 363 LEU B CA 1
ATOM 11475 C C . LEU B 1 359 ? 46.721 35.050 -27.421 1.00 22.99 363 LEU B C 1
ATOM 11476 O O . LEU B 1 359 ? 46.152 35.493 -28.432 1.00 21.03 363 LEU B O 1
ATOM 11492 N N . ARG B 1 360 ? 46.321 33.947 -26.789 1.00 22.52 364 ARG B N 1
ATOM 11493 C CA . ARG B 1 360 ? 45.206 33.159 -27.317 1.00 30.33 364 ARG B CA 1
ATOM 11494 C C . ARG B 1 360 ? 43.876 33.864 -27.086 1.00 26.73 364 ARG B C 1
ATOM 11495 O O . ARG B 1 360 ? 43.679 34.571 -26.092 1.00 31.69 364 ARG B O 1
ATOM 11516 N N . ALA B 1 361 ? 42.941 33.621 -28.002 1.00 35.74 365 ALA B N 1
ATOM 11517 C CA . ALA B 1 361 ? 41.573 34.121 -27.874 1.00 32.94 365 ALA B CA 1
ATOM 11518 C C . ALA B 1 361 ? 40.832 33.390 -26.758 1.00 35.53 365 ALA B C 1
ATOM 11519 O O . ALA B 1 361 ? 41.189 32.257 -26.418 1.00 39.90 365 ALA B O 1
#

Solvent-accessible surface area: 32698 Å² total; per-residue (Å²): 155,91,112,55,91,77,68,43,0,45,46,116,51,2,84,38,0,4,69,36,0,56,54,31,29,115,82,14,66,28,178,17,0,32,126,37,1,81,10,2,20,91,105,6,55,18,47,41,8,8,16,12,0,0,15,0,0,44,52,27,14,66,53,45,29,46,86,1,6,94,23,0,72,48,0,2,86,111,20,94,20,39,57,0,4,14,0,0,4,38,4,0,3,22,35,0,57,132,46,16,156,116,0,11,54,0,0,83,70,1,4,52,61,24,14,0,22,32,3,0,0,53,4,2,97,56,47,18,124,126,0,5,59,31,0,55,62,13,2,121,29,148,57,74,68,2,31,37,1,0,0,10,0,0,21,2,59,6,82,147,27,77,138,5,74,94,5,33,74,54,16,113,45,4,20,50,0,2,67,93,2,59,48,14,96,10,85,70,0,26,103,2,0,0,40,1,0,11,8,9,6,96,58,59,48,123,53,0,2,64,51,0,85,68,27,93,46,158,51,101,64,4,33,84,0,0,96,64,0,0,89,15,4,9,62,126,19,42,89,88,0,2,84,36,20,47,2,21,79,151,15,93,22,106,44,62,126,47,90,12,58,57,68,52,0,74,76,32,65,114,2,25,2,20,3,3,0,48,3,73,17,138,53,93,29,130,2,10,0,5,6,1,0,34,9,21,65,82,119,49,121,26,99,38,80,26,45,99,21,88,66,38,71,4,29,52,53,38,105,60,123,7,164,84,108,29,56,1,93,67,55,156,110,43,120,9,50,71,25,173,0,35,1,18,0,20,0,15,36,67,135,42,24,55,13,90,2,80,4,113,127,156,90,113,54,88,76,71,38,0,45,46,118,58,2,84,37,0,3,71,35,0,54,54,32,30,114,81,14,67,28,173,18,0,35,116,36,0,84,7,2,21,89,110,7,54,17,46,47,8,8,19,10,0,0,17,0,0,41,51,26,6,57,42,36,26,51,77,1,6,96,27,0,72,47,0,2,80,110,22,94,20,36,58,0,5,12,0,0,3,44,4,0,16,31,38,0,78,135,46,17,161,107,0,10,55,0,0,81,69,2,4,46,61,22,13,0,22,35,4,0,0,70,8,3,95,65,32,18,116,123,0,8,56,32,0,64,66,13,4,122,28,149,56,73,63,2,25,36,2,0,0,10,0,0,23,2,53,6,81,142,30,74,136,5,76,91,6,32,74,53,14,111,39,3,18,68,1,1,70,84,0,56,49,13,96,11,83,72,0,23,98,2,0,1,40,1,0,11,7,8,7,107,58,56,49,125,52,0,2,64,48,0,90,66,25,96,48,157,51,103,71,5,32,84,0,0,97,66,0,0,90,18,4,7,58,133,21,43,90,83,0,3,81,30,17,45,2,20,77,155,9,90,21,105,42,59,141,41,96,11,49,53,68,51,0,72,76,31,66,117,3,23,2,16,4,3,0,37,3,72,9,130,52,96,26,130,2,9,0,4,7,5,0,36,6,19,65,85,117,54,126,32,39,76,77,30,46,100,20,85,66,38,70,5,29,52,48,40,118,67,144,6,149,82,105,31,54,2,94,65,58,155,112,38,119,11,51,70,25,152,0,27,0,32,0,33,0,16,37,58,159,38,20,58,14,75,0,82,5,114,124

Secondary structure (DSSP, 8-state):
-PPPGGGGGSHHHHHHHHHHHHHH-TT--HHHHHHHHHTTGGG--HHHHHHHHHHHHHHH--S-HHHHHHHHHHHGGG-S-TTGGGHHHHHHHHH-TT-HHHHHHHHHHHTTTS--TTHHHHHHHHSHHHHHHHHHHHTT-SSHHHHHHHHHTT-TT-TTS---HHHHH-TTSSHHHHHHHTT-S-HHHHHHHHHHHHHHHTT-HHHHHHHHHTS-TTSHHHHHHHHHHTHHHHHTT-HHHHHHTT--SPP-EEEEEEEEESSEE-TT-EEEEEEEEEE-SSS-EEEEEEEEEE-B-SSSBPPPEEEEEEEEEEPTT-EEEEEEEEE---BTTB---SEEEEEEEEETTEEEEEEEEEEP-/-PPPGGGGGSHHHHHHHHHHHHHH-TT--HHHHHHHHHTTGGG--HHHHHHHHHHHHHHH--S-HHHHHHHHHHHGGG-S-TTGGGHHHHHHHHH-TT-HHHHHHHHHHHTTTS--TTHHHHHHHHSHHHHHHHHHHHTT-SSHHHHHHHHHTT-TT-TTS---HHHHH-TTSSHHHHHHHTT-S-HHHHHHHHHHHHHHHTT-HHHHHHHHTTS-TTSHHHHHHHHHHTHHHHHTT-HHHHHHTT--SPP-EEEEEEEEESSEE-TT-EEEEEEEEEE-SSS-EEEEEEEEEEEE-TTS-EEEEEEEEEEEEEPTT-EEEEEEEEE---BTTB---SEEEEEEEEETTEEEEEEEEEEP-

Radius of gyration: 38.36 Å; Cα contacts (8 Å, |Δi|>4): 1276; chains: 2; bounding box: 121×72×67 Å

Foldseek 3Di:
DDDDPLCVLPLVLLLLLLVLLCVLPVPFPSVQLSVQLVVCSVVDDNVRSLQSSLVSSVVGPPDADVVVLVSLLSSLVSRPDQSSLQSQLVNLLVRVQPVPVVSLVSQLSSCVSHHNLASLLSCCQVPVVVSLVSLLVQCVDPDLSSVQSSLRSLAQDHPPHHGDVVCLVDVVSSVVSLVSCLLPPDPSNLVSSLVSLLSNCVRPVVVSLVVLVPDDCVRVSNVVSLCSNCVVVQLQLPLSSLVSVQFNDDAQWAKADFEKPDQEDEAFAKIKTKIKIFHQDQAKGWKFKKKWKFAQDPPGTDDTHIDGFDTDIAGHRHMDMGMDMDGGHDDPVDDGDWAKMKMFMAISSDTNDIYIHTYHD/DDDAPLCCLPLVLLLQLLVLLCVLPVPFPSVQLSVQLPVCSVVDDNVRSLQSSLVSSVVGPPDADVVVLVSLLSSLVSRPDQVSLQSQLVNCLVRPQPPPVVSLVSQLSSLVSHHNLASLLSCCQVPNPVSLVSLLVQCPDPDLSSLLSSQRSLAQDRPPHHGDVVCLVDVVSSVSSLVSCLLPPDPSSLVSSLVSLLSNCVRPVVVSLVVLVPDDCVRVSNVVSLCSNCVVVVLQLPLSSLVSVQFNDDAQWAKAPFEKPPQEDEAFAKIKTKIKIFHQAQAKGWKFKKKWKQFQDPVRGGHIDIDGFDTDIAGHRHMDIGMDMDGGHDDPVDDGDWAKIKMFIAISSDGNDIYIHTYHD

Nearest PDB structures (foldseek):
  5vi0-assembly2_B  TM=9.882E-01  e=1.071E-59  Pseudomonas fluorescens
  5vi0-assembly1_A  TM=7.772E-01  e=2.048E-59  Pseudomonas fluorescens
  6qud-assembly1_A  TM=5.772E-01  e=6.033E-03  Bifidobacterium bifidum
  8rjd-assembly1_5  TM=6.224E-01  e=1.719E-02  Canis lupus familiaris
  5cl4-assembly1_A  TM=4.499E-01  e=1.494E-03  Bacillus cereus

InterPro domains:
  IPR014825 DNA alkylation repair enzyme [PF08713] (115-236)
  IPR016024 Armadillo-type fold [SSF48371] (37-239)

B-factor: mean 27.39, std 14.14, range [7.06, 133.83]

Organism: Pseudomonas fluorescens (strain SBW25) (NCBI:txid216595)

Sequence (722 aa):
AAPALKEIFNVERLQHIASEMTAVYPAFDAKGFLKHAKAGLAELSVMQRMARVSESLHAVIPLDYPQTLTLLYALAPRLNSGFVSLFLPHYVASYGRDDFKRSMAALKYFTTFGSAEFAIRHFLLHDFQRTLAVMMQAWSQDDNEHVRRLASEGSRPRLPWSFRLAEVQADPELCASILDHLKADSSLYVRKSVANHLNDITKDHPEWVLSLIEGWNLENPHTAWIARHALRSLIKQGNTRALTLMGAGAKAEVKIHHLMVTPAVINLGERINLSFTLESTAPAPQKLVVDYAIDYVKSTGHGAAKVFKLKAFSLGAGAQQHIRREQHIRDMTTRKHYPGRHVVHVLVNGERLGSSAEFEELRAAAPALKEIFNVVERLQHIASEMTAVYPAFDAKGFLKHAKAGLAELSVMQRMARVSESLHAVIPLDYPQTLTLLYALAPRLNSGFVSSLFLPHYVASYGRDDFKRSMAALKYFTTFGSAEFAIRHFLLHDFQRTLAVMMQAWSQDDNEHVRRLASEGSRPRLPWSFRLAEVQADPELCASILDHHLKADSSLYVRKSVANHLNDITKDHPEWVLSLIEGWNLEENPHTAWIARHALRSLIKQGNTRALTLMGAGAKAEVKIHHLMVTPAVINLGERINLSFTLESTAPAPQKLVVDYAIDYVKSTGHGAAKVFKLKAFSLGAGAQQHIRREQHIRDMTTRKHYPGRHVVHVLVNGERLGSAEFELRA